Protein AF-0000000086676073 (afdb_homodimer)

Solvent-accessible surface area (backbone atoms only — not comparable to full-atom values): 37564 Å² total; per-residue (Å²): 120,68,72,58,79,72,68,78,54,56,66,59,48,16,51,52,24,41,50,52,19,52,47,51,47,49,50,51,50,52,50,38,64,71,63,34,74,70,43,61,58,46,18,48,43,21,36,28,10,38,44,13,23,72,34,27,51,31,67,56,8,46,51,48,22,50,52,38,37,52,53,31,49,63,71,47,51,72,87,48,79,65,62,68,66,40,38,51,49,29,36,51,49,26,51,52,36,20,54,52,18,22,51,49,4,45,53,48,50,51,49,52,51,50,39,53,27,33,44,47,36,19,46,39,29,38,41,37,63,52,49,81,47,69,48,72,42,80,50,28,40,37,25,52,47,68,46,75,30,67,62,54,62,57,40,50,9,62,44,53,50,72,46,73,34,99,82,28,29,35,36,41,39,32,39,29,56,62,57,28,57,68,11,32,32,51,32,32,49,51,50,19,32,44,70,41,37,63,70,69,44,89,46,69,69,57,36,51,51,52,48,21,51,53,42,42,72,71,39,62,97,84,47,41,30,24,26,34,38,38,39,35,49,96,56,31,37,38,38,37,41,20,57,38,67,60,34,34,37,36,49,96,89,38,70,42,73,55,65,65,93,52,88,14,46,26,35,40,62,70,51,71,48,59,71,43,77,44,80,62,49,69,70,28,29,39,42,39,54,37,64,31,53,67,62,33,45,39,96,86,41,56,52,59,54,77,79,42,39,49,82,37,53,63,50,86,51,56,59,57,10,52,51,44,42,50,52,54,50,38,60,60,33,68,69,56,43,92,44,44,28,42,38,37,32,35,33,32,67,40,86,74,85,73,68,72,73,70,77,61,74,69,74,73,68,64,72,79,127,126,57,81,65,80,72,69,76,54,56,66,58,48,16,50,50,23,42,50,52,18,50,49,50,48,49,51,51,50,51,50,38,64,72,64,35,74,68,43,60,57,46,16,47,41,21,36,27,10,39,43,13,22,72,34,28,51,31,68,56,9,47,50,47,22,48,52,38,36,51,54,29,48,64,71,45,51,69,88,46,77,66,63,66,66,38,39,52,51,29,36,49,48,24,51,51,35,18,53,51,18,23,52,49,4,45,53,49,51,51,48,52,50,49,37,53,26,33,44,45,34,19,44,39,28,38,41,38,61,51,49,86,48,68,48,73,41,79,49,28,39,37,22,51,46,60,47,75,28,73,65,54,64,59,41,50,9,62,45,54,48,73,45,75,36,99,82,28,28,34,35,40,41,32,39,29,56,63,56,28,56,68,11,32,33,50,33,34,50,51,52,19,30,45,71,42,38,62,70,69,45,88,47,70,68,57,39,50,51,52,49,19,52,52,42,41,72,70,40,62,98,84,46,43,30,26,26,36,38,37,39,35,49,95,56,31,36,37,35,38,40,20,58,38,66,60,34,35,36,36,49,96,86,38,69,43,72,55,65,65,91,51,89,13,46,26,36,40,60,69,52,71,49,58,72,43,78,44,80,61,49,69,69,29,30,40,43,39,52,38,65,31,55,66,62,34,46,38,97,88,41,58,52,61,53,76,80,42,39,49,82,37,53,62,52,85,52,56,60,57,10,51,50,44,43,50,52,54,48,38,62,60,32,68,72,57,48,93,45,46,28,40,38,36,33,35,33,32,68,42,86,72,82,73,70,71,74,72,78,62,74,69,75,72,68,63,72,80,125

Structure (mmCIF, N/CA/C/O backbone):
data_AF-0000000086676073-model_v1
#
loop_
_entity.id
_entity.type
_entity.pdbx_description
1 polymer 'Membrane protein'
#
loop_
_atom_site.group_PDB
_atom_site.id
_atom_site.type_symbol
_atom_site.label_atom_id
_atom_site.label_alt_id
_atom_site.label_comp_id
_atom_site.label_asym_id
_atom_site.label_entity_id
_atom_site.label_seq_id
_atom_site.pdbx_PDB_ins_code
_atom_site.Cartn_x
_atom_site.Cartn_y
_atom_site.Cartn_z
_atom_site.occupancy
_atom_site.B_iso_or_equiv
_atom_site.auth_seq_id
_atom_site.auth_comp_id
_atom_site.auth_asym_id
_atom_site.auth_atom_id
_atom_site.pdbx_PDB_model_num
ATOM 1 N N . MET A 1 1 ? -10.508 -2.766 5.074 1 26.91 1 MET A N 1
ATOM 2 C CA . MET A 1 1 ? -11.148 -4.078 5.062 1 26.91 1 MET A CA 1
ATOM 3 C C . MET A 1 1 ? -11.18 -4.656 3.652 1 26.91 1 MET A C 1
ATOM 5 O O . MET A 1 1 ? -11.914 -5.605 3.381 1 26.91 1 MET A O 1
ATOM 9 N N . LEU A 1 2 ? -10.609 -3.857 2.777 1 32.16 2 LEU A N 1
ATOM 10 C CA . LEU A 1 2 ? -10.734 -4.27 1.384 1 32.16 2 LEU A CA 1
ATOM 11 C C . LEU A 1 2 ? -10.062 -5.621 1.155 1 32.16 2 LEU A C 1
ATOM 13 O O . LEU A 1 2 ? -10.375 -6.32 0.19 1 32.16 2 LEU A O 1
ATOM 17 N N . ILE A 1 3 ? -8.859 -5.625 1.611 1 36.5 3 ILE A N 1
ATOM 18 C CA . ILE A 1 3 ? -8.242 -6.895 1.246 1 36.5 3 ILE A CA 1
ATOM 19 C C . ILE A 1 3 ? -8.883 -8.023 2.049 1 36.5 3 ILE A C 1
ATOM 21 O O . ILE A 1 3 ? -8.727 -8.094 3.271 1 36.5 3 ILE A O 1
ATOM 25 N N . ARG A 1 4 ? -10.031 -8.422 1.633 1 35.41 4 ARG A N 1
ATOM 26 C CA . ARG A 1 4 ? -10.57 -9.672 2.156 1 35.41 4 ARG A CA 1
ATOM 27 C C . ARG A 1 4 ? -9.445 -10.609 2.586 1 35.41 4 ARG A C 1
ATOM 29 O O . ARG A 1 4 ? -8.391 -10.656 1.955 1 35.41 4 ARG A O 1
ATOM 36 N N . ASP A 1 5 ? -9.609 -11.031 3.84 1 37.16 5 ASP A N 1
ATOM 37 C CA . ASP A 1 5 ? -8.852 -12.156 4.371 1 37.16 5 ASP A CA 1
ATOM 38 C C . ASP A 1 5 ? -8.656 -13.234 3.307 1 37.16 5 ASP A C 1
ATOM 40 O O . ASP A 1 5 ? -9.594 -13.961 2.969 1 37.16 5 ASP A O 1
ATOM 44 N N . MET A 1 6 ? -8.125 -12.945 2.361 1 33.53 6 MET A N 1
ATOM 45 C CA . MET A 1 6 ? -7.77 -14.125 1.575 1 33.53 6 MET A CA 1
ATOM 46 C C . MET A 1 6 ? -7.195 -15.219 2.467 1 33.53 6 MET A C 1
ATOM 48 O O . MET A 1 6 ? -6.008 -15.195 2.805 1 33.53 6 MET A O 1
ATOM 52 N N . LYS A 1 7 ? -7.922 -15.594 3.531 1 34.75 7 LYS A N 1
ATOM 53 C CA . LYS A 1 7 ? -7.535 -16.812 4.238 1 34.75 7 LYS A CA 1
ATOM 54 C C . LYS A 1 7 ? -6.992 -17.859 3.271 1 34.75 7 LYS A C 1
ATOM 56 O O . LYS A 1 7 ? -7.582 -18.109 2.219 1 34.75 7 LYS A O 1
ATOM 61 N N . ARG A 1 8 ? -5.859 -18.359 3.559 1 43.31 8 ARG A N 1
ATOM 62 C CA . ARG A 1 8 ? -4.949 -19.344 2.969 1 43.31 8 ARG A CA 1
ATOM 63 C C . ARG A 1 8 ? -5.68 -20.641 2.641 1 43.31 8 ARG A C 1
ATOM 65 O O . ARG A 1 8 ? -6.035 -21.406 3.541 1 43.31 8 ARG A O 1
ATOM 72 N N . PRO A 1 9 ? -6.488 -20.766 1.702 1 45.53 9 PRO A N 1
ATOM 73 C CA . PRO A 1 9 ? -6.844 -22.125 1.317 1 45.53 9 PRO A CA 1
ATOM 74 C C . PRO A 1 9 ? -5.625 -22.984 0.974 1 45.53 9 PRO A C 1
ATOM 76 O O . PRO A 1 9 ? -5.742 -23.969 0.229 1 45.53 9 PRO A O 1
ATOM 79 N N . PRO A 1 10 ? -4.461 -22.672 1.219 1 51.28 10 PRO A N 1
ATOM 80 C CA . PRO A 1 10 ? -3.354 -23.422 0.638 1 51.28 10 PRO A CA 1
ATOM 81 C C . PRO A 1 10 ? -3.461 -24.922 0.904 1 51.28 10 PRO A C 1
ATOM 83 O O . PRO A 1 10 ? -3.238 -25.734 -0 1 51.28 10 PRO A O 1
ATOM 86 N N . ASP A 1 11 ? -3.928 -25.141 2.219 1 60 11 ASP A N 1
ATOM 87 C CA . ASP A 1 11 ? -3.84 -26.547 2.631 1 60 11 ASP A CA 1
ATOM 88 C C . ASP A 1 11 ? -4.887 -27.391 1.917 1 60 11 ASP A C 1
ATOM 90 O O . ASP A 1 11 ? -4.609 -28.516 1.512 1 60 11 ASP A O 1
ATOM 94 N N . SER A 1 12 ? -6.047 -26.703 1.646 1 63.47 12 SER A N 1
ATOM 95 C CA . SER A 1 12 ? -7.094 -27.531 1.035 1 63.47 12 SER A CA 1
ATOM 96 C C . SER A 1 12 ? -6.82 -27.75 -0.448 1 63.47 12 SER A C 1
ATOM 98 O O . SER A 1 12 ? -7.023 -28.859 -0.959 1 63.47 12 SER A O 1
ATOM 100 N N . THR A 1 13 ? -6.27 -26.734 -0.994 1 65.69 13 THR A N 1
ATOM 101 C CA . THR A 1 13 ? -5.961 -26.859 -2.414 1 65.69 13 THR A CA 1
ATOM 102 C C . THR A 1 13 ? -4.789 -27.812 -2.635 1 65.69 13 THR A C 1
ATOM 104 O O . THR A 1 13 ? -4.785 -28.578 -3.594 1 65.69 13 THR A O 1
ATOM 107 N N . ALA A 1 14 ? -3.934 -27.75 -1.71 1 75.25 14 ALA A N 1
ATOM 108 C CA . ALA A 1 14 ? -2.795 -28.656 -1.799 1 75.25 14 ALA A CA 1
ATOM 109 C C . ALA A 1 14 ? -3.234 -30.109 -1.599 1 75.25 14 ALA A C 1
ATOM 111 O O . ALA A 1 14 ? -2.779 -31 -2.311 1 75.25 14 ALA A O 1
ATOM 112 N N . ARG A 1 15 ? -4.172 -30.328 -0.635 1 73.5 15 ARG A N 1
ATOM 113 C CA . ARG A 1 15 ? -4.668 -31.672 -0.366 1 73.5 15 ARG A CA 1
ATOM 114 C C . ARG A 1 15 ? -5.477 -32.188 -1.545 1 73.5 15 ARG A C 1
ATOM 116 O O . ARG A 1 15 ? -5.352 -33.375 -1.914 1 73.5 15 ARG A O 1
ATOM 123 N N . ALA A 1 16 ? -6.207 -31.281 -2.117 1 71.19 16 ALA A N 1
ATOM 124 C CA . ALA A 1 16 ? -6.992 -31.672 -3.285 1 71.19 16 ALA A CA 1
ATOM 125 C C . ALA A 1 16 ? -6.09 -32.031 -4.461 1 71.19 16 ALA A C 1
ATOM 127 O O . ALA A 1 16 ? -6.336 -33 -5.168 1 71.19 16 ALA A O 1
ATOM 128 N N . GLY A 1 17 ? -5.043 -31.281 -4.613 1 73.25 17 GLY A N 1
ATOM 129 C CA . GLY A 1 17 ? -4.098 -31.562 -5.684 1 73.25 17 GLY A CA 1
ATOM 130 C C . GLY A 1 17 ? -3.359 -32.875 -5.504 1 73.25 17 GLY A C 1
ATOM 131 O O . GLY A 1 17 ? -3.199 -33.656 -6.457 1 73.25 17 GLY A O 1
ATOM 132 N N . LEU A 1 18 ? -3.045 -33.188 -4.262 1 81.25 18 LEU A N 1
ATOM 133 C CA . LEU A 1 18 ? -2.389 -34.469 -3.963 1 81.25 18 LEU A CA 1
ATOM 134 C C . LEU A 1 18 ? -3.342 -35.625 -4.18 1 81.25 18 LEU A C 1
ATOM 136 O O . LEU A 1 18 ? -2.938 -36.688 -4.695 1 81.25 18 LEU A O 1
ATOM 140 N N . GLY A 1 19 ? -4.625 -35.375 -3.76 1 77.69 19 GLY A N 1
ATOM 141 C CA . GLY A 1 19 ? -5.633 -36.406 -4.004 1 77.69 19 GLY A CA 1
ATOM 142 C C . GLY A 1 19 ? -5.785 -36.75 -5.473 1 77.69 19 GLY A C 1
ATOM 143 O O . GLY A 1 19 ? -5.84 -37.938 -5.828 1 77.69 19 GLY A O 1
ATOM 144 N N . VAL A 1 20 ? -5.734 -35.812 -6.297 1 77.19 20 VAL A N 1
ATOM 145 C CA . VAL A 1 20 ? -5.887 -36.031 -7.734 1 77.19 20 VAL A CA 1
ATOM 146 C C . VAL A 1 20 ? -4.648 -36.719 -8.281 1 77.19 20 VAL A C 1
ATOM 148 O O . VAL A 1 20 ? -4.762 -37.594 -9.141 1 77.19 20 VAL A O 1
ATOM 151 N N . ALA A 1 21 ? -3.484 -36.406 -7.789 1 83.56 21 ALA A N 1
ATOM 152 C CA . ALA A 1 21 ? -2.25 -37.062 -8.227 1 83.56 21 ALA A CA 1
ATOM 153 C C . ALA A 1 21 ? -2.246 -38.562 -7.871 1 83.56 21 ALA A C 1
ATOM 155 O O . ALA A 1 21 ? -1.922 -39.406 -8.711 1 83.56 21 ALA A O 1
ATOM 156 N N . PHE A 1 22 ? -2.754 -38.906 -6.734 1 83.88 22 PHE A N 1
ATOM 157 C CA . PHE A 1 22 ? -2.787 -40.281 -6.309 1 83.88 22 PHE A CA 1
ATOM 158 C C . PHE A 1 22 ? -3.877 -41.062 -7.047 1 83.88 22 PHE A C 1
ATOM 160 O O . PHE A 1 22 ? -3.715 -42.25 -7.344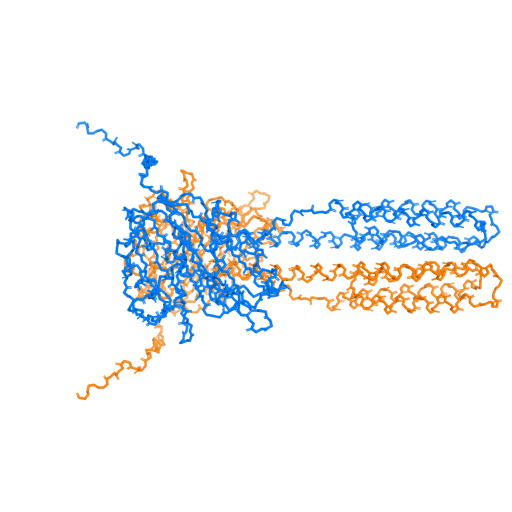 1 83.88 22 PHE A O 1
ATOM 167 N N . ALA A 1 23 ? -4.934 -40.312 -7.297 1 80.31 23 ALA A N 1
ATOM 168 C CA . ALA A 1 23 ? -5.98 -40.969 -8.102 1 80.31 23 ALA A CA 1
ATOM 169 C C . ALA A 1 23 ? -5.461 -41.312 -9.484 1 80.31 23 ALA A C 1
ATOM 171 O O . ALA A 1 23 ? -5.758 -42.406 -10 1 80.31 23 ALA A O 1
ATOM 172 N N . LEU A 1 24 ? -4.738 -40.469 -10.055 1 79.06 24 LEU A N 1
ATOM 173 C CA . LEU A 1 24 ? -4.141 -40.719 -11.352 1 79.06 24 LEU A CA 1
ATOM 174 C C . LEU A 1 24 ? -3.201 -41.938 -11.273 1 79.06 24 LEU A C 1
ATOM 176 O O . LEU A 1 24 ? -3.227 -42.812 -12.141 1 79.06 24 LEU A O 1
ATOM 180 N N . LEU A 1 25 ? -2.416 -42.031 -10.234 1 83.81 25 LEU A N 1
ATOM 181 C CA . LEU A 1 25 ? -1.522 -43.156 -10.047 1 83.81 25 LEU A CA 1
ATOM 182 C C . LEU A 1 25 ? -2.314 -44.469 -9.93 1 83.81 25 LEU A C 1
ATOM 184 O O . LEU A 1 25 ? -1.967 -45.469 -10.555 1 83.81 25 LEU A O 1
ATOM 188 N N . ALA A 1 26 ? -3.41 -44.375 -9.18 1 83 26 ALA A N 1
ATOM 189 C CA . ALA A 1 26 ? -4.25 -45.562 -8.977 1 83 26 ALA A CA 1
ATOM 190 C C . ALA A 1 26 ? -4.867 -46.031 -10.289 1 83 26 ALA A C 1
ATOM 192 O O . ALA A 1 26 ? -4.934 -47.219 -10.555 1 83 26 ALA A O 1
ATOM 193 N N . ILE A 1 27 ? -5.281 -45.094 -11.055 1 80.19 27 ILE A N 1
ATOM 194 C CA . ILE A 1 27 ? -5.91 -45.438 -12.328 1 80.19 27 ILE A CA 1
ATOM 195 C C . ILE A 1 27 ? -4.883 -46.094 -13.25 1 80.19 27 ILE A C 1
ATOM 197 O O . ILE A 1 27 ? -5.172 -47.094 -13.891 1 80.19 27 ILE A O 1
ATOM 201 N N . VAL A 1 28 ? -3.662 -45.594 -13.352 1 77.88 28 VAL A N 1
ATOM 202 C CA . VAL A 1 28 ? -2.617 -46.156 -14.203 1 77.88 28 VAL A CA 1
ATOM 203 C C . VAL A 1 28 ? -2.25 -47.562 -13.727 1 77.88 28 VAL A C 1
ATOM 205 O O . VAL A 1 28 ? -2.086 -48.469 -14.539 1 77.88 28 VAL A O 1
ATOM 208 N N . ILE A 1 29 ? -2.217 -47.75 -12.398 1 78.62 29 ILE A N 1
ATOM 209 C CA . ILE A 1 29 ? -1.91 -49.031 -11.82 1 78.62 29 ILE A CA 1
ATOM 210 C C . ILE A 1 29 ? -3.014 -50.031 -12.18 1 78.62 29 ILE A C 1
ATOM 212 O O . ILE A 1 29 ? -2.734 -51.156 -12.609 1 78.62 29 ILE A O 1
ATOM 216 N N . ALA A 1 30 ? -4.242 -49.562 -12.047 1 78.62 30 ALA A N 1
ATOM 217 C CA . ALA A 1 30 ? -5.387 -50.438 -12.328 1 78.62 30 ALA A CA 1
ATOM 218 C C . ALA A 1 30 ? -5.395 -50.875 -13.781 1 78.62 30 ALA A C 1
ATOM 220 O O . ALA A 1 30 ? -5.637 -52.062 -14.078 1 78.62 30 ALA A O 1
ATOM 221 N N . VAL A 1 31 ? -5.098 -50 -14.641 1 76.88 31 VAL A N 1
ATOM 222 C CA . VAL A 1 31 ? -5.113 -50.312 -16.062 1 76.88 31 VAL A CA 1
ATOM 223 C C . VAL A 1 31 ? -3.949 -51.25 -16.406 1 76.88 31 VAL A C 1
ATOM 225 O O . VAL A 1 31 ? -4.09 -52.156 -17.219 1 76.88 31 VAL A O 1
ATOM 228 N N . GLU A 1 32 ? -2.807 -51.031 -15.805 1 74.75 32 GLU A N 1
ATOM 229 C CA . GLU A 1 32 ? -1.646 -51.875 -16.047 1 74.75 32 GLU A CA 1
ATOM 230 C C . GLU A 1 32 ? -1.91 -53.312 -15.578 1 74.75 32 GLU A C 1
ATOM 232 O O . GLU A 1 32 ? -1.537 -54.25 -16.266 1 74.75 32 GLU A O 1
ATOM 237 N N . VAL A 1 33 ? -2.531 -53.438 -14.453 1 75.5 33 VAL A N 1
ATOM 238 C CA . VAL A 1 33 ? -2.826 -54.75 -13.906 1 75.5 33 VAL A CA 1
ATOM 239 C C . VAL A 1 33 ? -3.877 -55.469 -14.766 1 75.5 33 VAL A C 1
ATOM 241 O O . VAL A 1 33 ? -3.793 -56.656 -15.008 1 75.5 33 VAL A O 1
ATOM 244 N N . ALA A 1 34 ? -4.883 -54.688 -15.219 1 74.25 34 ALA A N 1
ATOM 245 C CA . ALA A 1 34 ? -5.965 -55.25 -16.031 1 74.25 34 ALA A CA 1
ATOM 246 C C . ALA A 1 34 ? -5.453 -55.688 -17.391 1 74.25 34 ALA A C 1
ATOM 248 O O . ALA A 1 34 ? -5.883 -56.75 -17.906 1 74.25 34 ALA A O 1
ATOM 249 N N . ASP A 1 35 ? -4.66 -54.875 -18.031 1 68.38 35 ASP A N 1
ATOM 250 C CA . ASP A 1 35 ? -4.215 -55.188 -19.391 1 68.38 35 ASP A CA 1
ATOM 251 C C . ASP A 1 35 ? -3.051 -56.188 -19.375 1 68.38 35 ASP A C 1
ATOM 253 O O . ASP A 1 35 ? -2.768 -56.812 -20.375 1 68.38 35 ASP A O 1
ATOM 257 N N . GLY A 1 36 ? -2.566 -56.469 -18.25 1 59.97 36 GLY A N 1
ATOM 258 C CA . GLY A 1 36 ? -1.507 -57.469 -18.141 1 59.97 36 GLY A CA 1
ATOM 259 C C . GLY A 1 36 ? -0.143 -56.938 -18.531 1 59.97 36 GLY A C 1
ATOM 260 O O . GLY A 1 36 ? 0.007 -55.75 -18.797 1 59.97 36 GLY A O 1
ATOM 261 N N . ALA A 1 37 ? 0.918 -57.75 -18.562 1 54 37 ALA A N 1
ATOM 262 C CA . ALA A 1 37 ? 2.365 -57.562 -18.609 1 54 37 ALA A CA 1
ATOM 263 C C . ALA A 1 37 ? 2.781 -56.812 -19.875 1 54 37 ALA A C 1
ATOM 265 O O . ALA A 1 37 ? 3.867 -56.219 -19.938 1 54 37 ALA A O 1
ATOM 266 N N . GLN A 1 38 ? 1.845 -56.688 -20.906 1 56.19 38 GLN A N 1
ATOM 267 C CA . GLN A 1 38 ? 2.355 -56.188 -22.188 1 56.19 38 GLN A CA 1
ATOM 268 C C . GLN A 1 38 ? 2.07 -54.688 -22.328 1 56.19 38 GLN A C 1
ATOM 270 O O . GLN A 1 38 ? 2.65 -54.031 -23.188 1 56.19 38 GLN A O 1
ATOM 275 N N . ALA A 1 39 ? 1.243 -54.125 -21.578 1 56.56 39 ALA A N 1
ATOM 276 C CA . ALA A 1 39 ? 0.637 -52.844 -21.906 1 56.56 39 ALA A CA 1
ATOM 277 C C . ALA A 1 39 ? 1.563 -51.688 -21.547 1 56.56 39 ALA A C 1
ATOM 279 O O . ALA A 1 39 ? 1.539 -50.625 -22.188 1 56.56 39 ALA A O 1
ATOM 280 N N . ASN A 1 40 ? 2.844 -51.844 -21.016 1 69.62 40 ASN A N 1
ATOM 281 C CA . ASN A 1 40 ? 3.9 -50.906 -20.656 1 69.62 40 ASN A CA 1
ATOM 282 C C . ASN A 1 40 ? 3.357 -49.469 -20.469 1 69.62 40 ASN A C 1
ATOM 284 O O . ASN A 1 40 ? 3.672 -48.594 -21.25 1 69.62 40 ASN A O 1
ATOM 288 N N . PHE A 1 41 ? 2.359 -49.125 -19.484 1 76.44 41 PHE A N 1
ATOM 289 C CA . PHE A 1 41 ? 1.783 -47.812 -19.172 1 76.44 41 PHE A CA 1
ATOM 290 C C . PHE A 1 41 ? 2.637 -47.094 -18.156 1 76.44 41 PHE A C 1
ATOM 292 O O . PHE A 1 41 ? 2.166 -46.156 -17.516 1 76.44 41 PHE A O 1
ATOM 299 N N . ILE A 1 42 ? 3.879 -47.438 -18.016 1 78.06 42 ILE A N 1
ATOM 300 C CA . ILE A 1 42 ? 4.77 -46.875 -17 1 78.06 42 ILE A CA 1
ATOM 301 C C . ILE A 1 42 ? 5.035 -45.375 -17.312 1 78.06 42 ILE A C 1
ATOM 303 O O . ILE A 1 42 ? 5.109 -44.562 -16.406 1 78.06 42 ILE A O 1
ATOM 307 N N . GLY A 1 43 ? 5.035 -45.031 -18.609 1 80.44 43 GLY A N 1
ATOM 308 C CA . GLY A 1 43 ? 5.293 -43.656 -19 1 80.44 43 GLY A CA 1
ATOM 309 C C . GLY A 1 43 ? 4.242 -42.688 -18.5 1 80.44 43 GLY A C 1
ATOM 310 O O . GLY A 1 43 ? 4.551 -41.531 -18.203 1 80.44 43 GLY A O 1
ATOM 311 N N . LEU A 1 44 ? 3.025 -43.094 -18.312 1 81.94 44 LEU A N 1
ATOM 312 C CA . LEU A 1 44 ? 1.919 -42.25 -17.891 1 81.94 44 LEU A CA 1
ATOM 313 C C . LEU A 1 44 ? 2.08 -41.844 -16.422 1 81.94 44 LEU A C 1
ATOM 315 O O . LEU A 1 44 ? 1.479 -40.875 -15.977 1 81.94 44 LEU A O 1
ATOM 319 N N . LEU A 1 45 ? 2.889 -42.594 -15.68 1 85.88 45 LEU A N 1
ATOM 320 C CA . LEU A 1 45 ? 3.129 -42.281 -14.273 1 85.88 45 LEU A CA 1
ATOM 321 C C . LEU A 1 45 ? 3.867 -40.969 -14.117 1 85.88 45 LEU A C 1
ATOM 323 O O . LEU A 1 45 ? 3.848 -40.375 -13.039 1 85.88 45 LEU A O 1
ATOM 327 N N . ALA A 1 46 ? 4.477 -40.5 -15.18 1 85.25 46 ALA A N 1
ATOM 328 C CA . ALA A 1 46 ? 5.25 -39.281 -15.156 1 85.25 46 ALA A CA 1
ATOM 329 C C . ALA A 1 46 ? 4.34 -38.062 -14.969 1 85.25 46 ALA A C 1
ATOM 331 O O . ALA A 1 46 ? 4.801 -36.969 -14.586 1 85.25 46 ALA A O 1
ATOM 332 N N . ALA A 1 47 ? 3.062 -38.188 -15.172 1 84.31 47 ALA A N 1
ATOM 333 C CA . ALA A 1 47 ? 2.107 -37.094 -15.055 1 84.31 47 ALA A CA 1
ATOM 334 C C . ALA A 1 47 ? 1.783 -36.812 -13.594 1 84.31 47 ALA A C 1
ATOM 336 O O . ALA A 1 47 ? 1.459 -35.656 -13.234 1 84.31 47 ALA A O 1
ATOM 337 N N . ALA A 1 48 ? 1.915 -37.812 -12.734 1 87 48 ALA A N 1
ATOM 338 C CA . ALA A 1 48 ? 1.456 -37.719 -11.352 1 87 48 ALA A CA 1
ATOM 339 C C . ALA A 1 48 ? 2.264 -36.656 -10.586 1 87 48 ALA A C 1
ATOM 341 O O . ALA A 1 48 ? 1.694 -35.781 -9.93 1 87 48 ALA A O 1
ATOM 342 N N . PRO A 1 49 ? 3.576 -36.688 -10.688 1 88.19 49 PRO A N 1
ATOM 343 C CA . PRO A 1 49 ? 4.32 -35.656 -9.961 1 88.19 49 PRO A CA 1
ATOM 344 C C . PRO A 1 49 ? 4.023 -34.25 -10.469 1 88.19 49 PRO A C 1
ATOM 346 O O . PRO A 1 49 ? 4.02 -33.281 -9.688 1 88.19 49 PRO A O 1
ATOM 349 N N . PHE A 1 50 ? 3.77 -34.094 -11.672 1 86 50 PHE A N 1
ATOM 350 C CA . PHE A 1 50 ? 3.443 -32.781 -12.203 1 86 50 PHE A CA 1
ATOM 351 C C . PHE A 1 50 ? 2.1 -32.281 -11.672 1 86 50 PHE A C 1
ATOM 353 O O . PHE A 1 50 ? 1.931 -31.109 -11.375 1 86 50 PHE A O 1
ATOM 360 N N . LEU A 1 51 ? 1.198 -33.188 -11.602 1 82.56 51 LEU A N 1
ATOM 361 C CA . LEU A 1 51 ? -0.093 -32.844 -11.023 1 82.56 51 LEU A CA 1
ATOM 362 C C . LEU A 1 51 ? 0.066 -32.406 -9.57 1 82.56 51 LEU A C 1
ATOM 364 O O . LEU A 1 51 ? -0.568 -31.438 -9.133 1 82.56 51 LEU A O 1
ATOM 368 N N . ALA A 1 52 ? 0.865 -33.094 -8.891 1 86.25 52 ALA A N 1
ATOM 369 C CA . ALA A 1 52 ? 1.14 -32.719 -7.504 1 86.25 52 ALA A CA 1
ATOM 370 C C . ALA A 1 52 ? 1.809 -31.344 -7.43 1 86.25 52 ALA A C 1
ATOM 372 O O . ALA A 1 52 ? 1.516 -30.547 -6.535 1 86.25 52 ALA A O 1
ATOM 373 N N . ALA A 1 53 ? 2.672 -31.062 -8.336 1 86.19 53 ALA A N 1
ATOM 374 C CA . ALA A 1 53 ? 3.432 -29.812 -8.344 1 86.19 53 ALA A CA 1
ATOM 375 C C . ALA A 1 53 ? 2.508 -28.609 -8.523 1 86.19 53 ALA A C 1
ATOM 377 O O . ALA A 1 53 ? 2.844 -27.5 -8.117 1 86.19 53 ALA A O 1
ATOM 378 N N . ALA A 1 54 ? 1.38 -28.812 -9.102 1 80 54 ALA A N 1
ATOM 379 C CA . ALA A 1 54 ? 0.436 -27.719 -9.367 1 80 54 ALA A CA 1
ATOM 380 C C . ALA A 1 54 ? -0.247 -27.266 -8.078 1 80 54 ALA A C 1
ATOM 382 O O . ALA A 1 54 ? -0.749 -26.141 -8 1 80 54 ALA A O 1
ATOM 383 N N . PHE A 1 55 ? -0.15 -28.141 -7.043 1 79.31 55 PHE A N 1
ATOM 384 C CA . PHE A 1 55 ? -1.005 -27.797 -5.914 1 79.31 55 PHE A CA 1
ATOM 385 C C . PHE A 1 55 ? -0.266 -28 -4.594 1 79.31 55 PHE A C 1
ATOM 387 O O . PHE A 1 55 ? -0.686 -27.469 -3.559 1 79.31 55 PHE A O 1
ATOM 394 N N . ALA A 1 56 ? 0.734 -28.766 -4.621 1 83.31 56 ALA A N 1
ATOM 395 C CA . ALA A 1 56 ? 1.352 -29.172 -3.361 1 83.31 56 ALA A CA 1
ATOM 396 C C . ALA A 1 56 ? 2.787 -28.672 -3.264 1 83.31 56 ALA A C 1
ATOM 398 O O . ALA A 1 56 ? 3.307 -28.062 -4.211 1 83.31 56 ALA A O 1
ATOM 399 N N . SER A 1 57 ? 3.34 -28.844 -2.086 1 87.31 57 SER A N 1
ATOM 400 C CA . SER A 1 57 ? 4.719 -28.422 -1.841 1 87.31 57 SER A CA 1
ATOM 401 C C . SER A 1 57 ? 5.703 -29.297 -2.609 1 87.31 57 SER A C 1
ATOM 403 O O . SER A 1 57 ? 5.352 -30.406 -3.049 1 87.31 57 SER A O 1
ATOM 405 N N . TRP A 1 58 ? 6.898 -28.828 -2.799 1 89 58 TRP A N 1
ATOM 406 C CA . TRP A 1 58 ? 7.91 -29.562 -3.539 1 89 58 TRP A CA 1
ATOM 407 C C . TRP A 1 58 ? 8.242 -30.875 -2.836 1 89 58 TRP A C 1
ATOM 409 O O . TRP A 1 58 ? 8.594 -31.875 -3.484 1 89 58 TRP A O 1
ATOM 419 N N . ARG A 1 59 ? 8.102 -30.891 -1.56 1 90.5 59 ARG A N 1
ATOM 420 C CA . ARG A 1 59 ? 8.344 -32.125 -0.818 1 90.5 59 ARG A CA 1
ATOM 421 C C . ARG A 1 59 ? 7.285 -33.156 -1.134 1 90.5 59 ARG A C 1
ATOM 423 O O . ARG A 1 59 ? 7.598 -34.344 -1.288 1 90.5 59 ARG A O 1
ATOM 430 N N . ASP A 1 60 ? 6.004 -32.719 -1.148 1 90.25 60 ASP A N 1
ATOM 431 C CA . ASP A 1 60 ? 4.906 -33.594 -1.511 1 90.25 60 ASP A CA 1
ATOM 432 C C . ASP A 1 60 ? 5.078 -34.125 -2.934 1 90.25 60 ASP A C 1
ATOM 434 O O . ASP A 1 60 ? 4.734 -35.281 -3.219 1 90.25 60 ASP A O 1
ATOM 438 N N . VAL A 1 61 ? 5.59 -33.281 -3.801 1 90.44 61 VAL A N 1
ATOM 439 C CA . VAL A 1 61 ? 5.836 -33.688 -5.18 1 90.44 61 VAL A CA 1
ATOM 440 C C . VAL A 1 61 ? 6.852 -34.844 -5.211 1 90.44 61 VAL A C 1
ATOM 442 O O . VAL A 1 61 ? 6.656 -35.812 -5.922 1 90.44 61 VAL A O 1
ATOM 445 N N . LEU A 1 62 ? 7.875 -34.75 -4.387 1 91.62 62 LEU A N 1
ATOM 446 C CA . LEU A 1 62 ? 8.891 -35.812 -4.324 1 91.62 62 LEU A CA 1
ATOM 447 C C . LEU A 1 62 ? 8.297 -37.094 -3.787 1 91.62 62 LEU A C 1
ATOM 449 O O . LEU A 1 62 ? 8.664 -38.188 -4.242 1 91.62 62 LEU A O 1
ATOM 453 N N . ALA A 1 63 ? 7.41 -36.938 -2.857 1 91.69 63 ALA A N 1
ATOM 454 C CA . ALA A 1 63 ? 6.746 -38.125 -2.309 1 91.69 63 ALA A CA 1
ATOM 455 C C . ALA A 1 63 ? 5.898 -38.812 -3.367 1 91.69 63 ALA A C 1
ATOM 457 O O . ALA A 1 63 ? 5.977 -40.031 -3.531 1 91.69 63 ALA A O 1
ATOM 458 N N . VAL A 1 64 ? 5.098 -38.062 -4.074 1 91.06 64 VAL A N 1
ATOM 459 C CA . VAL A 1 64 ? 4.266 -38.625 -5.133 1 91.06 64 VAL A CA 1
ATOM 460 C C . VAL A 1 64 ? 5.145 -39.219 -6.227 1 91.06 64 VAL A C 1
ATOM 462 O O . VAL A 1 64 ? 4.867 -40.312 -6.723 1 91.06 64 VAL A O 1
ATOM 465 N N . GLY A 1 65 ? 6.227 -38.5 -6.598 1 91.12 65 GLY A N 1
ATOM 466 C CA . GLY A 1 65 ? 7.168 -39 -7.578 1 91.12 65 GLY A CA 1
ATOM 467 C C . GLY A 1 65 ? 7.863 -40.281 -7.121 1 91.12 65 GLY A C 1
ATOM 468 O O . GLY A 1 65 ? 8.094 -41.188 -7.922 1 91.12 65 GLY A O 1
ATOM 469 N N . GLY A 1 66 ? 8.18 -40.344 -5.863 1 92.06 66 GLY A N 1
ATOM 470 C CA . GLY A 1 66 ? 8.75 -41.562 -5.305 1 92.06 66 GLY A CA 1
ATOM 471 C C . GLY A 1 66 ? 7.828 -42.75 -5.422 1 92.06 66 GLY A C 1
ATOM 472 O O . GLY A 1 66 ? 8.266 -43.844 -5.805 1 92.06 66 GLY A O 1
ATOM 473 N N . VAL A 1 67 ? 6.551 -42.562 -5.059 1 91 67 VAL A N 1
ATOM 474 C CA . VAL A 1 67 ? 5.566 -43.656 -5.184 1 91 67 VAL A CA 1
ATOM 475 C C . VAL A 1 67 ? 5.418 -44.031 -6.648 1 91 67 VAL A C 1
ATOM 477 O O . VAL A 1 67 ? 5.383 -45.219 -6.973 1 91 67 VAL A O 1
ATOM 480 N N . ALA A 1 68 ? 5.383 -43.062 -7.523 1 90.44 68 ALA A N 1
ATOM 481 C CA . ALA A 1 68 ? 5.27 -43.344 -8.953 1 90.44 68 ALA A CA 1
ATOM 482 C C . ALA A 1 68 ? 6.469 -44.125 -9.445 1 90.44 68 ALA A C 1
ATOM 484 O O . ALA A 1 68 ? 6.312 -45.062 -10.227 1 90.44 68 ALA A O 1
ATOM 485 N N . THR A 1 69 ? 7.648 -43.781 -8.992 1 89 69 THR A N 1
ATOM 486 C CA . THR A 1 69 ? 8.859 -44.5 -9.375 1 89 69 THR A CA 1
ATOM 487 C C . THR A 1 69 ? 8.844 -45.938 -8.852 1 89 69 THR A C 1
ATOM 489 O O . THR A 1 69 ? 9.188 -46.875 -9.57 1 89 69 THR A O 1
ATOM 492 N N . ALA A 1 70 ? 8.422 -46.094 -7.617 1 89.5 70 ALA A N 1
ATOM 493 C CA . ALA A 1 70 ? 8.344 -47.438 -7.023 1 89.5 70 ALA A CA 1
ATOM 494 C C . ALA A 1 70 ? 7.379 -48.312 -7.801 1 89.5 70 ALA A C 1
ATOM 496 O O . ALA A 1 70 ? 7.68 -49.5 -8.07 1 89.5 70 ALA A O 1
ATOM 497 N N . VAL A 1 71 ? 6.219 -47.781 -8.109 1 86 71 VAL A N 1
ATOM 498 C CA . VAL A 1 71 ? 5.23 -48.5 -8.891 1 86 71 VAL A CA 1
ATOM 499 C C . VAL A 1 71 ? 5.816 -48.844 -10.258 1 86 71 VAL A C 1
ATOM 501 O O . VAL A 1 71 ? 5.664 -50 -10.727 1 86 71 VAL A O 1
ATOM 504 N N . GLY A 1 72 ? 6.516 -47.906 -10.914 1 83.25 72 GLY A N 1
ATOM 505 C CA . GLY A 1 72 ? 7.16 -48.156 -12.188 1 83.25 72 GLY A CA 1
ATOM 506 C C . GLY A 1 72 ? 8.195 -49.281 -12.125 1 83.25 72 GLY A C 1
ATOM 507 O O . GLY A 1 72 ? 8.25 -50.125 -13.008 1 83.25 72 GLY A O 1
ATOM 508 N N . VAL A 1 73 ? 8.953 -49.312 -11.039 1 84.25 73 VAL A N 1
ATOM 509 C CA . VAL A 1 73 ? 9.984 -50.344 -10.859 1 84.25 73 VAL A CA 1
ATOM 510 C C . VAL A 1 73 ? 9.336 -51.719 -10.656 1 84.25 73 VAL A C 1
ATOM 512 O O . VAL A 1 73 ? 9.812 -52.719 -11.18 1 84.25 73 VAL A O 1
ATOM 515 N N . THR A 1 74 ? 8.273 -51.781 -9.914 1 82.56 74 THR A N 1
ATOM 516 C CA . THR A 1 74 ? 7.57 -53.031 -9.648 1 82.56 74 THR A CA 1
ATOM 517 C C . THR A 1 74 ? 7.043 -53.625 -10.945 1 82.56 74 THR A C 1
ATOM 519 O O . THR A 1 74 ? 7.129 -54.844 -11.148 1 82.56 74 THR A O 1
ATOM 522 N N . PHE A 1 75 ? 6.574 -52.75 -11.828 1 77.94 75 PHE A N 1
ATOM 523 C CA . PHE A 1 75 ? 6.012 -53.25 -13.078 1 77.94 75 PHE A CA 1
ATOM 524 C C . PHE A 1 75 ? 7.113 -53.562 -14.086 1 77.94 75 PHE A C 1
ATOM 526 O O . PHE A 1 75 ? 6.902 -54.312 -15.047 1 77.94 75 PHE A O 1
ATOM 533 N N . ALA A 1 76 ? 8.312 -52.906 -13.883 1 72.56 76 ALA A N 1
ATOM 534 C CA . ALA A 1 76 ? 9.438 -53.125 -14.797 1 72.56 76 ALA A CA 1
ATOM 535 C C . ALA A 1 76 ? 10.172 -54.406 -14.438 1 72.56 76 ALA A C 1
ATOM 537 O O . ALA A 1 76 ? 11 -54.906 -15.211 1 72.56 76 ALA A O 1
ATOM 538 N N . TRP A 1 77 ? 9.969 -55.031 -13.297 1 68.88 77 TRP A N 1
ATOM 539 C CA . TRP A 1 77 ? 10.672 -56.219 -12.867 1 68.88 77 TRP A CA 1
ATOM 540 C C . TRP A 1 77 ? 10.406 -57.375 -13.828 1 68.88 77 TRP A C 1
ATOM 542 O O . TRP A 1 77 ? 9.32 -57.5 -14.398 1 68.88 77 TRP A O 1
ATOM 552 N N . PRO A 1 78 ? 11.492 -58.125 -14.406 1 60.09 78 PRO A N 1
ATOM 553 C CA . PRO A 1 78 ? 11.781 -59.062 -15.508 1 60.09 78 PRO A CA 1
ATOM 554 C C . PRO A 1 78 ? 10.664 -60.062 -15.734 1 60.09 78 PRO A C 1
ATOM 556 O O . PRO A 1 78 ? 10.711 -60.844 -16.688 1 60.09 78 PRO A O 1
ATOM 559 N N . ASP A 1 79 ? 9.938 -60.531 -14.914 1 53.09 79 ASP A N 1
ATOM 560 C CA . ASP A 1 79 ? 9.328 -61.75 -15.445 1 53.09 79 ASP A CA 1
ATOM 561 C C . ASP A 1 79 ? 8.656 -61.5 -16.797 1 53.09 79 ASP A C 1
ATOM 563 O O . ASP A 1 79 ? 8.195 -62.406 -17.453 1 53.09 79 ASP A O 1
ATOM 567 N N . ALA A 1 80 ? 8.289 -60.25 -17.094 1 50.78 80 ALA A N 1
ATOM 568 C CA . ALA A 1 80 ? 7.266 -60.125 -18.141 1 50.78 80 ALA A CA 1
ATOM 569 C C . ALA A 1 80 ? 7.902 -59.906 -19.5 1 50.78 80 ALA A C 1
ATOM 571 O O . ALA A 1 80 ? 9.055 -59.469 -19.609 1 50.78 80 ALA A O 1
ATOM 572 N N . ALA A 1 81 ? 7.465 -60.5 -20.609 1 49.88 81 ALA A N 1
ATOM 573 C CA . ALA A 1 81 ? 7.586 -60.469 -22.062 1 49.88 81 ALA A CA 1
ATOM 574 C C . ALA A 1 81 ? 7.598 -59.031 -22.562 1 49.88 81 ALA A C 1
ATOM 576 O O . ALA A 1 81 ? 6.664 -58.25 -22.297 1 49.88 81 ALA A O 1
ATOM 577 N N . GLY A 1 82 ? 8.938 -58.312 -22.516 1 57.44 82 GLY A N 1
ATOM 578 C CA . GLY A 1 82 ? 9.172 -57.031 -23.156 1 57.44 82 GLY A CA 1
ATOM 579 C C . GLY A 1 82 ? 10.57 -56.5 -22.922 1 57.44 82 GLY A C 1
ATOM 580 O O . GLY A 1 82 ? 11.367 -57.125 -22.203 1 57.44 82 GLY A O 1
ATOM 581 N N . SER A 1 83 ? 11.055 -55.656 -23.75 1 66.12 83 SER A N 1
ATOM 582 C CA . SER A 1 83 ? 12.414 -55.125 -23.781 1 66.12 83 SER A CA 1
ATOM 583 C C . SER A 1 83 ? 12.766 -54.438 -22.469 1 66.12 83 SER A C 1
ATOM 585 O O . SER A 1 83 ? 12.055 -53.531 -22.031 1 66.12 83 SER A O 1
ATOM 587 N N . MET A 1 84 ? 13.625 -55.25 -21.625 1 72.62 84 MET A N 1
ATOM 588 C CA . MET A 1 84 ? 14.172 -54.688 -20.391 1 72.62 84 MET A CA 1
ATOM 589 C C . MET A 1 84 ? 14.617 -53.25 -20.594 1 72.62 84 MET A C 1
ATOM 591 O O . MET A 1 84 ? 14.445 -52.406 -19.719 1 72.62 84 MET A O 1
ATOM 595 N N . THR A 1 85 ? 15.07 -52.969 -21.781 1 73.94 85 THR A N 1
ATOM 596 C CA . THR A 1 85 ? 15.562 -51.625 -22.078 1 73.94 85 THR A CA 1
ATOM 597 C C . THR A 1 85 ? 14.43 -50.594 -22.047 1 73.94 85 THR A C 1
ATOM 599 O O . THR A 1 85 ? 14.578 -49.5 -21.484 1 73.94 85 THR A O 1
ATOM 602 N N . ALA A 1 86 ? 13.258 -50.969 -22.609 1 74.12 86 ALA A N 1
ATOM 603 C CA . ALA A 1 86 ? 12.117 -50.062 -22.656 1 74.12 86 ALA A CA 1
ATOM 604 C C . ALA A 1 86 ? 11.602 -49.75 -21.25 1 74.12 86 ALA A C 1
ATOM 606 O O . ALA A 1 86 ? 11.25 -48.625 -20.953 1 74.12 86 ALA A O 1
ATOM 607 N N . ARG A 1 87 ? 11.719 -50.719 -20.375 1 77.62 87 ARG A N 1
ATOM 608 C CA . ARG A 1 87 ? 11.211 -50.562 -19.016 1 77.62 87 ARG A CA 1
ATOM 609 C C . ARG A 1 87 ? 12.125 -49.656 -18.203 1 77.62 87 ARG A C 1
ATOM 611 O O . ARG A 1 87 ? 11.648 -48.781 -17.453 1 77.62 87 ARG A O 1
ATOM 618 N N . VAL A 1 88 ? 13.406 -49.781 -18.406 1 78 88 VAL A N 1
ATOM 619 C CA . VAL A 1 88 ? 14.375 -48.969 -17.688 1 78 88 VAL A CA 1
ATOM 620 C C . VAL A 1 88 ? 14.266 -47.531 -18.141 1 78 88 VAL A C 1
ATOM 622 O O . VAL A 1 88 ? 14.344 -46.594 -17.312 1 78 88 VAL A O 1
ATOM 625 N N . ILE A 1 89 ? 14 -47.312 -19.359 1 78.5 89 ILE A N 1
ATOM 626 C CA . ILE A 1 89 ? 13.891 -45.969 -19.906 1 78.5 89 ILE A CA 1
ATOM 627 C C . ILE A 1 89 ? 12.625 -45.312 -19.375 1 78.5 89 ILE A C 1
ATOM 629 O O . ILE A 1 89 ? 12.641 -44.125 -19.031 1 78.5 89 ILE A O 1
ATOM 633 N N . ASN A 1 90 ? 11.531 -46.031 -19.328 1 81.75 90 ASN A N 1
ATOM 634 C CA . ASN A 1 90 ? 10.289 -45.469 -18.812 1 81.75 90 ASN A CA 1
ATOM 635 C C . ASN A 1 90 ? 10.414 -45.125 -17.328 1 81.75 90 ASN A C 1
ATOM 637 O O . ASN A 1 90 ? 9.945 -44.062 -16.922 1 81.75 90 ASN A O 1
ATOM 641 N N . VAL A 1 91 ? 11.047 -46 -16.578 1 83.69 91 VAL A N 1
ATOM 642 C CA . VAL A 1 91 ? 11.234 -45.719 -15.156 1 83.69 91 VAL A CA 1
ATOM 643 C C . VAL A 1 91 ? 12.164 -44.531 -15 1 83.69 91 VAL A C 1
ATOM 645 O O . VAL A 1 91 ? 11.914 -43.656 -14.164 1 83.69 91 VAL A O 1
ATOM 648 N N . GLY A 1 92 ? 13.25 -44.469 -15.797 1 84.94 92 GLY A N 1
ATOM 649 C CA . GLY A 1 92 ? 14.117 -43.281 -15.812 1 84.94 92 GLY A CA 1
ATOM 650 C C . GLY A 1 92 ? 13.383 -42 -16.156 1 84.94 92 GLY A C 1
ATOM 651 O O . GLY A 1 92 ? 13.648 -40.938 -15.586 1 84.94 92 GLY A O 1
ATOM 652 N N . GLY A 1 93 ? 12.43 -42.094 -17.141 1 83.06 93 GLY A N 1
ATOM 653 C CA . GLY A 1 93 ? 11.609 -40.938 -17.5 1 83.06 93 GLY A CA 1
ATOM 654 C C . GLY A 1 93 ? 10.766 -40.438 -16.359 1 83.06 93 GLY A C 1
ATOM 655 O O . GLY A 1 93 ? 10.609 -39.219 -16.188 1 83.06 93 GLY A O 1
ATOM 656 N N . VAL A 1 94 ? 10.258 -41.344 -15.57 1 86.44 94 VAL A N 1
ATOM 657 C CA . VAL A 1 94 ? 9.445 -40.969 -14.414 1 86.44 94 VAL A CA 1
ATOM 658 C C . VAL A 1 94 ? 10.305 -40.25 -13.383 1 86.44 94 VAL A C 1
ATOM 660 O O . VAL A 1 94 ? 9.891 -39.25 -12.797 1 86.44 94 VAL A O 1
ATOM 663 N N . VAL A 1 95 ? 11.508 -40.719 -13.18 1 89.44 95 VAL A N 1
ATOM 664 C CA . VAL A 1 95 ? 12.43 -40.125 -12.227 1 89.44 95 VAL A CA 1
ATOM 665 C C . VAL A 1 95 ? 12.773 -38.688 -12.664 1 89.44 95 VAL A C 1
ATOM 667 O O . VAL A 1 95 ? 12.734 -37.75 -11.867 1 89.44 95 VAL A O 1
ATOM 670 N N . ILE A 1 96 ? 13.047 -38.531 -13.953 1 85.06 96 ILE A N 1
ATOM 671 C CA . ILE A 1 96 ? 13.391 -37.219 -14.492 1 85.06 96 ILE A CA 1
ATOM 672 C C . ILE A 1 96 ? 12.188 -36.281 -14.391 1 85.06 96 ILE A C 1
ATOM 674 O O . ILE A 1 96 ? 12.32 -35.125 -14 1 85.06 96 ILE A O 1
ATOM 678 N N . ALA A 1 97 ? 11.023 -36.781 -14.773 1 85 97 ALA A N 1
ATOM 679 C CA . ALA A 1 97 ? 9.789 -36 -14.656 1 85 97 ALA A CA 1
ATOM 680 C C . ALA A 1 97 ? 9.562 -35.562 -13.211 1 85 97 ALA A C 1
ATOM 682 O O . ALA A 1 97 ? 9.141 -34.438 -12.969 1 85 97 ALA A O 1
ATOM 683 N N . THR A 1 98 ? 9.859 -36.406 -12.266 1 89.81 98 THR A N 1
ATOM 684 C CA . THR A 1 98 ? 9.703 -36.094 -10.852 1 89.81 98 THR A CA 1
ATOM 685 C C . THR A 1 98 ? 10.641 -34.969 -10.445 1 89.81 98 THR A C 1
ATOM 687 O O . THR A 1 98 ? 10.227 -34.031 -9.742 1 89.81 98 THR A O 1
ATOM 690 N N . ALA A 1 99 ? 11.844 -35.031 -10.883 1 89.19 99 ALA A N 1
ATOM 691 C CA . ALA A 1 99 ? 12.812 -34 -10.57 1 89.19 99 ALA A CA 1
ATOM 692 C C . ALA A 1 99 ? 12.367 -32.656 -11.133 1 89.19 99 ALA A C 1
ATOM 694 O O . ALA A 1 99 ? 12.422 -31.625 -10.445 1 89.19 99 ALA A O 1
ATOM 695 N N . ILE A 1 100 ? 11.914 -32.656 -12.32 1 84.5 100 ILE A N 1
ATOM 696 C CA . ILE A 1 100 ? 11.453 -31.422 -12.961 1 84.5 100 ILE A CA 1
ATOM 697 C C . ILE A 1 100 ? 10.203 -30.906 -12.25 1 84.5 100 ILE A C 1
ATOM 699 O O . ILE A 1 100 ? 10.078 -29.703 -11.992 1 84.5 100 ILE A O 1
ATOM 703 N N . ALA A 1 101 ? 9.352 -31.797 -11.984 1 88.31 101 ALA A N 1
ATOM 704 C CA . ALA A 1 101 ? 8.133 -31.422 -11.273 1 88.31 101 ALA A CA 1
ATOM 705 C C . ALA A 1 101 ? 8.445 -30.812 -9.914 1 88.31 101 ALA A C 1
ATOM 707 O O . ALA A 1 101 ? 7.797 -29.844 -9.492 1 88.31 101 ALA A O 1
ATOM 708 N N . ALA A 1 102 ? 9.398 -31.359 -9.234 1 89.81 102 ALA A N 1
ATOM 709 C CA . ALA A 1 102 ? 9.797 -30.812 -7.938 1 89.81 102 ALA A CA 1
ATOM 710 C C . ALA A 1 102 ? 10.359 -29.406 -8.078 1 89.81 102 ALA A C 1
ATOM 712 O O . ALA A 1 102 ? 10.094 -28.531 -7.246 1 89.81 102 ALA A O 1
ATOM 713 N N . LEU A 1 103 ? 11.117 -29.188 -9.102 1 85.75 103 LEU A N 1
ATOM 714 C CA . LEU A 1 103 ? 11.648 -27.859 -9.367 1 85.75 103 LEU A CA 1
ATOM 715 C C . LEU A 1 103 ? 10.523 -26.875 -9.664 1 85.75 103 LEU A C 1
ATOM 717 O O . LEU A 1 103 ? 10.523 -25.75 -9.156 1 85.75 103 LEU A O 1
ATOM 721 N N . VAL A 1 104 ? 9.617 -27.281 -10.469 1 82.31 104 VAL A N 1
ATOM 722 C CA . VAL A 1 104 ? 8.453 -26.453 -10.789 1 82.31 104 VAL A CA 1
ATOM 723 C C . VAL A 1 104 ? 7.664 -26.156 -9.516 1 82.31 104 VAL A C 1
ATOM 725 O O . VAL A 1 104 ? 7.219 -25.031 -9.305 1 82.31 104 VAL A O 1
ATOM 728 N N . GLY A 1 105 ? 7.523 -27.156 -8.734 1 84.44 105 GLY A N 1
ATOM 729 C CA . GLY A 1 105 ? 6.844 -26.984 -7.461 1 84.44 105 GLY A CA 1
ATOM 730 C C . GLY A 1 105 ? 7.539 -25.984 -6.547 1 84.44 105 GLY A C 1
ATOM 731 O O . GLY A 1 105 ? 6.887 -25.188 -5.875 1 84.44 105 GLY A O 1
ATOM 732 N N . SER A 1 106 ? 8.797 -26.031 -6.52 1 88 106 SER A N 1
ATOM 733 C CA . SER A 1 106 ? 9.562 -25.109 -5.688 1 88 106 SER A CA 1
ATOM 734 C C . SER A 1 106 ? 9.406 -23.672 -6.176 1 88 106 SER A C 1
ATOM 736 O O . SER A 1 106 ? 9.273 -22.75 -5.367 1 88 106 SER A O 1
ATOM 738 N N . VAL A 1 107 ? 9.422 -23.484 -7.398 1 82.06 107 VAL A N 1
ATOM 739 C CA . VAL A 1 107 ? 9.25 -22.156 -7.988 1 82.06 107 VAL A CA 1
ATOM 740 C C . VAL A 1 107 ? 7.848 -21.641 -7.68 1 82.06 107 VAL A C 1
ATOM 742 O O . VAL A 1 107 ? 7.68 -20.469 -7.305 1 82.06 107 VAL A O 1
ATOM 745 N N . ARG A 1 108 ? 6.965 -22.469 -7.828 1 82.06 108 ARG A N 1
ATOM 746 C CA . ARG A 1 108 ? 5.586 -22.109 -7.52 1 82.06 108 ARG A CA 1
ATOM 747 C C . ARG A 1 108 ? 5.434 -21.719 -6.055 1 82.06 108 ARG A C 1
ATOM 749 O O . ARG A 1 108 ? 4.758 -20.75 -5.73 1 82.06 108 ARG A O 1
ATOM 756 N N . GLN A 1 109 ? 5.992 -22.5 -5.246 1 82.94 109 GLN A N 1
ATOM 757 C CA . GLN A 1 109 ? 5.91 -22.219 -3.816 1 82.94 109 GLN A CA 1
ATOM 758 C C . GLN A 1 109 ? 6.512 -20.844 -3.492 1 82.94 109 GLN A C 1
ATOM 760 O O . GLN A 1 109 ? 5.941 -20.094 -2.711 1 82.94 109 GLN A O 1
ATOM 765 N N . ARG A 1 110 ? 7.527 -20.547 -4.047 1 82 110 ARG A N 1
ATOM 766 C CA . ARG A 1 110 ? 8.164 -19.25 -3.826 1 82 110 ARG A CA 1
ATOM 767 C C . ARG A 1 110 ? 7.281 -18.109 -4.328 1 82 110 ARG A C 1
ATOM 769 O O . ARG A 1 110 ? 7.199 -17.047 -3.695 1 82 110 ARG A O 1
ATOM 776 N N . GLN A 1 111 ? 6.711 -18.344 -5.359 1 78 111 GLN A N 1
ATOM 777 C CA . GLN A 1 111 ? 5.828 -17.328 -5.914 1 78 111 GLN A CA 1
ATOM 778 C C . GLN A 1 111 ? 4.621 -17.094 -5.012 1 78 111 GLN A C 1
ATOM 780 O O . GLN A 1 111 ? 4.191 -15.953 -4.828 1 78 111 GLN A O 1
ATOM 785 N N . THR A 1 112 ? 4.105 -18.172 -4.535 1 80.44 112 THR A N 1
ATOM 786 C CA . THR A 1 112 ? 2.959 -18.062 -3.645 1 80.44 112 THR A CA 1
ATOM 787 C C . THR A 1 112 ? 3.326 -17.281 -2.383 1 80.44 112 THR A C 1
ATOM 789 O O . THR A 1 112 ? 2.541 -16.469 -1.902 1 80.44 112 THR A O 1
ATOM 792 N N . GLU A 1 113 ? 4.453 -17.594 -1.949 1 80.81 113 GLU A N 1
ATOM 793 C CA . GLU A 1 113 ? 4.918 -16.875 -0.767 1 80.81 113 GLU A CA 1
ATOM 794 C C . GLU A 1 113 ? 5.109 -15.391 -1.062 1 80.81 113 GLU A C 1
ATOM 796 O O . GLU A 1 113 ? 4.762 -14.539 -0.241 1 80.81 113 GLU A O 1
ATOM 801 N N . ARG A 1 114 ? 5.641 -15.133 -2.148 1 77.31 114 ARG A N 1
ATOM 802 C CA . ARG A 1 114 ? 5.84 -13.742 -2.555 1 77.31 114 ARG A CA 1
ATOM 803 C C . ARG A 1 114 ? 4.508 -13.016 -2.697 1 77.31 114 ARG A C 1
ATOM 805 O O . ARG A 1 114 ? 4.387 -11.844 -2.326 1 77.31 114 ARG A O 1
ATOM 812 N N . LEU A 1 115 ? 3.549 -13.68 -3.223 1 77.38 115 LEU A N 1
ATOM 813 C CA . LEU A 1 115 ? 2.219 -13.094 -3.363 1 77.38 115 LEU A CA 1
ATOM 814 C C . LEU A 1 115 ? 1.624 -12.758 -2 1 77.38 115 LEU A C 1
ATOM 816 O O . LEU A 1 115 ? 1.023 -11.695 -1.825 1 77.38 115 LEU A O 1
ATOM 820 N N . ALA A 1 116 ? 1.771 -13.656 -1.132 1 76.62 116 ALA A N 1
ATOM 821 C CA . ALA A 1 116 ? 1.249 -13.438 0.214 1 76.62 116 ALA A CA 1
ATOM 822 C C . ALA A 1 116 ? 1.924 -12.242 0.875 1 76.62 116 ALA A C 1
ATOM 824 O O . ALA A 1 116 ? 1.264 -11.438 1.537 1 76.62 116 ALA A O 1
ATOM 825 N N . GLU A 1 117 ? 3.154 -12.188 0.663 1 75.44 117 GLU A N 1
ATOM 826 C CA . GLU A 1 117 ? 3.918 -11.078 1.231 1 75.44 117 GLU A CA 1
ATOM 827 C C . GLU A 1 117 ? 3.482 -9.742 0.634 1 75.44 117 GLU A C 1
ATOM 829 O O . GLU A 1 117 ? 3.273 -8.773 1.361 1 75.44 117 GLU A O 1
ATOM 834 N N . MET A 1 118 ? 3.367 -9.758 -0.599 1 73.56 118 MET A N 1
ATOM 835 C CA . MET A 1 118 ? 2.961 -8.531 -1.283 1 73.56 118 MET A CA 1
ATOM 836 C C . MET A 1 118 ? 1.542 -8.133 -0.891 1 73.56 118 MET A C 1
ATOM 838 O O . MET A 1 118 ? 1.239 -6.949 -0.763 1 73.56 118 MET A O 1
ATOM 842 N N . SER A 1 119 ? 0.781 -9.086 -0.76 1 75.69 119 SER A N 1
ATOM 843 C CA . SER A 1 119 ? -0.595 -8.828 -0.349 1 75.69 119 SER A CA 1
ATOM 844 C C . SER A 1 119 ? -0.648 -8.195 1.037 1 75.69 119 SER A C 1
ATOM 846 O O . SER A 1 119 ? -1.413 -7.254 1.267 1 75.69 119 SER A O 1
ATOM 848 N N . LYS A 1 120 ? 0.099 -8.688 1.853 1 75.31 120 LYS A N 1
ATOM 849 C CA . LYS A 1 120 ? 0.166 -8.141 3.203 1 75.31 120 LYS A CA 1
ATOM 850 C C . LYS A 1 120 ? 0.688 -6.707 3.188 1 75.31 120 LYS A C 1
ATOM 852 O O . LYS A 1 120 ? 0.133 -5.828 3.855 1 75.31 120 LYS A O 1
ATOM 857 N N . LEU A 1 121 ? 1.712 -6.516 2.432 1 72.25 121 LEU A N 1
ATOM 858 C CA . LEU A 1 121 ? 2.285 -5.18 2.305 1 72.25 121 LEU A CA 1
ATOM 859 C C . LEU A 1 121 ? 1.262 -4.199 1.74 1 72.25 121 LEU A C 1
ATOM 861 O O . LEU A 1 121 ? 1.124 -3.08 2.242 1 72.25 121 LEU A O 1
ATOM 865 N N . ALA A 1 122 ? 0.646 -4.621 0.77 1 72.94 122 ALA A N 1
ATOM 866 C CA . ALA A 1 122 ? -0.36 -3.77 0.142 1 72.94 122 ALA A CA 1
ATOM 867 C C . ALA A 1 122 ? -1.479 -3.428 1.123 1 72.94 122 ALA A C 1
ATOM 869 O O . ALA A 1 122 ? -1.929 -2.281 1.186 1 72.94 122 ALA A O 1
ATOM 870 N N . SER A 1 123 ? -1.863 -4.406 1.826 1 75.06 123 SER A N 1
ATOM 871 C CA . SER A 1 123 ? -2.938 -4.215 2.795 1 75.06 123 SER A CA 1
ATOM 872 C C . SER A 1 123 ? -2.533 -3.225 3.881 1 75.06 123 SER A C 1
ATOM 874 O O . SER A 1 123 ? -3.312 -2.34 4.246 1 75.06 123 SER A O 1
ATOM 876 N N . VAL A 1 124 ? -1.376 -3.354 4.34 1 73.31 124 VAL A N 1
ATOM 877 C CA . VAL A 1 124 ? -0.876 -2.482 5.398 1 73.31 124 VAL A CA 1
ATOM 878 C C . VAL A 1 124 ? -0.751 -1.054 4.875 1 73.31 124 VAL A C 1
ATOM 880 O O . VAL A 1 124 ? -1.185 -0.105 5.535 1 73.31 124 VAL A O 1
ATOM 883 N N . ALA A 1 125 ? -0.197 -0.925 3.752 1 72.88 125 ALA A N 1
ATOM 884 C CA . ALA A 1 125 ? -0.014 0.399 3.164 1 72.88 125 ALA A CA 1
ATOM 885 C C . ALA A 1 125 ? -1.358 1.069 2.893 1 72.88 125 ALA A C 1
ATOM 887 O O . ALA A 1 125 ? -1.521 2.268 3.135 1 72.88 125 ALA A O 1
ATOM 888 N N . GLN A 1 126 ? -2.209 0.323 2.395 1 75.69 126 GLN A N 1
ATOM 889 C CA . GLN A 1 126 ? -3.537 0.857 2.111 1 75.69 126 GLN A CA 1
ATOM 890 C C . GLN A 1 126 ? -4.238 1.292 3.395 1 75.69 126 GLN A C 1
ATOM 892 O O . GLN A 1 126 ? -4.848 2.363 3.443 1 75.69 126 GLN A O 1
ATOM 897 N N . GLN A 1 127 ? -4.156 0.521 4.387 1 79.12 127 GLN A N 1
ATOM 898 C CA . GLN A 1 127 ? -4.812 0.822 5.652 1 79.12 127 GLN A CA 1
ATOM 899 C C . GLN A 1 127 ? -4.164 2.023 6.336 1 79.12 127 GLN A C 1
ATOM 901 O O . GLN A 1 127 ? -4.809 2.721 7.121 1 79.12 127 GLN A O 1
ATOM 906 N N . ALA A 1 128 ? -2.939 2.166 6.004 1 77.62 128 ALA A N 1
ATOM 907 C CA . ALA A 1 128 ? -2.262 3.33 6.57 1 77.62 128 ALA A CA 1
ATOM 908 C C . ALA A 1 128 ? -2.805 4.625 5.969 1 77.62 128 ALA A C 1
ATOM 910 O O . ALA A 1 128 ? -2.859 5.652 6.648 1 77.62 128 ALA A O 1
ATOM 911 N N . VAL A 1 129 ? -3.191 4.516 4.758 1 79.06 129 VAL A N 1
ATOM 912 C CA . VAL A 1 129 ? -3.736 5.688 4.082 1 79.06 129 VAL A CA 1
ATOM 913 C C . VAL A 1 129 ? -5.223 5.832 4.414 1 79.06 129 VAL A C 1
ATOM 915 O O . VAL A 1 129 ? -5.66 6.883 4.883 1 79.06 129 VAL A O 1
ATOM 918 N N . LEU A 1 130 ? -5.949 4.789 4.121 1 85 130 LEU A N 1
ATOM 919 C CA . LEU A 1 130 ? -7.383 4.758 4.402 1 85 130 LEU A CA 1
ATOM 920 C C . LEU A 1 130 ? -7.672 3.908 5.637 1 85 130 LEU A C 1
ATOM 922 O O . LEU A 1 130 ? -7.805 2.686 5.539 1 85 130 LEU A O 1
ATOM 926 N N . ARG A 1 131 ? -7.863 4.547 6.691 1 84.94 131 ARG A N 1
ATOM 927 C CA . ARG A 1 131 ? -8.102 3.848 7.953 1 84.94 131 ARG A CA 1
ATOM 928 C C . ARG A 1 131 ? -9.547 3.371 8.055 1 84.94 131 ARG A C 1
ATOM 930 O O . ARG A 1 131 ? -10.469 4.078 7.641 1 84.94 131 ARG A O 1
ATOM 937 N N . PRO A 1 132 ? -9.641 2.182 8.586 1 82.81 132 PRO A N 1
ATOM 938 C CA . PRO A 1 132 ? -11.016 1.728 8.812 1 82.81 132 PRO A CA 1
ATOM 939 C C . PRO A 1 132 ? -11.758 2.574 9.844 1 82.81 132 PRO A C 1
ATOM 941 O O . PRO A 1 132 ? -11.156 3.029 10.82 1 82.81 132 PRO A O 1
ATOM 944 N N . ILE A 1 133 ? -12.914 2.822 9.492 1 86.5 133 ILE A N 1
ATOM 945 C CA . ILE A 1 133 ? -13.75 3.533 10.453 1 86.5 133 ILE A CA 1
ATOM 946 C C . ILE A 1 133 ? -14.805 2.584 11.023 1 86.5 133 ILE A C 1
ATOM 948 O O . ILE A 1 133 ? -15.336 1.736 10.305 1 86.5 133 ILE A O 1
ATOM 952 N N . GLY A 1 134 ? -14.977 2.584 12.359 1 84.25 134 GLY A N 1
ATOM 953 C CA . GLY A 1 134 ? -15.969 1.736 12.992 1 84.25 134 GLY A CA 1
ATOM 954 C C . GLY A 1 134 ? -16.125 2.002 14.477 1 84.25 134 GLY A C 1
ATOM 955 O O . GLY A 1 134 ? -15.195 2.498 15.125 1 84.25 134 GLY A O 1
ATOM 956 N N . GLY A 1 135 ? -17.359 1.791 14.805 1 86.19 135 GLY A N 1
ATOM 957 C CA . GLY A 1 135 ? -17.625 1.879 16.234 1 86.19 135 GLY A CA 1
ATOM 958 C C . GLY A 1 135 ? -18.281 3.189 16.641 1 86.19 135 GLY A C 1
ATOM 959 O O . GLY A 1 135 ? -18.938 3.842 15.828 1 86.19 135 GLY A O 1
ATOM 960 N N . GLN A 1 136 ? -18.188 3.422 17.891 1 86 136 GLN A N 1
ATOM 961 C CA . GLN A 1 136 ? -18.828 4.617 18.438 1 86 136 GLN A CA 1
ATOM 962 C C . GLN A 1 136 ? -17.859 5.797 18.453 1 86 136 GLN A C 1
ATOM 964 O O . GLN A 1 136 ? -16.719 5.664 18.891 1 86 136 GLN A O 1
ATOM 969 N N . VAL A 1 137 ? -18.234 6.832 17.906 1 86.19 137 VAL A N 1
ATOM 970 C CA . VAL A 1 137 ? -17.516 8.102 17.922 1 86.19 137 VAL A CA 1
ATOM 971 C C . VAL A 1 137 ? -18.406 9.18 18.547 1 86.19 137 VAL A C 1
ATOM 973 O O . VAL A 1 137 ? -19.25 9.758 17.859 1 86.19 137 VAL A O 1
ATOM 976 N N . GLY A 1 138 ? -18.188 9.438 19.766 1 82 138 GLY A N 1
ATOM 977 C CA . GLY A 1 138 ? -19.094 10.336 20.469 1 82 138 GLY A CA 1
ATOM 978 C C . GLY A 1 138 ? -20.5 9.789 20.578 1 82 138 GLY A C 1
ATOM 979 O O . GLY A 1 138 ? -20.703 8.664 21.031 1 82 138 GLY A O 1
ATOM 980 N N . SER A 1 139 ? -21.422 10.586 20.078 1 89.94 139 SER A N 1
ATOM 981 C CA . SER A 1 139 ? -22.844 10.234 20.141 1 89.94 139 SER A CA 1
ATOM 982 C C . SER A 1 139 ? -23.281 9.516 18.875 1 89.94 139 SER A C 1
ATOM 984 O O . SER A 1 139 ? -24.469 9.312 18.656 1 89.94 139 SER A O 1
ATOM 986 N N . LEU A 1 140 ? -22.297 9.148 18.078 1 94 140 LEU A N 1
ATOM 987 C CA . LEU A 1 140 ? -22.625 8.523 16.797 1 94 140 LEU A CA 1
ATOM 988 C C . LEU A 1 140 ? -21.984 7.145 16.688 1 94 140 LEU A C 1
ATOM 990 O O . LEU A 1 140 ? -20.859 6.93 17.188 1 94 140 LEU A O 1
ATOM 994 N N . VAL A 1 141 ? -22.719 6.242 16.172 1 95 141 VAL A N 1
ATOM 995 C CA . VAL A 1 141 ? -22.141 4.988 15.703 1 95 141 VAL A CA 1
ATOM 996 C C . VAL A 1 141 ? -21.844 5.082 14.211 1 95 141 VAL A C 1
ATOM 998 O O . VAL A 1 141 ? -22.719 5.414 13.414 1 95 141 VAL A O 1
ATOM 1001 N N . VAL A 1 142 ? -20.641 4.836 13.891 1 95.56 142 VAL A N 1
ATOM 1002 C CA . VAL A 1 142 ? -20.203 5.078 12.523 1 95.56 142 VAL A CA 1
ATOM 1003 C C . VAL A 1 142 ? -19.688 3.781 11.906 1 95.56 142 VAL A C 1
ATOM 1005 O O . VAL A 1 142 ? -19.078 2.967 12.594 1 95.56 142 VAL A O 1
ATOM 1008 N N . ALA A 1 143 ? -19.969 3.541 10.664 1 95.56 143 ALA A N 1
ATOM 1009 C CA . ALA A 1 143 ? -19.406 2.461 9.859 1 95.56 143 ALA A CA 1
ATOM 1010 C C . ALA A 1 143 ? -18.969 2.965 8.484 1 95.56 143 ALA A C 1
ATOM 1012 O O . ALA A 1 143 ? -19.625 3.836 7.906 1 95.56 143 ALA A O 1
ATOM 1013 N N . GLY A 1 144 ? -17.906 2.508 8.023 1 94.56 144 GLY A N 1
ATOM 1014 C CA . GLY A 1 144 ? -17.406 2.83 6.695 1 94.56 144 GLY A CA 1
ATOM 1015 C C . GLY A 1 144 ? -17.156 1.605 5.836 1 94.56 144 GLY A C 1
ATOM 1016 O O . GLY A 1 144 ? -16.828 0.535 6.352 1 94.56 144 GLY A O 1
ATOM 1017 N N . ARG A 1 145 ? -17.328 1.746 4.547 1 90.94 145 ARG A N 1
ATOM 1018 C CA . ARG A 1 145 ? -17.078 0.673 3.59 1 90.94 145 ARG A CA 1
ATOM 1019 C C . ARG A 1 145 ? -16.516 1.226 2.281 1 90.94 145 ARG A C 1
ATOM 1021 O O . ARG A 1 145 ? -17.016 2.236 1.772 1 90.94 145 ARG A O 1
ATOM 1028 N N . TYR A 1 146 ? -15.484 0.59 1.837 1 88.06 146 TYR A N 1
ATOM 1029 C CA . TYR A 1 146 ? -14.883 0.922 0.55 1 88.06 146 TYR A CA 1
ATOM 1030 C C . TYR A 1 146 ? -15.078 -0.21 -0.452 1 88.06 146 TYR A C 1
ATOM 1032 O O . TYR A 1 146 ? -14.688 -1.351 -0.193 1 88.06 146 TYR A O 1
ATOM 1040 N N . ILE A 1 147 ? -15.75 0.074 -1.551 1 85.12 147 ILE A N 1
ATOM 1041 C CA . ILE A 1 147 ? -16.016 -0.9 -2.605 1 85.12 147 ILE A CA 1
ATOM 1042 C C . ILE A 1 147 ? -15.164 -0.573 -3.83 1 85.12 147 ILE A C 1
ATOM 1044 O O . ILE A 1 147 ? -15.383 0.447 -4.488 1 85.12 147 ILE A O 1
ATOM 1048 N N . SER A 1 148 ? -14.234 -1.41 -4.109 1 78.31 148 SER A N 1
ATOM 1049 C CA . SER A 1 148 ? -13.336 -1.166 -5.234 1 78.31 148 SER A CA 1
ATOM 1050 C C . SER A 1 148 ? -13.898 -1.741 -6.527 1 78.31 148 SER A C 1
ATOM 1052 O O . SER A 1 148 ? -14.461 -2.838 -6.531 1 78.31 148 SER A O 1
ATOM 1054 N N . ALA A 1 149 ? -14.148 -0.912 -7.559 1 68.69 149 ALA A N 1
ATOM 1055 C CA . ALA A 1 149 ? -14.578 -1.429 -8.852 1 68.69 149 ALA A CA 1
ATOM 1056 C C . ALA A 1 149 ? -13.617 -2.492 -9.367 1 68.69 149 ALA A C 1
ATOM 1058 O O . ALA A 1 149 ? -14.031 -3.594 -9.734 1 68.69 149 ALA A O 1
ATOM 1059 N N . THR A 1 150 ? -12.742 -2.025 -10.344 1 58.41 150 THR A N 1
ATOM 1060 C CA . THR A 1 150 ? -12 -2.979 -11.156 1 58.41 150 THR A CA 1
ATOM 1061 C C . THR A 1 150 ? -10.758 -3.461 -10.422 1 58.41 150 THR A C 1
ATOM 1063 O O . THR A 1 150 ? -10.469 -3.006 -9.312 1 58.41 150 THR A O 1
ATOM 1066 N N . ALA A 1 151 ? -9.883 -3.846 -11.375 1 52.59 151 ALA A N 1
ATOM 1067 C CA . ALA A 1 151 ? -8.57 -4.473 -11.211 1 52.59 151 ALA A CA 1
ATOM 1068 C C . ALA A 1 151 ? -7.668 -3.627 -10.32 1 52.59 151 ALA A C 1
ATOM 1070 O O . ALA A 1 151 ? -7.785 -2.4 -10.289 1 52.59 151 ALA A O 1
ATOM 1071 N N . VAL A 1 152 ? -7.207 -4.238 -9.383 1 51 152 VAL A N 1
ATOM 1072 C CA . VAL A 1 152 ? -6.301 -3.861 -8.305 1 51 152 VAL A CA 1
ATOM 1073 C C . VAL A 1 152 ? -5.496 -2.631 -8.711 1 51 152 VAL A C 1
ATOM 1075 O O . VAL A 1 152 ? -5.254 -1.74 -7.887 1 51 152 VAL A O 1
ATOM 1078 N N . ALA A 1 153 ? -5.215 -2.496 -10.102 1 50.41 153 ALA A N 1
ATOM 1079 C CA . ALA A 1 153 ? -4.176 -1.524 -10.438 1 50.41 153 ALA A CA 1
ATOM 1080 C C . ALA A 1 153 ? -4.723 -0.101 -10.398 1 50.41 153 ALA A C 1
ATOM 1082 O O . ALA A 1 153 ? -3.955 0.864 -10.359 1 50.41 153 ALA A O 1
ATOM 1083 N N . ASP A 1 154 ? -6.059 0.064 -10.414 1 59.03 154 ASP A N 1
ATOM 1084 C CA . ASP A 1 154 ? -6.539 1.441 -10.453 1 59.03 154 ASP A CA 1
ATOM 1085 C C . ASP A 1 154 ? -7.129 1.857 -9.109 1 59.03 154 ASP A C 1
ATOM 1087 O O . ASP A 1 154 ? -8.352 1.865 -8.938 1 59.03 154 ASP A O 1
ATOM 1091 N N . ILE A 1 155 ? -6.188 2.031 -8.289 1 66.06 155 ILE A N 1
ATOM 1092 C CA . ILE A 1 155 ? -6.625 2.449 -6.965 1 66.06 155 ILE A CA 1
ATOM 1093 C C . ILE A 1 155 ? -7.262 3.836 -7.043 1 66.06 155 ILE A C 1
ATOM 1095 O O . ILE A 1 155 ? -6.688 4.754 -7.633 1 66.06 155 ILE A O 1
ATOM 1099 N N . GLY A 1 156 ? -8.516 3.961 -6.734 1 75.75 156 GLY A N 1
ATOM 1100 C CA . GLY A 1 156 ? -9.234 5.223 -6.773 1 75.75 156 GLY A CA 1
ATOM 1101 C C . GLY A 1 156 ? -8.773 6.203 -5.707 1 75.75 156 GLY A C 1
ATOM 1102 O O . GLY A 1 156 ? -7.895 5.887 -4.902 1 75.75 156 GLY A O 1
ATOM 1103 N N . GLY A 1 157 ? -9.258 7.449 -5.855 1 86.06 157 GLY A N 1
ATOM 1104 C CA . GLY A 1 157 ? -8.914 8.555 -4.98 1 86.06 157 GLY A CA 1
ATOM 1105 C C . GLY A 1 157 ? -9.969 8.836 -3.926 1 86.06 157 GLY A C 1
ATOM 1106 O O . GLY A 1 157 ? -9.969 9.898 -3.299 1 86.06 157 GLY A O 1
ATOM 1107 N N . ASP A 1 158 ? -10.891 7.832 -3.658 1 91.5 158 ASP A N 1
ATOM 1108 C CA . ASP A 1 158 ? -11.906 8.055 -2.633 1 91.5 158 ASP A CA 1
ATOM 1109 C C . ASP A 1 158 ? -11.297 8.016 -1.235 1 91.5 158 ASP A C 1
ATOM 1111 O O . ASP A 1 158 ? -10.344 7.27 -0.988 1 91.5 158 ASP A O 1
ATOM 1115 N N . LEU A 1 159 ? -11.852 8.812 -0.397 1 93.62 159 LEU A N 1
ATOM 1116 C CA . LEU A 1 159 ? -11.273 8.883 0.941 1 93.62 159 LEU A CA 1
ATOM 1117 C C . LEU A 1 159 ? -12.359 9.133 1.985 1 93.62 159 LEU A C 1
ATOM 1119 O O . LEU A 1 159 ? -13.414 9.68 1.671 1 93.62 159 LEU A O 1
ATOM 1123 N N . TYR A 1 160 ? -12.195 8.719 3.162 1 95.56 160 TYR A N 1
ATOM 1124 C CA . TYR A 1 160 ? -13.039 9.039 4.309 1 95.56 160 TYR A CA 1
ATOM 1125 C C . TYR A 1 160 ? -12.266 8.898 5.613 1 95.56 160 TYR A C 1
ATOM 1127 O O . TYR A 1 160 ? -11.273 8.164 5.676 1 95.56 160 TYR A O 1
ATOM 1135 N N . GLU A 1 161 ? -12.672 9.594 6.551 1 94.88 161 GLU A N 1
ATOM 1136 C CA . GLU A 1 161 ? -12.109 9.547 7.898 1 94.88 161 GLU A CA 1
ATOM 1137 C C . GLU A 1 161 ? -13.094 10.094 8.93 1 94.88 161 GLU A C 1
ATOM 1139 O O . GLU A 1 161 ? -13.859 11.016 8.633 1 94.88 161 GLU A O 1
ATOM 1144 N N . ALA A 1 162 ? -13.18 9.492 10.039 1 94.56 162 ALA A N 1
ATOM 1145 C CA . ALA A 1 162 ? -13.984 9.953 11.172 1 94.56 162 ALA A CA 1
ATOM 1146 C C . ALA A 1 162 ? -13.141 10.047 12.438 1 94.56 162 ALA A C 1
ATOM 1148 O O . ALA A 1 162 ? -12.422 9.109 12.781 1 94.56 162 ALA A O 1
ATOM 1149 N N . LEU A 1 163 ? -13.266 11.18 13.094 1 92.94 163 LEU A N 1
ATOM 1150 C CA . LEU A 1 163 ? -12.438 11.43 14.266 1 92.94 163 LEU A CA 1
ATOM 1151 C C . LEU A 1 163 ? -13.281 11.938 15.43 1 92.94 163 LEU A C 1
ATOM 1153 O O . LEU A 1 163 ? -14.219 12.711 15.219 1 92.94 163 LEU A O 1
ATOM 1157 N N . ASP A 1 164 ? -12.953 11.516 16.594 1 92.06 164 ASP A N 1
ATOM 1158 C CA . ASP A 1 164 ? -13.469 12.117 17.828 1 92.06 164 ASP A CA 1
ATOM 1159 C C . ASP A 1 164 ? -12.555 13.25 18.297 1 92.06 164 ASP A C 1
ATOM 1161 O O . ASP A 1 164 ? -11.445 13 18.766 1 92.06 164 ASP A O 1
ATOM 1165 N N . THR A 1 165 ? -12.961 14.508 18.172 1 92.88 165 THR A N 1
ATOM 1166 C CA . THR A 1 165 ? -12.133 15.672 18.484 1 92.88 165 THR A CA 1
ATOM 1167 C C . THR A 1 165 ? -12.719 16.469 19.656 1 92.88 165 THR A C 1
ATOM 1169 O O . THR A 1 165 ? -13.867 16.234 20.047 1 92.88 165 THR A O 1
ATOM 1172 N N . PRO A 1 166 ? -11.922 17.375 20.266 1 91 166 PRO A N 1
ATOM 1173 C CA . PRO A 1 166 ? -12.461 18.234 21.328 1 91 166 PRO A CA 1
ATOM 1174 C C . PRO A 1 166 ? -13.625 19.094 20.844 1 91 166 PRO A C 1
ATOM 1176 O O . PRO A 1 166 ? -14.383 19.625 21.672 1 91 166 PRO A O 1
ATOM 1179 N N . PHE A 1 167 ? -13.867 19.188 19.578 1 93.38 167 PHE A N 1
ATOM 1180 C CA . PHE A 1 167 ? -14.922 20.016 19.031 1 93.38 167 PHE A CA 1
ATOM 1181 C C . PHE A 1 167 ? -16.125 19.172 18.625 1 93.38 167 PHE A C 1
ATOM 1183 O O . PHE A 1 167 ? -17.078 19.688 18.016 1 93.38 167 PHE A O 1
ATOM 1190 N N . GLY A 1 168 ? -16.016 17.859 18.969 1 92.19 168 GLY A N 1
ATOM 1191 C CA . GLY A 1 168 ? -17.047 16.922 18.594 1 92.19 168 GLY A CA 1
ATOM 1192 C C . GLY A 1 168 ? -16.562 15.898 17.562 1 92.19 168 GLY A C 1
ATOM 1193 O O . GLY A 1 168 ? -15.375 15.812 17.281 1 92.19 168 GLY A O 1
ATOM 1194 N N . MET A 1 169 ? -17.594 15.156 17.094 1 93.94 169 MET A N 1
ATOM 1195 C CA . MET A 1 169 ? -17.25 14.188 16.062 1 93.94 169 MET A CA 1
ATOM 1196 C C . MET A 1 169 ? -17.094 14.867 14.711 1 93.94 169 MET A C 1
ATOM 1198 O O . MET A 1 169 ? -17.969 15.641 14.289 1 93.94 169 MET A O 1
ATOM 1202 N N . ARG A 1 170 ? -16.016 14.625 14.07 1 96.56 170 ARG A N 1
ATOM 1203 C CA . ARG A 1 170 ? -15.766 15.195 12.75 1 96.56 170 ARG A CA 1
ATOM 1204 C C . AR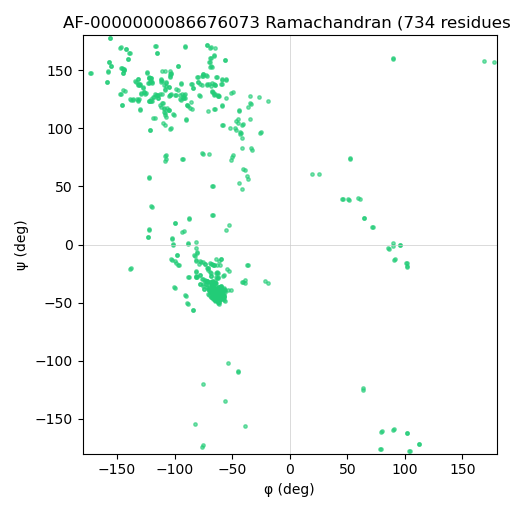G A 1 170 ? -15.523 14.102 11.719 1 96.56 170 ARG A C 1
ATOM 1206 O O . ARG A 1 170 ? -14.891 13.086 12.016 1 96.56 170 ARG A O 1
ATOM 1213 N N . MET A 1 171 ? -15.992 14.328 10.578 1 96.81 171 MET A N 1
ATOM 1214 C CA . MET A 1 171 ? -15.836 13.344 9.508 1 96.81 171 MET A CA 1
ATOM 1215 C C . MET A 1 171 ? -15.648 14.031 8.164 1 96.81 171 MET A C 1
ATOM 1217 O O . MET A 1 171 ? -16.172 15.125 7.938 1 96.81 171 MET A O 1
ATOM 1221 N N . VAL A 1 172 ? -14.891 13.398 7.344 1 97.56 172 VAL A N 1
ATOM 1222 C CA . VAL A 1 172 ? -14.742 13.844 5.961 1 97.56 172 VAL A CA 1
ATOM 1223 C C . VAL A 1 172 ? -14.93 12.664 5.016 1 97.56 172 VAL A C 1
ATOM 1225 O O . VAL A 1 172 ? -14.547 11.539 5.332 1 97.56 172 VAL A O 1
ATOM 1228 N N . ILE A 1 173 ? -15.594 12.812 3.988 1 97.62 173 ILE A N 1
ATOM 1229 C CA . ILE A 1 173 ? -15.648 11.898 2.85 1 97.62 173 ILE A CA 1
ATOM 1230 C C . ILE A 1 173 ? -15.414 12.68 1.556 1 97.62 173 ILE A C 1
ATOM 1232 O O . ILE A 1 173 ? -15.891 13.805 1.406 1 97.62 173 ILE A O 1
ATOM 1236 N N . GLY A 1 174 ? -14.641 12.117 0.707 1 96.81 174 GLY A N 1
ATOM 1237 C CA . GLY A 1 174 ? -14.32 12.836 -0.515 1 96.81 174 GLY A CA 1
ATOM 1238 C C . GLY A 1 174 ? -13.906 11.922 -1.655 1 96.81 174 GLY A C 1
ATOM 1239 O O . GLY A 1 174 ? -13.852 10.703 -1.493 1 96.81 174 GLY A O 1
ATOM 1240 N N . ASP A 1 175 ? -13.664 12.609 -2.803 1 94.44 175 ASP A N 1
ATOM 1241 C CA . ASP A 1 175 ? -13.281 11.938 -4.039 1 94.44 175 ASP A CA 1
ATOM 1242 C C . ASP A 1 175 ? -12.312 12.797 -4.852 1 94.44 175 ASP A C 1
ATOM 1244 O O . ASP A 1 175 ? -12.656 13.898 -5.277 1 94.44 175 ASP A O 1
ATOM 1248 N N . VAL A 1 176 ? -11.164 12.164 -5.027 1 92.69 176 VAL A N 1
ATOM 1249 C CA . VAL A 1 176 ? -10.172 12.844 -5.848 1 92.69 176 VAL A CA 1
ATOM 1250 C C . VAL A 1 176 ? -10.438 12.57 -7.324 1 92.69 176 VAL A C 1
ATOM 1252 O O . VAL A 1 176 ? -10.68 11.422 -7.719 1 92.69 176 VAL A O 1
ATOM 1255 N N . ARG A 1 177 ? -10.383 13.594 -8.109 1 86.94 177 ARG A N 1
ATOM 1256 C CA . ARG A 1 177 ? -10.523 13.391 -9.547 1 86.94 177 ARG A CA 1
ATOM 1257 C C . ARG A 1 177 ? -9.328 12.625 -10.117 1 86.94 177 ARG A C 1
ATOM 1259 O O . ARG A 1 177 ? -8.18 12.945 -9.797 1 86.94 177 ARG A O 1
ATOM 1266 N N . GLY A 1 178 ? -9.609 11.688 -10.836 1 78.38 178 GLY A N 1
ATOM 1267 C CA . GLY A 1 178 ? -8.547 10.914 -11.469 1 78.38 178 GLY A CA 1
ATOM 1268 C C . GLY A 1 178 ? -8.32 9.57 -10.797 1 78.38 178 GLY A C 1
ATOM 1269 O O . GLY A 1 178 ? -9.07 9.18 -9.906 1 78.38 178 GLY A O 1
ATOM 1270 N N . LYS A 1 179 ? -7.34 8.82 -11.266 1 77.06 179 LYS A N 1
ATOM 1271 C CA . LYS A 1 179 ? -7.031 7.496 -10.727 1 77.06 179 LYS A CA 1
ATOM 1272 C C . LYS A 1 179 ? -5.527 7.258 -10.688 1 77.06 179 LYS A C 1
ATOM 1274 O O . LYS A 1 179 ? -4.75 8.07 -11.188 1 77.06 179 LYS A O 1
ATOM 1279 N N . GLY A 1 180 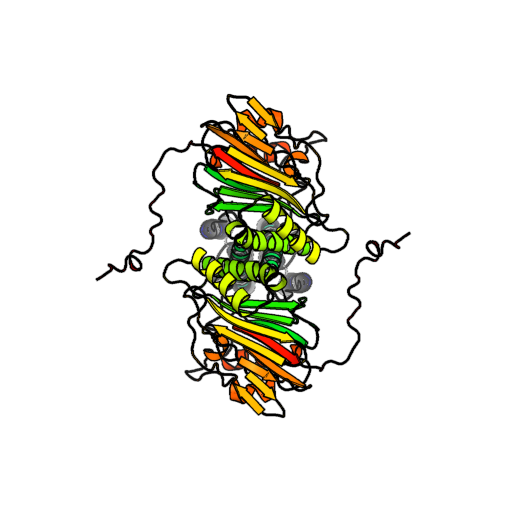? -5.176 6.199 -10 1 77.88 180 GLY A N 1
ATOM 1280 C CA . GLY A 1 180 ? -3.771 5.82 -9.961 1 77.88 180 GLY A CA 1
ATOM 1281 C C . GLY A 1 180 ? -3.018 6.461 -8.812 1 77.88 180 GLY A C 1
ATOM 1282 O O . GLY A 1 180 ? -3.615 6.828 -7.797 1 77.88 180 GLY A O 1
ATOM 1283 N N . LEU A 1 181 ? -1.748 6.5 -8.961 1 78.94 181 LEU A N 1
ATOM 1284 C CA . LEU A 1 181 ? -0.866 6.93 -7.887 1 78.94 181 LEU A CA 1
ATOM 1285 C C . LEU A 1 181 ? -1.113 8.391 -7.527 1 78.94 181 LEU A C 1
ATOM 1287 O O . LEU A 1 181 ? -1.144 8.75 -6.348 1 78.94 181 LEU A O 1
ATOM 1291 N N . ASP A 1 182 ? -1.302 9.242 -8.523 1 84.56 182 ASP A N 1
ATOM 1292 C CA . ASP A 1 182 ? -1.507 10.664 -8.258 1 84.56 182 ASP A CA 1
ATOM 1293 C C . ASP A 1 182 ? -2.775 10.891 -7.445 1 84.56 182 ASP A C 1
ATOM 1295 O O . ASP A 1 182 ? -2.799 11.742 -6.551 1 84.56 182 ASP A O 1
ATOM 1299 N N . ALA A 1 183 ? -3.77 10.164 -7.762 1 87 183 ALA A N 1
ATOM 1300 C CA . ALA A 1 183 ? -5.027 10.273 -7.027 1 87 183 ALA A CA 1
ATOM 1301 C C . ALA A 1 183 ? -4.859 9.82 -5.582 1 87 183 ALA A C 1
ATOM 1303 O O . ALA A 1 183 ? -5.363 10.461 -4.656 1 87 183 ALA A O 1
ATOM 1304 N N . VAL A 1 184 ? -4.168 8.75 -5.461 1 85.12 184 VAL A N 1
ATOM 1305 C CA . VAL A 1 184 ? -3.957 8.203 -4.129 1 85.12 184 VAL A CA 1
ATOM 1306 C C . VAL A 1 184 ? -3.078 9.148 -3.312 1 85.12 184 VAL A C 1
ATOM 1308 O O . VAL A 1 184 ? -3.307 9.344 -2.117 1 85.12 184 VAL A O 1
ATOM 1311 N N . ARG A 1 185 ? -2.096 9.727 -3.943 1 84.81 185 ARG A N 1
ATOM 1312 C CA . ARG A 1 185 ? -1.232 10.695 -3.273 1 84.81 185 ARG A CA 1
ATOM 1313 C C . ARG A 1 185 ? -2.029 11.906 -2.805 1 84.81 185 ARG A C 1
ATOM 1315 O O . ARG A 1 185 ? -1.822 12.398 -1.693 1 84.81 185 ARG A O 1
ATOM 1322 N N . LEU A 1 186 ? -2.857 12.344 -3.676 1 90 186 LEU A N 1
ATOM 1323 C CA . LEU A 1 186 ? -3.674 13.5 -3.309 1 90 186 LEU A CA 1
ATOM 1324 C C . LEU A 1 186 ? -4.637 13.148 -2.178 1 90 186 LEU A C 1
ATOM 1326 O O . LEU A 1 186 ? -4.82 13.93 -1.245 1 90 186 LEU A O 1
ATOM 1330 N N . ALA A 1 187 ? -5.215 11.977 -2.275 1 91.06 187 ALA A N 1
ATOM 1331 C CA . ALA A 1 187 ? -6.066 11.508 -1.184 1 91.06 187 ALA A CA 1
ATOM 1332 C C . ALA A 1 187 ? -5.293 11.445 0.13 1 91.06 187 ALA A C 1
ATOM 1334 O O . ALA A 1 187 ? -5.801 11.859 1.176 1 91.06 187 ALA A O 1
ATOM 1335 N N . SER A 1 188 ? -4.164 10.938 0.05 1 88.44 188 SER A N 1
ATOM 1336 C CA . SER A 1 188 ? -3.305 10.844 1.225 1 88.44 188 SER A CA 1
ATOM 1337 C C . SER A 1 188 ? -2.99 12.219 1.797 1 88.44 188 SER A C 1
ATOM 1339 O O . SER A 1 188 ? -2.947 12.398 3.016 1 88.44 188 SER A O 1
ATOM 1341 N N . THR A 1 189 ? -2.738 13.133 0.936 1 89.12 189 THR A N 1
ATOM 1342 C CA . THR A 1 189 ? -2.467 14.508 1.351 1 89.12 189 THR A CA 1
ATOM 1343 C C . THR A 1 189 ? -3.67 15.102 2.078 1 89.12 189 THR A C 1
ATOM 1345 O O . THR A 1 189 ? -3.52 15.719 3.135 1 89.12 189 THR A O 1
ATOM 1348 N N . VAL A 1 190 ? -4.793 14.93 1.54 1 93.38 190 VAL A N 1
ATOM 1349 C CA . VAL A 1 190 ? -6.016 15.453 2.137 1 93.38 190 VAL A CA 1
ATOM 1350 C C . VAL A 1 190 ? -6.238 14.82 3.508 1 93.38 190 VAL A C 1
ATOM 1352 O O . VAL A 1 190 ? -6.461 15.523 4.496 1 93.38 190 VAL A O 1
ATOM 1355 N N . LEU A 1 191 ? -6.129 13.523 3.574 1 93.69 191 LEU A N 1
ATOM 1356 C CA . LEU A 1 191 ? -6.379 12.812 4.82 1 93.69 191 LEU A CA 1
ATOM 1357 C C . LEU A 1 191 ? -5.32 13.148 5.867 1 93.69 191 LEU A C 1
ATOM 1359 O O . LEU A 1 191 ? -5.637 13.297 7.051 1 93.69 191 LEU A O 1
ATOM 1363 N N . GLY A 1 192 ? -4.133 13.266 5.418 1 90.69 192 GLY A N 1
ATOM 1364 C CA . GLY A 1 192 ? -3.082 13.672 6.336 1 90.69 192 GLY A CA 1
ATOM 1365 C C . GLY A 1 192 ? -3.305 15.047 6.926 1 90.69 192 GLY A C 1
ATOM 1366 O O . GLY A 1 192 ? -3.158 15.242 8.133 1 90.69 192 GLY A O 1
ATOM 1367 N N . SER A 1 193 ? -3.588 15.992 6.086 1 92.94 193 SER A N 1
ATOM 1368 C CA . SER A 1 193 ? -3.893 17.344 6.551 1 92.94 193 SER A CA 1
ATOM 1369 C C . SER A 1 193 ? -5.109 17.344 7.469 1 92.94 193 SER A C 1
ATOM 1371 O O . SER A 1 193 ? -5.117 18.031 8.5 1 92.94 193 SER A O 1
ATOM 1373 N N . TYR A 1 194 ? -6.129 16.625 7.129 1 95.75 194 TYR A N 1
ATOM 1374 C CA . TYR A 1 194 ? -7.352 16.547 7.914 1 95.75 194 TYR A CA 1
ATOM 1375 C C . TYR A 1 194 ? -7.062 16.031 9.32 1 95.75 194 TYR A C 1
ATOM 1377 O O . TYR A 1 194 ? -7.57 16.562 10.305 1 95.75 194 TYR A O 1
ATOM 1385 N N . ARG A 1 195 ? -6.281 15.008 9.414 1 92.12 195 ARG A N 1
ATOM 1386 C CA . ARG A 1 195 ? -5.98 14.375 10.695 1 92.12 195 ARG A CA 1
ATOM 1387 C C . ARG A 1 195 ? -5.262 15.336 11.633 1 92.12 195 ARG A C 1
ATOM 1389 O O . ARG A 1 195 ? -5.324 15.195 12.852 1 92.12 195 ARG A O 1
ATOM 1396 N N . HIS A 1 196 ? -4.625 16.281 11.016 1 90.62 196 HIS A N 1
ATOM 1397 C CA . HIS A 1 196 ? -3.953 17.281 11.828 1 90.62 196 HIS A CA 1
ATOM 1398 C C . HIS A 1 196 ? -4.891 18.453 12.156 1 90.62 196 HIS A C 1
ATOM 1400 O O . HIS A 1 196 ? -5.094 18.781 13.32 1 90.62 196 HIS A O 1
ATOM 1406 N N . VAL A 1 197 ? -5.5 18.969 11.172 1 94.12 197 VAL A N 1
ATOM 1407 C CA . VAL A 1 197 ? -6.242 20.219 11.281 1 94.12 197 VAL A CA 1
ATOM 1408 C C . VAL A 1 197 ? -7.527 19.984 12.078 1 94.12 197 VAL A C 1
ATOM 1410 O O . VAL A 1 197 ? -8 20.875 12.781 1 94.12 197 VAL A O 1
ATOM 1413 N N . ALA A 1 198 ? -8.086 18.828 11.992 1 95.19 198 ALA A N 1
ATOM 1414 C CA . ALA A 1 198 ? -9.344 18.5 12.656 1 95.19 198 ALA A CA 1
ATOM 1415 C C . ALA A 1 198 ? -9.25 18.719 14.164 1 95.19 198 ALA A C 1
ATOM 1417 O O . ALA A 1 198 ? -10.25 19.031 14.812 1 95.19 198 ALA A O 1
ATOM 1418 N N . TYR A 1 199 ? -8.062 18.625 14.719 1 91.81 199 TYR A N 1
ATOM 1419 C CA . TYR A 1 199 ? -7.859 18.766 16.156 1 91.81 199 TYR A CA 1
ATOM 1420 C C . TYR A 1 199 ? -7.438 20.172 16.516 1 91.81 199 TYR A C 1
ATOM 1422 O O . TYR A 1 199 ? -7.512 20.578 17.672 1 91.81 199 TYR A O 1
ATOM 1430 N N . GLU A 1 200 ? -6.965 20.922 15.516 1 89.5 200 GLU A N 1
ATOM 1431 C CA . GLU A 1 200 ? -6.336 22.203 15.797 1 89.5 200 GLU A CA 1
ATOM 1432 C C . GLU A 1 200 ? -7.305 23.359 15.547 1 89.5 200 GLU A C 1
ATOM 1434 O O . GLU A 1 200 ? -7.293 24.359 16.266 1 89.5 200 GLU A O 1
ATOM 1439 N N . ARG A 1 201 ? -8.117 23.25 14.547 1 92.94 201 ARG A N 1
ATOM 1440 C CA . ARG A 1 201 ? -9.023 24.328 14.172 1 92.94 201 ARG A CA 1
ATOM 1441 C C . ARG A 1 201 ? -10.383 24.172 14.844 1 92.94 201 ARG A C 1
ATOM 1443 O O . ARG A 1 201 ? -11.031 23.125 14.688 1 92.94 201 ARG A O 1
ATOM 1450 N N . ASP A 1 202 ? -10.828 25.172 15.516 1 93.56 202 ASP A N 1
ATOM 1451 C CA . ASP A 1 202 ? -12.102 25.094 16.219 1 93.56 202 ASP A CA 1
ATOM 1452 C C . ASP A 1 202 ? -13.281 25.312 15.273 1 93.56 202 ASP A C 1
ATOM 1454 O O . ASP A 1 202 ? -14.383 24.828 15.508 1 93.56 202 ASP A O 1
ATOM 1458 N N . ASN A 1 203 ? -13.07 26.047 14.219 1 94.69 203 ASN A N 1
ATOM 1459 C CA . ASN A 1 203 ? -14.109 26.375 13.242 1 94.69 203 ASN A CA 1
ATOM 1460 C C . ASN A 1 203 ? -14.023 25.453 12.023 1 94.69 203 ASN A C 1
ATOM 1462 O O . ASN A 1 203 ? -12.977 25.344 11.391 1 94.69 203 ASN A O 1
ATOM 1466 N N . LEU A 1 204 ? -15.164 24.844 11.664 1 95.31 204 LEU A N 1
ATOM 1467 C CA . LEU A 1 204 ? -15.219 23.891 10.562 1 95.31 204 LEU A CA 1
ATOM 1468 C C . LEU A 1 204 ? -14.836 24.562 9.242 1 95.31 204 LEU A C 1
ATOM 1470 O O . LEU A 1 204 ? -14.172 23.953 8.398 1 95.31 204 LEU A O 1
ATOM 1474 N N . LEU A 1 205 ? -15.234 25.844 9.023 1 95.19 205 LEU A N 1
ATOM 1475 C CA . LEU A 1 205 ? -14.93 26.547 7.785 1 95.19 205 LEU A CA 1
ATOM 1476 C C . LEU A 1 205 ? -13.438 26.828 7.668 1 95.19 205 LEU A C 1
ATOM 1478 O O . LEU A 1 205 ? -12.891 26.828 6.562 1 95.19 205 LEU A O 1
ATOM 1482 N N . ASP A 1 206 ? -12.797 27.078 8.805 1 95 206 ASP A N 1
ATOM 1483 C CA . ASP A 1 206 ? -11.352 27.234 8.805 1 95 206 ASP A CA 1
ATOM 1484 C C . ASP A 1 206 ? -10.648 25.922 8.445 1 95 206 ASP A C 1
ATOM 1486 O O . ASP A 1 206 ? -9.633 25.938 7.754 1 95 206 ASP A O 1
ATOM 1490 N N . LEU A 1 207 ? -11.195 24.875 9 1 95.25 207 LEU A N 1
ATOM 1491 C CA . LEU A 1 207 ? -10.688 23.562 8.664 1 95.25 207 LEU A CA 1
ATOM 1492 C C . LEU A 1 207 ? -10.766 23.312 7.156 1 95.25 207 LEU A C 1
ATOM 1494 O O . LEU A 1 207 ? -9.789 22.875 6.543 1 95.25 207 LEU A O 1
ATOM 1498 N N . VAL A 1 208 ? -11.875 23.641 6.535 1 96.19 208 VAL A N 1
ATOM 1499 C CA . VAL A 1 208 ? -12.086 23.453 5.105 1 96.19 208 VAL A CA 1
ATOM 1500 C C . VAL A 1 208 ? -11.102 24.312 4.32 1 96.19 208 VAL A C 1
ATOM 1502 O O . VAL A 1 208 ? -10.531 23.875 3.32 1 96.19 208 VAL A O 1
ATOM 1505 N N . ALA A 1 209 ? -10.891 25.531 4.785 1 94.5 209 ALA A N 1
ATOM 1506 C CA . ALA A 1 209 ? -9.969 26.438 4.121 1 94.5 209 ALA A CA 1
ATOM 1507 C C . ALA A 1 209 ? -8.539 25.891 4.141 1 94.5 209 ALA A C 1
ATOM 1509 O O . ALA A 1 209 ? -7.805 26.016 3.158 1 94.5 209 ALA A O 1
ATOM 1510 N N . ASP A 1 210 ? -8.148 25.359 5.262 1 94 210 ASP A N 1
ATOM 1511 C CA . ASP A 1 210 ? -6.816 24.766 5.375 1 94 210 ASP A CA 1
ATOM 1512 C C . ASP A 1 210 ? -6.645 23.609 4.387 1 94 210 ASP A C 1
ATOM 1514 O O . ASP A 1 210 ? -5.598 23.5 3.746 1 94 210 ASP A O 1
ATOM 1518 N N . LEU A 1 211 ? -7.641 22.766 4.324 1 95.12 211 LEU A N 1
ATOM 1519 C CA . LEU A 1 211 ? -7.559 21.625 3.412 1 95.12 211 LEU A CA 1
ATOM 1520 C C . LEU A 1 211 ? -7.57 22.094 1.959 1 95.12 211 LEU A C 1
ATOM 1522 O O . LEU A 1 211 ? -6.934 21.484 1.102 1 95.12 211 LEU A O 1
ATOM 1526 N N . ASP A 1 212 ? -8.336 23.141 1.661 1 94.75 212 ASP A N 1
ATOM 1527 C CA . ASP A 1 212 ? -8.336 23.719 0.32 1 94.75 212 ASP A CA 1
ATOM 1528 C C . ASP A 1 212 ? -6.93 24.156 -0.087 1 94.75 212 ASP A C 1
ATOM 1530 O O . ASP A 1 212 ? -6.496 23.906 -1.213 1 94.75 212 ASP A O 1
ATOM 1534 N N . ARG A 1 213 ? -6.262 24.781 0.827 1 91.31 213 ARG A N 1
ATOM 1535 C CA . ARG A 1 213 ? -4.902 25.234 0.555 1 91.31 213 ARG A CA 1
ATOM 1536 C C . ARG A 1 213 ? -3.967 24.047 0.335 1 91.31 213 ARG A C 1
ATOM 1538 O O . ARG A 1 213 ? -3.084 24.094 -0.523 1 91.31 213 ARG A O 1
ATOM 1545 N N . ALA A 1 214 ? -4.152 23.047 1.129 1 90.69 214 ALA A N 1
ATOM 1546 C CA . ALA A 1 214 ? -3.332 21.859 0.979 1 90.69 214 ALA A CA 1
ATOM 1547 C C . ALA A 1 214 ? -3.529 21.219 -0.397 1 90.69 214 ALA A C 1
ATOM 1549 O O . ALA A 1 214 ? -2.561 20.828 -1.05 1 90.69 214 ALA A O 1
ATOM 1550 N N . VAL A 1 215 ? -4.738 21.109 -0.839 1 91.5 215 VAL A N 1
ATOM 1551 C CA . VAL A 1 215 ? -5.055 20.531 -2.143 1 91.5 215 VAL A CA 1
ATOM 1552 C C . VAL A 1 215 ? -4.5 21.422 -3.25 1 91.5 215 VAL A C 1
ATOM 1554 O O . VAL A 1 215 ? -3.893 20.938 -4.203 1 91.5 215 VAL A O 1
ATOM 1557 N N . ALA A 1 216 ? -4.684 22.672 -3.098 1 89.31 216 ALA A N 1
ATOM 1558 C CA . ALA A 1 216 ? -4.223 23.625 -4.105 1 89.31 216 ALA A CA 1
ATOM 1559 C C . ALA A 1 216 ? -2.711 23.531 -4.301 1 89.31 216 ALA A C 1
ATOM 1561 O O . ALA A 1 216 ? -2.211 23.703 -5.414 1 89.31 216 ALA A O 1
ATOM 1562 N N . ARG A 1 217 ? -2.021 23.281 -3.289 1 86.06 217 ARG A N 1
ATOM 1563 C CA . ARG A 1 217 ? -0.568 23.172 -3.346 1 86.06 217 ARG A CA 1
ATOM 1564 C C . ARG A 1 217 ? -0.151 21.875 -4.023 1 86.06 217 ARG A C 1
ATOM 1566 O O . ARG A 1 217 ? 0.897 21.812 -4.668 1 86.06 217 ARG A O 1
ATOM 1573 N N . ALA A 1 218 ? -0.962 20.906 -3.855 1 81.75 218 ALA A N 1
ATOM 1574 C CA . ALA A 1 218 ? -0.594 19.562 -4.305 1 81.75 218 ALA A CA 1
ATOM 1575 C C . ALA A 1 218 ? -0.983 19.344 -5.766 1 81.75 218 ALA A C 1
ATOM 1577 O O . ALA A 1 218 ? -0.464 18.438 -6.43 1 81.75 218 ALA A O 1
ATOM 1578 N N . VAL A 1 219 ? -1.979 20 -6.262 1 75.06 219 VAL A N 1
ATOM 1579 C CA . VAL A 1 219 ? -2.566 19.656 -7.551 1 75.06 219 VAL A CA 1
ATOM 1580 C C . VAL A 1 219 ? -2.096 20.641 -8.617 1 75.06 219 VAL A C 1
ATOM 1582 O O . VAL A 1 219 ? -1.714 21.766 -8.297 1 75.06 219 VAL A O 1
ATOM 1585 N N . GLY A 1 220 ? -2.016 20 -9.789 1 71.06 220 GLY A N 1
ATOM 1586 C CA . GLY A 1 220 ? -1.913 20.844 -10.969 1 71.06 220 GLY A CA 1
ATOM 1587 C C . GLY A 1 220 ? -3.229 21.5 -11.352 1 71.06 220 GLY A C 1
ATOM 1588 O O . GLY A 1 220 ? -4.215 21.391 -10.617 1 71.06 220 GLY A O 1
ATOM 1589 N N . ASP A 1 221 ? -3.354 22.156 -12.438 1 64.31 221 ASP A N 1
ATOM 1590 C CA . ASP A 1 221 ? -4.441 23.031 -12.883 1 64.31 221 ASP A CA 1
ATOM 1591 C C . ASP A 1 221 ? -5.742 22.25 -13.031 1 64.31 221 ASP A C 1
ATOM 1593 O O . ASP A 1 221 ? -6.832 22.797 -12.883 1 64.31 221 ASP A O 1
ATOM 1597 N N . GLU A 1 222 ? -5.656 20.969 -13.109 1 72.44 222 GLU A N 1
ATOM 1598 C CA . GLU A 1 222 ? -6.914 20.312 -13.453 1 72.44 222 GLU A CA 1
ATOM 1599 C C . GLU A 1 222 ? -7.312 19.297 -12.398 1 72.44 222 GLU A C 1
ATOM 1601 O O . GLU A 1 222 ? -8.328 18.609 -12.539 1 72.44 222 GLU A O 1
ATOM 1606 N N . ASP A 1 223 ? -6.707 19.297 -11.297 1 84.19 223 ASP A N 1
ATOM 1607 C CA . ASP A 1 223 ? -7.047 18.312 -10.281 1 84.19 223 ASP A CA 1
ATOM 1608 C C . ASP A 1 223 ? -7.809 18.938 -9.125 1 84.19 223 ASP A C 1
ATOM 1610 O O . ASP A 1 223 ? -7.59 20.094 -8.781 1 84.19 223 ASP A O 1
ATOM 1614 N N . PHE A 1 224 ? -8.844 18.266 -8.672 1 89.25 224 PHE A N 1
ATOM 1615 C CA . PHE A 1 224 ? -9.625 18.734 -7.535 1 89.25 224 PHE A CA 1
ATOM 1616 C C . PHE A 1 224 ? -10.164 17.562 -6.719 1 89.25 224 PHE A C 1
ATOM 1618 O O . PHE A 1 224 ? -10.047 16.406 -7.133 1 89.25 224 PHE A O 1
ATOM 1625 N N . VAL A 1 225 ? -10.688 17.891 -5.578 1 95.38 225 VAL A N 1
ATOM 1626 C CA . VAL A 1 225 ? -11.258 16.906 -4.672 1 95.38 225 VAL A CA 1
ATOM 1627 C C . VAL A 1 225 ? -12.656 17.344 -4.238 1 95.38 225 VAL A C 1
ATOM 1629 O O . VAL A 1 225 ? -12.82 18.422 -3.664 1 95.38 225 VAL A O 1
ATOM 1632 N N . THR A 1 226 ? -13.672 16.609 -4.574 1 96.19 226 THR A N 1
ATOM 1633 C CA . THR A 1 226 ? -14.969 16.844 -3.951 1 96.19 226 THR A CA 1
ATOM 1634 C C . THR A 1 226 ? -14.984 16.281 -2.527 1 96.19 226 THR A C 1
ATOM 1636 O O . THR A 1 226 ? -14.359 15.266 -2.242 1 96.19 226 THR A O 1
ATOM 1639 N N . ALA A 1 227 ? -15.688 16.969 -1.63 1 97.31 227 ALA A N 1
ATOM 1640 C CA . ALA A 1 227 ? -15.656 16.5 -0.248 1 97.31 227 ALA A CA 1
ATOM 1641 C C . ALA A 1 227 ? -16.875 17 0.528 1 97.31 227 ALA A C 1
ATOM 1643 O O . ALA A 1 227 ? -17.422 18.047 0.214 1 97.31 227 ALA A O 1
ATOM 1644 N N . ALA A 1 228 ? -17.297 16.281 1.416 1 97.56 228 ALA A N 1
ATOM 1645 C CA . ALA A 1 228 ? -18.266 16.688 2.439 1 97.56 228 ALA A CA 1
ATOM 1646 C C . ALA A 1 228 ? -17.656 16.578 3.834 1 97.56 228 ALA A C 1
ATOM 1648 O O . ALA A 1 228 ? -17.109 15.539 4.207 1 97.56 228 ALA A O 1
ATOM 1649 N N . PHE A 1 229 ? -17.734 17.672 4.578 1 97.75 229 PHE A N 1
ATOM 1650 C CA . PHE A 1 229 ? -17.25 17.734 5.953 1 97.75 229 PHE A CA 1
ATOM 1651 C C . PHE A 1 229 ? -18.422 17.766 6.934 1 97.75 229 PHE A C 1
ATOM 1653 O O . PHE A 1 229 ? -19.422 18.453 6.703 1 97.75 229 PHE A O 1
ATOM 1660 N N . VAL A 1 230 ? -18.234 17.047 7.984 1 97 230 VAL A N 1
ATOM 1661 C CA . VAL A 1 230 ? -19.312 16.922 8.961 1 97 230 VAL A CA 1
ATOM 1662 C C . VAL A 1 230 ? -18.766 17.172 10.367 1 97 230 VAL A C 1
ATOM 1664 O O . VAL A 1 230 ? -17.641 16.75 10.688 1 97 230 VAL A O 1
ATOM 1667 N N . GLU A 1 231 ? -19.469 17.875 11.133 1 96.75 231 GLU A N 1
ATOM 1668 C CA . GLU A 1 231 ? -19.219 18.047 12.555 1 96.75 231 GLU A CA 1
ATOM 1669 C C . GLU A 1 231 ? -20.484 17.844 13.375 1 96.75 231 GLU A C 1
ATOM 1671 O O . GLU A 1 231 ? -21.531 18.438 13.07 1 96.75 231 GLU A O 1
ATOM 1676 N N . GLU A 1 232 ? -20.438 17 14.258 1 95.56 232 GLU A N 1
ATOM 1677 C CA . GLU A 1 232 ? -21.562 16.781 15.164 1 95.56 232 GLU A CA 1
ATOM 1678 C C . GLU A 1 232 ? -21.188 17.156 16.609 1 95.56 232 GLU A C 1
ATOM 1680 O O . GLU A 1 232 ? -20.188 16.672 17.125 1 95.56 232 GLU A O 1
ATOM 1685 N N . ARG A 1 233 ? -21.969 17.969 17.125 1 92.12 233 ARG A N 1
ATOM 1686 C CA . ARG A 1 233 ? -21.812 18.359 18.516 1 92.12 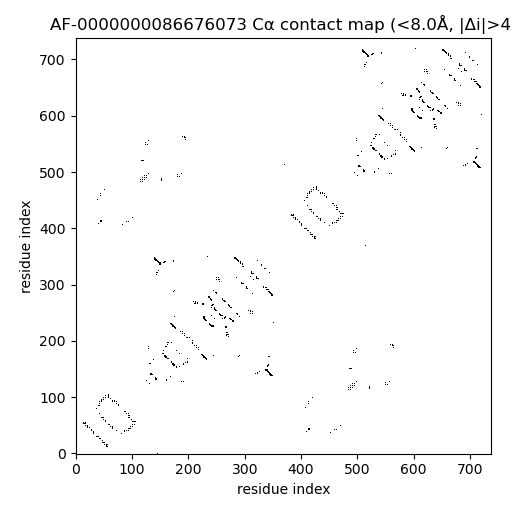233 ARG A CA 1
ATOM 1687 C C . ARG A 1 233 ? -23.172 18.656 19.156 1 92.12 233 ARG A C 1
ATOM 1689 O O . ARG A 1 233 ? -23.953 19.438 18.625 1 92.12 233 ARG A O 1
ATOM 1696 N N . GLY A 1 234 ? -23.406 18.062 20.297 1 89.81 234 GLY A N 1
ATOM 1697 C CA . GLY A 1 234 ? -24.594 18.375 21.078 1 89.81 234 GLY A CA 1
ATOM 1698 C C . GLY A 1 234 ? -25.891 18 20.375 1 89.81 234 GLY A C 1
ATOM 1699 O O . GLY A 1 234 ? -26.906 18.688 20.516 1 89.81 234 GLY A O 1
ATOM 1700 N N . GLY A 1 235 ? -25.859 17.156 19.516 1 92.06 235 GLY A N 1
ATOM 1701 C CA . GLY A 1 235 ? -27.078 16.688 18.859 1 92.06 235 GLY A CA 1
ATOM 1702 C C . GLY A 1 235 ? -27.359 17.391 17.547 1 92.06 235 GLY A C 1
ATOM 1703 O O . GLY A 1 235 ? -28.391 17.141 16.922 1 92.06 235 GLY A O 1
ATOM 1704 N N . SER A 1 236 ? -26.562 18.266 17.188 1 95.44 236 SER A N 1
ATOM 1705 C CA . SER A 1 236 ? -26.672 18.938 15.898 1 95.44 236 SER A CA 1
ATOM 1706 C C . SER A 1 236 ? -25.531 18.562 14.969 1 95.44 236 SER A C 1
ATOM 1708 O O . SER A 1 236 ? -24.391 18.406 15.422 1 95.44 236 SER A O 1
ATOM 1710 N N . ILE A 1 237 ? -25.891 18.422 13.703 1 95.75 237 ILE A N 1
ATOM 1711 C CA . ILE A 1 237 ? -24.859 18.094 12.727 1 95.75 237 ILE A CA 1
ATOM 1712 C C . ILE A 1 237 ? -24.688 19.25 11.742 1 95.75 237 ILE A C 1
ATOM 1714 O O . ILE A 1 237 ? -25.688 19.859 11.312 1 95.75 237 ILE A O 1
ATOM 1718 N N . THR A 1 238 ? -23.516 19.656 11.578 1 96.94 238 THR A N 1
ATOM 1719 C CA . THR A 1 238 ? -23.156 20.656 10.586 1 96.94 238 THR A CA 1
ATOM 1720 C C . THR A 1 238 ? -22.469 20 9.391 1 96.94 238 THR A C 1
ATOM 1722 O O . THR A 1 238 ? -21.516 19.234 9.555 1 96.94 238 THR A O 1
ATOM 1725 N N . ILE A 1 239 ? -22.938 20.281 8.164 1 97.06 239 ILE A N 1
ATOM 1726 C CA . ILE A 1 239 ? -22.375 19.703 6.945 1 97.06 239 ILE A CA 1
ATOM 1727 C C . ILE A 1 239 ? -21.891 20.812 6.016 1 97.06 239 ILE A C 1
ATOM 1729 O O . ILE A 1 239 ? -22.625 21.75 5.711 1 97.06 239 ILE A O 1
ATOM 1733 N N . VAL A 1 240 ? -20.672 20.766 5.664 1 96.81 240 VAL A N 1
ATOM 1734 C CA . VAL A 1 240 ? -20.094 21.625 4.637 1 96.81 240 VAL A CA 1
ATOM 1735 C C . VAL A 1 240 ? -19.797 20.812 3.381 1 96.81 240 VAL A C 1
ATOM 1737 O O . VAL A 1 240 ? -18.922 19.953 3.391 1 96.81 240 VAL A O 1
ATOM 1740 N N . ASN A 1 241 ? -20.5 21.094 2.32 1 97 241 ASN A N 1
ATOM 1741 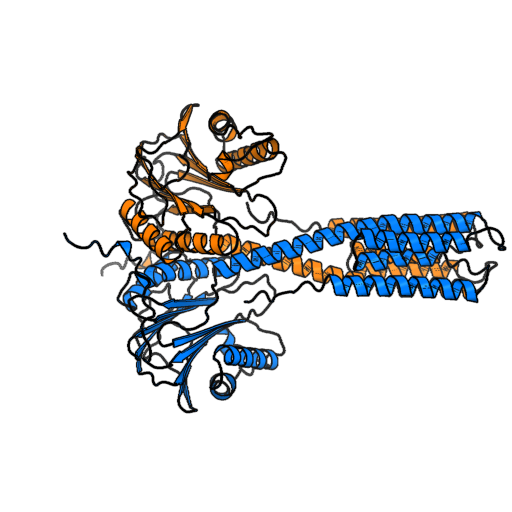C CA . ASN A 1 241 ? -20.422 20.312 1.093 1 97 241 ASN A CA 1
ATOM 1742 C C . ASN A 1 241 ? -19.641 21.047 0.01 1 97 241 ASN A C 1
ATOM 1744 O O . ASN A 1 241 ? -20.031 22.141 -0.419 1 97 241 ASN A O 1
ATOM 1748 N N . CYS A 1 242 ? -18.578 20.516 -0.359 1 96.12 242 CYS A N 1
ATOM 1749 C CA . CYS A 1 242 ? -17.734 21.078 -1.41 1 96.12 242 CYS A CA 1
ATOM 1750 C C . CYS A 1 242 ? -17.828 20.234 -2.684 1 96.12 242 CYS A C 1
ATOM 1752 O O . CYS A 1 242 ? -16.875 19.547 -3.041 1 96.12 242 CYS A O 1
ATOM 1754 N N . GLY A 1 243 ? -18.938 20.375 -3.449 1 94.44 243 GLY A N 1
ATOM 1755 C CA . GLY A 1 243 ? -19.109 19.703 -4.727 1 94.44 243 GLY A CA 1
ATOM 1756 C C . GLY A 1 243 ? -19.328 18.219 -4.594 1 94.44 243 GLY A C 1
ATOM 1757 O O . GLY A 1 243 ? -19.109 17.453 -5.547 1 94.44 243 GLY A O 1
ATOM 1758 N N . HIS A 1 244 ? -19.641 17.719 -3.441 1 95.88 244 HIS A N 1
ATOM 1759 C CA . HIS A 1 244 ? -19.844 16.297 -3.172 1 95.88 244 HIS A CA 1
ATOM 1760 C C . HIS A 1 244 ? -21.312 15.93 -3.203 1 95.88 244 HIS A C 1
ATOM 1762 O O . HIS A 1 244 ? -22.172 16.797 -3.045 1 95.88 244 HIS A O 1
ATOM 1768 N N . PRO A 1 245 ? -21.656 14.641 -3.523 1 94.81 245 PRO A N 1
ATOM 1769 C CA . PRO A 1 245 ? -23.078 14.25 -3.475 1 94.81 245 PRO A CA 1
ATOM 1770 C C . PRO A 1 245 ? -23.719 14.531 -2.117 1 94.81 245 PRO A C 1
ATOM 1772 O O . PRO A 1 245 ? -23.078 14.344 -1.079 1 94.81 245 PRO A O 1
ATOM 1775 N N . ALA A 1 246 ? -24.969 14.961 -2.188 1 95.62 246 ALA A N 1
ATOM 1776 C CA . ALA A 1 246 ? -25.672 15.25 -0.95 1 95.62 246 ALA A CA 1
ATOM 1777 C C . ALA A 1 246 ? -25.906 13.977 -0.135 1 95.62 246 ALA A C 1
ATOM 1779 O O . ALA A 1 246 ? -26.344 12.953 -0.675 1 95.62 246 ALA A O 1
ATOM 1780 N N . PRO A 1 247 ? -25.578 14.008 1.153 1 96.81 247 PRO A N 1
ATOM 1781 C CA . PRO A 1 247 ? -25.891 12.844 1.988 1 96.81 247 PRO A CA 1
ATOM 1782 C C . PRO A 1 247 ? -27.391 12.617 2.158 1 96.81 247 PRO A C 1
ATOM 1784 O O . PRO A 1 247 ? -28.188 13.523 1.887 1 96.81 247 PRO A O 1
ATOM 1787 N N . LEU A 1 248 ? -27.781 11.43 2.578 1 97.31 248 LEU A N 1
ATOM 1788 C CA . LEU A 1 248 ? -29.172 11.062 2.791 1 97.31 248 LEU A CA 1
ATOM 1789 C C . LEU A 1 248 ? -29.469 10.906 4.277 1 97.31 248 LEU A C 1
ATOM 1791 O O . LEU A 1 248 ? -28.781 10.156 4.977 1 97.31 248 LEU A O 1
ATOM 1795 N N . LEU A 1 249 ? -30.406 11.656 4.762 1 97.62 249 LEU A N 1
ATOM 1796 C CA . LEU A 1 249 ? -30.922 11.484 6.117 1 97.62 249 LEU A CA 1
ATOM 1797 C C . LEU A 1 249 ? -32.094 10.492 6.133 1 97.62 249 LEU A C 1
ATOM 1799 O O . LEU A 1 249 ? -33.062 10.641 5.383 1 97.62 249 LEU A O 1
ATOM 1803 N N . LEU A 1 250 ? -31.922 9.469 6.848 1 97.38 250 LEU A N 1
ATOM 1804 C CA . LEU A 1 250 ? -33 8.492 7.043 1 97.38 250 LEU A CA 1
ATOM 1805 C C . LEU A 1 250 ? -33.656 8.688 8.398 1 97.38 250 LEU A C 1
ATOM 1807 O O . LEU A 1 250 ? -33.062 8.484 9.445 1 97.38 250 LEU A O 1
ATOM 1811 N N . ARG A 1 251 ? -34.812 9.094 8.383 1 95 251 ARG A N 1
ATOM 1812 C CA . ARG A 1 251 ? -35.594 9.414 9.586 1 95 251 ARG A CA 1
ATOM 1813 C C . ARG A 1 251 ? -37.031 8.914 9.484 1 95 251 ARG A C 1
ATOM 1815 O O . ARG A 1 251 ? -37.719 9.25 8.531 1 95 251 ARG A O 1
ATOM 1822 N N . ARG A 1 252 ? -37.469 8.109 10.461 1 92.31 252 ARG A N 1
ATOM 1823 C CA . ARG A 1 252 ? -38.844 7.664 10.594 1 92.31 252 ARG A CA 1
ATOM 1824 C C . ARG A 1 252 ? -39.375 7.066 9.289 1 92.31 252 ARG A C 1
ATOM 1826 O O . ARG A 1 252 ? -40.438 7.426 8.82 1 92.31 252 ARG A O 1
ATOM 1833 N N . GLY A 1 253 ? -38.594 6.355 8.594 1 91.31 253 GLY A N 1
ATOM 1834 C CA . GLY A 1 253 ? -39 5.637 7.395 1 91.31 253 GLY A CA 1
ATOM 1835 C C . GLY A 1 253 ? -38.844 6.457 6.129 1 91.31 253 GLY A C 1
ATOM 1836 O O . GLY A 1 253 ? -39.156 5.98 5.031 1 91.31 253 GLY A O 1
ATOM 1837 N N . GLU A 1 254 ? -38.406 7.648 6.254 1 94.44 254 GLU A N 1
ATOM 1838 C CA . GLU A 1 254 ? -38.219 8.531 5.105 1 94.44 254 GLU A CA 1
ATOM 1839 C C . GLU A 1 254 ? -36.75 8.758 4.781 1 94.44 254 GLU A C 1
ATOM 1841 O O . GLU A 1 254 ? -35.906 8.672 5.664 1 94.44 254 GLU A O 1
ATOM 1846 N N . VAL A 1 255 ? -36.531 8.953 3.5 1 96.25 255 VAL A N 1
ATOM 1847 C CA . VAL A 1 255 ? -35.219 9.312 3.018 1 96.25 255 VAL A CA 1
ATOM 1848 C C . VAL A 1 255 ? -35.188 10.766 2.551 1 96.25 255 VAL A C 1
ATOM 1850 O O . VAL A 1 255 ? -35.938 11.125 1.618 1 96.25 255 VAL A O 1
ATOM 1853 N N . ILE A 1 256 ? -34.406 11.617 3.193 1 96 256 ILE A N 1
ATOM 1854 C CA . ILE A 1 256 ? -34.344 13.055 2.924 1 96 256 ILE A CA 1
ATOM 1855 C C . ILE A 1 256 ? -32.969 13.453 2.447 1 96 256 ILE A C 1
ATOM 1857 O O . ILE A 1 256 ? -32 13.453 3.229 1 96 256 ILE A O 1
ATOM 1861 N N . PRO A 1 257 ? -32.812 13.797 1.188 1 95.5 257 PRO A N 1
ATOM 1862 C CA . PRO A 1 257 ? -31.516 14.312 0.743 1 95.5 257 PRO A CA 1
ATOM 1863 C C . PRO A 1 257 ? -31.172 15.664 1.377 1 95.5 257 PRO A C 1
ATOM 1865 O O . PRO A 1 257 ? -32 16.578 1.379 1 95.5 257 PRO A O 1
ATOM 1868 N N . LEU A 1 258 ? -30 15.773 1.938 1 95.56 258 LEU A N 1
ATOM 1869 C CA . LEU A 1 258 ? -29.562 17.016 2.545 1 95.56 258 LEU A CA 1
ATOM 1870 C C . LEU A 1 258 ? -28.766 17.859 1.544 1 95.56 258 LEU A C 1
ATOM 1872 O O . LEU A 1 258 ? -27.578 18.094 1.722 1 95.56 258 LEU A O 1
ATOM 1876 N N . GLU A 1 259 ? -29.5 18.422 0.616 1 94.06 259 GLU A N 1
ATOM 1877 C CA . GLU A 1 259 ? -28.906 19.25 -0.424 1 94.06 259 GLU A CA 1
ATOM 1878 C C . GLU A 1 259 ? -28.359 20.547 0.154 1 94.06 259 GLU A C 1
ATOM 1880 O O . GLU A 1 259 ? -28.984 21.156 1.022 1 94.06 259 GLU A O 1
ATOM 1885 N N . PRO A 1 260 ? -27.172 20.875 -0.326 1 90.62 260 PRO A N 1
ATOM 1886 C CA . PRO A 1 260 ? -26.672 22.172 0.12 1 90.62 260 PRO A CA 1
ATOM 1887 C C . PRO A 1 260 ? -27.484 23.344 -0.436 1 90.62 260 PRO A C 1
ATOM 1889 O O . PRO A 1 260 ? -28.172 23.188 -1.455 1 90.62 260 PRO A O 1
ATOM 1892 N N . ALA A 1 261 ? -27.5 24.438 0.268 1 85.44 261 ALA A N 1
ATOM 1893 C CA . ALA A 1 261 ? -28.219 25.625 -0.167 1 85.44 261 ALA A CA 1
ATOM 1894 C C . ALA A 1 261 ? -27.688 26.141 -1.494 1 85.44 261 ALA A C 1
ATOM 1896 O O . ALA A 1 261 ? -28.438 26.641 -2.328 1 85.44 261 ALA A O 1
ATOM 1897 N N . SER A 1 262 ? -26.391 26.016 -1.644 1 85.12 262 SER A N 1
ATOM 1898 C CA . SER A 1 262 ? -25.734 26.406 -2.887 1 85.12 262 SER A CA 1
ATOM 1899 C C . SER A 1 262 ? -24.578 25.453 -3.225 1 85.12 262 SER A C 1
ATOM 1901 O O . SER A 1 262 ? -23.938 24.906 -2.326 1 85.12 262 SER A O 1
ATOM 1903 N N . ASN A 1 263 ? -24.438 25.391 -4.512 1 83.94 263 ASN A N 1
ATOM 1904 C CA . ASN A 1 263 ? -23.312 24.578 -4.953 1 83.94 263 ASN A CA 1
ATOM 1905 C C . ASN A 1 263 ? -21.984 25.25 -4.672 1 83.94 263 ASN A C 1
ATOM 1907 O O . ASN A 1 263 ? -21.875 26.469 -4.773 1 83.94 263 ASN A O 1
ATOM 1911 N N . SER A 1 264 ? -21.125 24.5 -4.23 1 88.94 264 SER A N 1
ATOM 1912 C CA . SER A 1 264 ? -19.781 24.984 -3.986 1 88.94 264 SER A CA 1
ATOM 1913 C C . SER A 1 264 ? -18.75 24.219 -4.824 1 88.94 264 SER A C 1
ATOM 1915 O O . SER A 1 264 ? -18.922 23.031 -5.086 1 88.94 264 SER A O 1
ATOM 1917 N N . PRO A 1 265 ? -17.766 25 -5.352 1 89.94 265 PRO A N 1
ATOM 1918 C CA . PRO A 1 265 ? -16.672 24.297 -6.027 1 89.94 265 PRO A CA 1
ATOM 1919 C C . PRO A 1 265 ? -15.984 23.266 -5.129 1 89.94 265 PRO A C 1
ATOM 1921 O O . PRO A 1 265 ? -16.094 23.344 -3.904 1 89.94 265 PRO A O 1
ATOM 1924 N N . PRO A 1 266 ? -15.328 22.344 -5.711 1 93.31 266 PRO A N 1
ATOM 1925 C CA . PRO A 1 266 ? -14.562 21.375 -4.934 1 93.31 266 PRO A CA 1
ATOM 1926 C C . PRO A 1 266 ? -13.312 21.969 -4.297 1 93.31 266 PRO A C 1
ATOM 1928 O O . PRO A 1 266 ? -13.016 23.156 -4.504 1 93.31 266 PRO A O 1
ATOM 1931 N N . LEU A 1 267 ? -12.68 21.188 -3.445 1 93.75 267 LEU A N 1
ATOM 1932 C CA . LEU A 1 267 ? -11.406 21.609 -2.869 1 93.75 267 LEU A CA 1
ATOM 1933 C C . LEU A 1 267 ? -10.375 21.875 -3.961 1 93.75 267 LEU A C 1
ATOM 1935 O O . LEU A 1 267 ? -10.297 21.125 -4.941 1 93.75 267 LEU A O 1
ATOM 1939 N N . GLY A 1 268 ? -9.586 22.828 -3.814 1 90.5 268 GLY A N 1
ATOM 1940 C CA . GLY A 1 268 ? -8.602 23.234 -4.812 1 90.5 268 GLY A CA 1
ATOM 1941 C C . GLY A 1 268 ? -9.031 24.453 -5.609 1 90.5 268 GLY A C 1
ATOM 1942 O O . GLY A 1 268 ? -8.211 25.094 -6.27 1 90.5 268 GLY A O 1
ATOM 1943 N N . PHE A 1 269 ? -10.375 24.703 -5.539 1 88.12 269 PHE A N 1
ATOM 1944 C CA . PHE A 1 269 ? -10.906 25.828 -6.301 1 88.12 269 PHE A CA 1
ATOM 1945 C C . PHE A 1 269 ? -11.578 26.828 -5.371 1 88.12 269 PHE A C 1
ATOM 1947 O O . PHE A 1 269 ? -12.594 27.438 -5.727 1 88.12 269 PHE A O 1
ATOM 1954 N N . LYS A 1 270 ? -10.992 26.922 -4.133 1 86.44 270 LYS A N 1
ATOM 1955 C CA . LYS A 1 270 ? -11.461 27.875 -3.135 1 86.44 270 LYS A CA 1
ATOM 1956 C C . LYS A 1 270 ? -12.969 27.75 -2.916 1 86.44 270 LYS A C 1
ATOM 1958 O O . LYS A 1 270 ? -13.727 28.656 -3.242 1 86.44 270 LYS A O 1
ATOM 1963 N N . PRO A 1 271 ? -13.352 26.781 -2.297 1 84.38 271 PRO A N 1
ATOM 1964 C CA . PRO A 1 271 ? -14.781 26.578 -2.053 1 84.38 271 PRO A CA 1
ATOM 1965 C C . PRO A 1 271 ? -15.391 27.688 -1.203 1 84.38 271 PRO A C 1
ATOM 1967 O O . PRO A 1 271 ? -14.719 28.25 -0.338 1 84.38 271 PRO A O 1
ATOM 1970 N N . ASP A 1 272 ? -16.594 27.984 -1.542 1 85.06 272 ASP A N 1
ATOM 1971 C CA . ASP A 1 272 ? -17.406 28.953 -0.789 1 85.06 272 ASP A CA 1
ATOM 1972 C C . ASP A 1 272 ? -18.703 28.328 -0.288 1 85.06 272 ASP A C 1
ATOM 1974 O O . ASP A 1 272 ? -19.781 28.828 -0.554 1 85.06 272 ASP A O 1
ATOM 1978 N N . ALA A 1 273 ? -18.516 27.266 0.46 1 84.62 273 ALA A N 1
ATOM 1979 C CA . ALA A 1 273 ? -19.688 26.469 0.85 1 84.62 273 ALA A CA 1
ATOM 1980 C C . ALA A 1 273 ? -20.344 27.031 2.105 1 84.62 273 ALA A C 1
ATOM 1982 O O . ALA A 1 273 ? -19.641 27.484 3.027 1 84.62 273 ALA A O 1
ATOM 1983 N N . CYS A 1 274 ? -21.625 27.062 2.096 1 90.25 274 CYS A N 1
ATOM 1984 C CA . CYS A 1 274 ? -22.406 27.438 3.275 1 90.25 274 CYS A CA 1
ATOM 1985 C C . CYS A 1 274 ? -22.766 26.203 4.102 1 90.25 274 CYS A C 1
ATOM 1987 O O . CYS A 1 274 ? -23.266 25.219 3.566 1 90.25 274 CYS A O 1
ATOM 1989 N N . PRO A 1 275 ? -22.469 26.312 5.367 1 94.88 275 PRO A N 1
ATOM 1990 C CA . PRO A 1 275 ? -22.781 25.172 6.219 1 94.88 275 PRO A CA 1
ATOM 1991 C C . PRO A 1 275 ? -24.281 24.922 6.344 1 94.88 275 PRO A C 1
ATOM 1993 O O . PRO A 1 275 ? -25.078 25.859 6.406 1 94.88 275 PRO A O 1
ATOM 1996 N N . ARG A 1 276 ? -24.656 23.719 6.289 1 95.31 276 ARG A N 1
ATOM 1997 C CA . ARG A 1 276 ? -26.016 23.281 6.594 1 95.31 276 ARG A CA 1
ATOM 1998 C C . ARG A 1 276 ? -26.078 22.641 7.98 1 95.31 276 ARG A C 1
ATOM 2000 O O . ARG A 1 276 ? -25.281 21.781 8.312 1 95.31 276 ARG A O 1
ATOM 2007 N N . ILE A 1 277 ? -27.047 23.141 8.758 1 95.62 277 ILE A N 1
ATOM 2008 C CA . ILE A 1 277 ? -27.188 22.625 10.109 1 95.62 277 ILE A CA 1
ATOM 2009 C C . ILE A 1 277 ? -28.5 21.859 10.234 1 95.62 277 ILE A C 1
ATOM 2011 O O . ILE A 1 277 ? -29.547 22.328 9.781 1 95.62 277 ILE A O 1
ATOM 2015 N N . GLU A 1 278 ? -28.391 20.688 10.75 1 95.69 278 GLU A N 1
ATOM 2016 C CA . GLU A 1 278 ? -29.547 19.828 10.953 1 95.69 278 GLU A CA 1
ATOM 2017 C C . GLU A 1 278 ? -29.594 19.297 12.375 1 95.69 278 GLU A C 1
ATOM 2019 O O . GLU A 1 278 ? -28.578 18.844 12.906 1 95.69 278 GLU A O 1
ATOM 2024 N N . ARG A 1 279 ? -30.719 19.406 13.039 1 96.06 279 ARG A N 1
ATOM 2025 C CA . ARG A 1 279 ? -30.906 18.766 14.344 1 96.06 279 ARG A CA 1
ATOM 2026 C C . ARG A 1 279 ? -31.172 17.281 14.188 1 96.06 279 ARG A C 1
ATOM 2028 O O . ARG A 1 279 ? -31.938 16.875 13.312 1 96.06 279 ARG A O 1
ATOM 2035 N N . LEU A 1 280 ? -30.547 16.547 15.039 1 95.81 280 LEU A N 1
ATOM 2036 C CA . LEU A 1 280 ? -30.672 15.094 14.938 1 95.81 280 LEU A CA 1
ATOM 2037 C C . LEU A 1 280 ? -31.609 14.555 16.016 1 95.81 280 LEU A C 1
ATOM 2039 O O . LEU A 1 280 ? -31.703 15.125 17.094 1 95.81 280 LEU A O 1
ATOM 2043 N N . GLU A 1 281 ? -32.281 13.562 15.688 1 94.62 281 GLU A N 1
ATOM 2044 C CA . GLU A 1 281 ? -33.094 12.758 16.609 1 94.62 281 GLU A CA 1
ATOM 2045 C C . GLU A 1 281 ? -32.5 11.367 16.781 1 94.62 281 GLU A C 1
ATOM 2047 O O . GLU A 1 281 ? -31.938 10.797 15.844 1 94.62 281 GLU A O 1
ATOM 2052 N N . PRO A 1 282 ? -32.562 10.906 18.078 1 93.62 282 PRO A N 1
ATOM 2053 C CA . PRO A 1 282 ? -32.062 9.539 18.25 1 93.62 282 PRO A CA 1
ATOM 2054 C C . PRO A 1 282 ? -32.656 8.562 17.25 1 93.62 282 PRO A C 1
ATOM 2056 O O . PRO A 1 282 ? -33.875 8.555 17.031 1 93.62 282 PRO A O 1
ATOM 2059 N N . GLY A 1 283 ? -31.797 7.785 16.625 1 93.38 283 GLY A N 1
ATOM 2060 C CA . GLY A 1 283 ? -32.25 6.832 15.609 1 93.38 283 GLY A CA 1
ATOM 2061 C C . GLY A 1 283 ? -32.031 7.32 14.195 1 93.38 283 GLY A C 1
ATOM 2062 O O . GLY A 1 283 ? -32.094 6.535 13.242 1 93.38 283 GLY A O 1
ATOM 2063 N N . ASP A 1 284 ? -31.781 8.625 14.039 1 96.06 284 ASP A N 1
ATOM 2064 C CA . ASP A 1 284 ? -31.469 9.18 12.727 1 96.06 284 ASP A CA 1
ATOM 2065 C C . ASP A 1 284 ? -30.219 8.523 12.141 1 96.06 284 ASP A C 1
ATOM 2067 O O . ASP A 1 284 ? -29.25 8.281 12.859 1 96.06 284 ASP A O 1
ATOM 2071 N N . ARG A 1 285 ? -30.281 8.227 10.867 1 97 285 ARG A N 1
ATOM 2072 C CA . ARG A 1 285 ? -29.109 7.723 10.164 1 97 285 ARG A CA 1
ATOM 2073 C C . ARG A 1 285 ? -28.719 8.641 9.008 1 97 285 ARG A C 1
ATOM 2075 O O . ARG A 1 285 ? -29.594 9.242 8.375 1 97 285 ARG A O 1
ATOM 2082 N N . LEU A 1 286 ? -27.562 8.781 8.805 1 97.44 286 LEU A N 1
ATOM 2083 C CA . LEU A 1 286 ? -27.031 9.562 7.695 1 97.44 286 LEU A CA 1
ATOM 2084 C C . LEU A 1 286 ? -26.125 8.703 6.812 1 97.44 286 LEU A C 1
ATOM 2086 O O . LEU A 1 286 ? -25.188 8.078 7.305 1 97.44 286 LEU A O 1
ATOM 2090 N N . LEU A 1 287 ? -26.406 8.609 5.531 1 97.75 287 LEU A N 1
ATOM 2091 C CA . LEU A 1 287 ? -25.609 7.875 4.555 1 97.75 287 LEU A CA 1
ATOM 2092 C C . LEU A 1 287 ? -24.812 8.836 3.684 1 97.75 287 LEU A C 1
ATOM 2094 O O . LEU A 1 287 ? -25.375 9.703 3.016 1 97.75 287 LEU A O 1
ATOM 2098 N N . PHE A 1 288 ? -23.516 8.758 3.779 1 97.81 288 PHE A N 1
ATOM 2099 C CA . PHE A 1 288 ? -22.609 9.484 2.9 1 97.81 288 PHE A CA 1
ATOM 2100 C C . PHE A 1 288 ? -22 8.539 1.863 1 97.81 288 PHE A C 1
ATOM 2102 O O . PHE A 1 288 ? -21.688 7.395 2.172 1 97.81 288 PHE A O 1
ATOM 2109 N N . TYR A 1 289 ? -21.781 9.008 0.664 1 96.88 289 TYR A N 1
ATOM 2110 C CA . TYR A 1 289 ? -21.281 8.148 -0.413 1 96.88 289 TYR A CA 1
ATOM 2111 C C . TYR A 1 289 ? -20.594 8.977 -1.487 1 96.88 289 TYR A C 1
ATOM 2113 O O . TYR A 1 289 ? -20.797 10.188 -1.582 1 96.88 289 TYR A O 1
ATOM 2121 N N . THR A 1 290 ? -19.734 8.359 -2.23 1 95.44 290 THR A N 1
ATOM 2122 C CA . THR A 1 290 ? -19.078 9.016 -3.363 1 95.44 290 THR A CA 1
ATOM 2123 C C . THR A 1 290 ? -19.891 8.805 -4.645 1 95.44 290 THR A C 1
ATOM 2125 O O . THR A 1 290 ? -20.859 8.039 -4.652 1 95.44 290 THR A O 1
ATOM 2128 N N . ASP A 1 291 ? -19.516 9.492 -5.672 1 91.81 291 ASP A N 1
ATOM 2129 C CA . ASP A 1 291 ? -20.328 9.555 -6.887 1 91.81 291 ASP A CA 1
ATOM 2130 C C . ASP A 1 291 ? -20.359 8.195 -7.586 1 91.81 291 ASP A C 1
ATOM 2132 O O . ASP A 1 291 ? -21.25 7.934 -8.398 1 91.81 291 ASP A O 1
ATOM 2136 N N . GLY A 1 292 ? -19.5 7.324 -7.273 1 89.94 292 GLY A N 1
ATOM 2137 C CA . GLY A 1 292 ? -19.547 5.98 -7.832 1 89.94 292 GLY A CA 1
ATOM 2138 C C . GLY A 1 292 ? -20.859 5.273 -7.562 1 89.94 292 GLY A C 1
ATOM 2139 O O . GLY A 1 292 ? -21.328 4.473 -8.375 1 89.94 292 GLY A O 1
ATOM 2140 N N . LEU A 1 293 ? -21.391 5.492 -6.387 1 90.88 293 LEU A N 1
ATOM 2141 C CA . LEU A 1 293 ? -22.688 4.898 -6.066 1 90.88 293 LEU A CA 1
ATOM 2142 C C . LEU A 1 293 ? -23.781 5.473 -6.957 1 90.88 293 LEU A C 1
ATOM 2144 O O . LEU A 1 293 ? -24.609 4.727 -7.496 1 90.88 293 LEU A O 1
ATOM 2148 N N . ALA A 1 294 ? -23.734 6.789 -7.082 1 86 294 ALA A N 1
ATOM 2149 C CA . ALA A 1 294 ? -24.75 7.48 -7.875 1 86 294 ALA A CA 1
ATOM 2150 C C . ALA A 1 294 ? -24.594 7.156 -9.359 1 86 294 ALA A C 1
ATOM 2152 O O . ALA A 1 294 ? -25.562 7.211 -10.117 1 86 294 ALA A O 1
ATOM 2153 N N . GLU A 1 295 ? -23.453 6.781 -9.766 1 87.44 295 GLU A N 1
ATOM 2154 C CA . GLU A 1 295 ? -23.172 6.555 -11.18 1 87.44 295 GLU A CA 1
ATOM 2155 C C . GLU A 1 295 ? -23.266 5.07 -11.531 1 87.44 295 GLU A C 1
ATOM 2157 O O . GLU A 1 295 ? -23.219 4.703 -12.703 1 87.44 295 GLU A O 1
ATOM 2162 N N . ALA A 1 296 ? -23.391 4.281 -10.555 1 88.06 296 ALA A N 1
ATOM 2163 C CA . ALA A 1 296 ? -23.5 2.85 -10.82 1 88.06 296 ALA A CA 1
ATOM 2164 C C . ALA A 1 296 ? -24.75 2.551 -11.648 1 88.06 296 ALA A C 1
ATOM 2166 O O . ALA A 1 296 ? -25.844 3.02 -11.32 1 88.06 296 ALA A O 1
ATOM 2167 N N . ARG A 1 297 ? -24.5 1.835 -12.711 1 87 297 ARG A N 1
ATOM 2168 C CA . ARG A 1 297 ? -25.656 1.627 -13.594 1 87 297 ARG A CA 1
ATOM 2169 C C . ARG A 1 297 ? -25.609 0.242 -14.227 1 87 297 ARG A C 1
ATOM 2171 O O . ARG A 1 297 ? -24.547 -0.375 -14.32 1 87 297 ARG A O 1
ATOM 2178 N N . ARG A 1 298 ? -26.844 -0.173 -14.484 1 86.31 298 ARG A N 1
ATOM 2179 C CA . ARG A 1 298 ? -27.109 -1.394 -15.242 1 86.31 298 ARG A CA 1
ATOM 2180 C C . ARG A 1 298 ? -27.922 -1.095 -16.484 1 86.31 298 ARG A C 1
ATOM 2182 O O . ARG A 1 298 ? -29.062 -0.631 -16.406 1 86.31 298 ARG A O 1
ATOM 2189 N N . ASP A 1 299 ? -27.406 -1.498 -17.562 1 87.25 299 ASP A N 1
ATOM 2190 C CA . ASP A 1 299 ? -28.141 -1.303 -18.812 1 87.25 299 ASP A CA 1
ATOM 2191 C C . ASP A 1 299 ? -28.719 0.111 -18.891 1 87.25 299 ASP A C 1
ATOM 2193 O O . ASP A 1 299 ? -29.891 0.293 -19.234 1 87.25 299 ASP A O 1
ATOM 2197 N N . GLY A 1 300 ? -27.969 1.147 -18.438 1 85.31 300 GLY A N 1
ATOM 2198 C CA . GLY A 1 300 ? -28.344 2.547 -18.562 1 85.31 300 GLY A CA 1
ATOM 2199 C C . GLY A 1 300 ? -29.141 3.062 -17.391 1 85.31 300 GLY A C 1
ATOM 2200 O O . GLY A 1 300 ? -29.375 4.266 -17.266 1 85.31 300 GLY A O 1
ATOM 2201 N N . GLN A 1 301 ? -29.609 2.113 -16.578 1 89.81 301 GLN A N 1
ATOM 2202 C CA . GLN A 1 301 ? -30.391 2.535 -15.414 1 89.81 301 GLN A CA 1
ATOM 2203 C C . GLN A 1 301 ? -29.5 2.676 -14.172 1 89.81 301 GLN A C 1
ATOM 2205 O O . GLN A 1 301 ? -28.781 1.747 -13.812 1 89.81 301 GLN A O 1
ATOM 2210 N N . PHE A 1 302 ? -29.656 3.816 -13.578 1 91 302 PHE A N 1
ATOM 2211 C CA . PHE A 1 302 ? -28.859 4.086 -12.391 1 91 302 PHE A CA 1
ATOM 2212 C C . PHE A 1 302 ? -29.391 3.318 -11.188 1 91 302 PHE A C 1
ATOM 2214 O O . PHE A 1 302 ? -30.594 3.059 -11.094 1 91 302 PHE A O 1
ATOM 2221 N N . PHE A 1 303 ? -28.516 2.918 -10.328 1 91.25 303 PHE A N 1
ATOM 2222 C CA . PHE A 1 303 ? -28.938 2.318 -9.07 1 91.25 303 PHE A CA 1
ATOM 2223 C C . PHE A 1 303 ? -29.812 3.281 -8.273 1 91.25 303 PHE A C 1
ATOM 2225 O O . PHE A 1 303 ? -29.406 4.414 -8 1 91.25 303 PHE A O 1
ATOM 2232 N N . PRO A 1 304 ? -31.016 2.967 -7.949 1 91.31 304 PRO A N 1
ATOM 2233 C CA . PRO A 1 304 ? -31.906 3.871 -7.23 1 91.31 304 PRO A CA 1
ATOM 2234 C C . PRO A 1 304 ? -31.578 3.973 -5.742 1 91.31 304 PRO A C 1
ATOM 2236 O O . PRO A 1 304 ? -32.281 3.4 -4.91 1 91.31 304 PRO A O 1
ATOM 2239 N N . THR A 1 305 ? -30.625 4.695 -5.438 1 91.44 305 THR A N 1
ATOM 2240 C CA . THR A 1 305 ? -30.109 4.805 -4.078 1 91.44 305 THR A CA 1
ATOM 2241 C C . THR A 1 305 ? -31.172 5.375 -3.143 1 91.44 305 THR A C 1
ATOM 2243 O O . THR A 1 305 ? -31.453 4.801 -2.09 1 91.44 305 THR A O 1
ATOM 2246 N N . ALA A 1 306 ? -31.828 6.52 -3.496 1 90.25 306 ALA A N 1
ATOM 2247 C CA . ALA A 1 306 ? -32.812 7.191 -2.641 1 90.25 306 ALA A CA 1
ATOM 2248 C C . ALA A 1 306 ? -34 6.289 -2.355 1 90.25 306 ALA A C 1
ATOM 2250 O O . ALA A 1 306 ? -34.5 6.27 -1.236 1 90.25 306 ALA A O 1
ATOM 2251 N N . GLU A 1 307 ? -34.375 5.551 -3.34 1 90.81 307 GLU A N 1
ATOM 2252 C CA . GLU A 1 307 ? -35.562 4.691 -3.207 1 90.81 307 GLU A CA 1
ATOM 2253 C C . GLU A 1 307 ? -35.25 3.457 -2.363 1 90.81 307 GLU A C 1
ATOM 2255 O O . GLU A 1 307 ? -36.094 2.957 -1.64 1 90.81 307 GLU A O 1
ATOM 2260 N N . ARG A 1 308 ? -34.031 3.047 -2.416 1 93 308 ARG A N 1
ATOM 2261 C CA . ARG A 1 308 ? -33.719 1.768 -1.794 1 93 308 ARG A CA 1
ATOM 2262 C C . ARG A 1 308 ? -33.031 1.972 -0.449 1 93 308 ARG A C 1
ATOM 2264 O O . ARG A 1 308 ? -32.906 1.033 0.34 1 93 308 ARG A O 1
ATOM 2271 N N . ALA A 1 309 ? -32.625 3.1 -0.198 1 94.06 309 ALA A N 1
ATOM 2272 C CA . ALA A 1 309 ? -31.781 3.383 0.956 1 94.06 309 ALA A CA 1
ATOM 2273 C C . ALA A 1 309 ? -32.469 2.955 2.254 1 94.06 309 ALA A C 1
ATOM 2275 O O . ALA A 1 309 ? -31.828 2.311 3.102 1 94.06 309 ALA A O 1
ATOM 2276 N N . TRP A 1 310 ? -33.719 3.312 2.418 1 93.5 310 TRP A N 1
ATOM 2277 C CA . TRP A 1 310 ? -34.406 2.992 3.664 1 93.5 310 TRP A CA 1
ATOM 2278 C C . TRP A 1 310 ? -34.438 1.485 3.904 1 93.5 310 TRP A C 1
ATOM 2280 O O . TRP A 1 310 ? -34.156 1.024 5.016 1 93.5 310 TRP A O 1
ATOM 2290 N N . GLY A 1 311 ? -34.75 0.703 2.918 1 93.5 311 GLY A N 1
ATOM 2291 C CA . GLY A 1 311 ? -34.844 -0.744 3.047 1 93.5 311 GLY A CA 1
ATOM 2292 C C . GLY A 1 311 ? -33.5 -1.389 3.318 1 93.5 311 GLY A C 1
ATOM 2293 O O . GLY A 1 311 ? -33.406 -2.414 4 1 93.5 311 GLY A O 1
ATOM 2294 N N . LEU A 1 312 ? -32.5 -0.806 2.814 1 93.38 312 LEU A N 1
ATOM 2295 C CA . LEU A 1 312 ? -31.172 -1.431 2.859 1 93.38 312 LEU A CA 1
ATOM 2296 C C . LEU A 1 312 ? -30.422 -1.017 4.117 1 93.38 312 LEU A C 1
ATOM 2298 O O . LEU A 1 312 ? -29.766 -1.845 4.754 1 93.38 312 LEU A O 1
ATOM 2302 N N . VAL A 1 313 ? -30.453 0.311 4.484 1 94.19 313 VAL A N 1
ATOM 2303 C CA . VAL A 1 313 ? -29.562 0.783 5.547 1 94.19 313 VAL A CA 1
ATOM 2304 C C . VAL A 1 313 ? -30.391 1.437 6.652 1 94.19 313 VAL A C 1
ATOM 2306 O O . VAL A 1 313 ? -29.844 1.979 7.613 1 94.19 313 VAL A O 1
ATOM 2309 N N . GLY A 1 314 ? -31.734 1.397 6.605 1 91.38 314 GLY A N 1
ATOM 2310 C CA . GLY A 1 314 ? -32.594 2.098 7.539 1 91.38 314 GLY A CA 1
ATOM 2311 C C . GLY A 1 314 ? -32.812 1.348 8.844 1 91.38 314 GLY A C 1
ATOM 2312 O O . GLY A 1 314 ? -33.375 1.892 9.797 1 91.38 314 GLY A O 1
ATOM 2313 N N . HIS A 1 315 ? -32.344 0.098 8.836 1 87.5 315 HIS A N 1
ATOM 2314 C CA . HIS A 1 315 ? -32.531 -0.707 10.031 1 87.5 315 HIS A CA 1
ATOM 2315 C C . HIS A 1 315 ? -31.312 -1.535 10.367 1 87.5 315 HIS A C 1
ATOM 2317 O O . HIS A 1 315 ? -30.359 -1.583 9.586 1 87.5 315 HIS A O 1
ATOM 2323 N N . GLY A 1 316 ? -31.328 -2.053 11.656 1 89.31 316 GLY A N 1
ATOM 2324 C CA . GLY A 1 316 ? -30.25 -2.939 12.062 1 89.31 316 GLY A CA 1
ATOM 2325 C C . GLY A 1 316 ? -28.984 -2.201 12.438 1 89.31 316 GLY A C 1
ATOM 2326 O O . GLY A 1 316 ? -29.031 -1.018 12.781 1 89.31 316 GLY A O 1
ATOM 2327 N N . ASN A 1 317 ? -27.891 -2.941 12.43 1 92.81 317 ASN A N 1
ATOM 2328 C CA . ASN A 1 317 ? -26.594 -2.35 12.711 1 92.81 317 ASN A CA 1
ATOM 2329 C C . ASN A 1 317 ? -26.031 -1.635 11.484 1 92.81 317 ASN A C 1
ATOM 2331 O O . ASN A 1 317 ? -26.281 -2.047 10.352 1 92.81 317 ASN A O 1
ATOM 2335 N N . VAL A 1 318 ? -25.359 -0.564 11.742 1 94 318 VAL A N 1
ATOM 2336 C CA . VAL A 1 318 ? -24.875 0.277 10.656 1 94 318 VAL A CA 1
ATOM 2337 C C . VAL A 1 318 ? -23.938 -0.531 9.758 1 94 318 VAL A C 1
ATOM 2339 O O . VAL A 1 318 ? -23.953 -0.367 8.531 1 94 318 VAL A O 1
ATOM 2342 N N . SER A 1 319 ? -23.109 -1.4 10.328 1 93.31 319 SER A N 1
ATOM 2343 C CA . SER A 1 319 ? -22.188 -2.209 9.547 1 93.31 319 SER A CA 1
ATOM 2344 C C . SER A 1 319 ? -22.938 -3.178 8.633 1 93.31 319 SER A C 1
ATOM 2346 O O . SER A 1 319 ? -22.578 -3.332 7.461 1 93.31 319 SER A O 1
ATOM 2348 N N . ASP A 1 320 ? -23.953 -3.82 9.148 1 92.25 320 ASP A N 1
ATOM 2349 C CA . ASP A 1 320 ? -24.766 -4.754 8.375 1 92.25 320 ASP A CA 1
ATOM 2350 C C . ASP A 1 320 ? -25.516 -4.035 7.254 1 92.25 320 ASP A C 1
ATOM 2352 O O . ASP A 1 320 ? -25.703 -4.594 6.172 1 92.25 320 ASP A O 1
ATOM 2356 N N . GLY A 1 321 ? -25.938 -2.869 7.613 1 94.19 321 GLY A N 1
ATOM 2357 C CA . GLY A 1 321 ? -26.594 -2.076 6.586 1 94.19 321 GLY A CA 1
ATOM 2358 C C . GLY A 1 321 ? -25.719 -1.816 5.379 1 94.19 321 GLY A C 1
ATOM 2359 O O . GLY A 1 321 ? -26.156 -1.97 4.238 1 94.19 321 GLY A O 1
ATOM 2360 N N . LEU A 1 322 ? -24.516 -1.488 5.637 1 95.25 322 LEU A N 1
ATOM 2361 C CA . LEU A 1 322 ? -23.594 -1.209 4.539 1 95.25 322 LEU A CA 1
ATOM 2362 C C . LEU A 1 322 ? -23.297 -2.475 3.744 1 95.25 322 LEU A C 1
ATOM 2364 O O . LEU A 1 322 ? -23.125 -2.422 2.523 1 95.25 322 LEU A O 1
ATOM 2368 N N . VAL A 1 323 ? -23.25 -3.598 4.449 1 92.38 323 VAL A N 1
ATOM 2369 C CA . VAL A 1 323 ? -23.047 -4.875 3.771 1 92.38 323 VAL A CA 1
ATOM 2370 C C . VAL A 1 323 ? -24.234 -5.164 2.854 1 92.38 323 VAL A C 1
ATOM 2372 O O . VAL A 1 323 ? -24.062 -5.617 1.721 1 92.38 323 VAL A O 1
ATOM 2375 N N . SER A 1 324 ? -25.391 -4.922 3.354 1 94.12 324 SER A N 1
ATOM 2376 C CA . SER A 1 324 ? -26.609 -5.109 2.562 1 94.12 324 SER A CA 1
ATOM 2377 C C . SER A 1 324 ? -26.609 -4.207 1.335 1 94.12 324 SER A C 1
ATOM 2379 O O . SER A 1 324 ? -26.969 -4.641 0.24 1 94.12 324 SER A O 1
ATOM 2381 N N . LEU A 1 325 ? -26.234 -3 1.523 1 94.69 325 LEU A N 1
ATOM 2382 C CA . LEU A 1 325 ? -26.172 -2.051 0.417 1 94.69 325 LEU A CA 1
ATOM 2383 C C . LEU A 1 325 ? -25.172 -2.498 -0.633 1 94.69 325 LEU A C 1
ATOM 2385 O O . LEU A 1 325 ? -25.438 -2.438 -1.833 1 94.69 325 LEU A O 1
ATOM 2389 N N . GLU A 1 326 ? -24 -2.887 -0.186 1 92.38 326 GLU A N 1
ATOM 2390 C CA . GLU A 1 326 ? -22.984 -3.387 -1.104 1 92.38 326 GLU A CA 1
ATOM 2391 C C . GLU A 1 326 ? -23.5 -4.57 -1.916 1 92.38 326 GLU A C 1
ATOM 2393 O O . GLU A 1 326 ? -23.312 -4.621 -3.133 1 92.38 326 GLU A O 1
ATOM 2398 N N . SER A 1 327 ? -24.109 -5.535 -1.244 1 91.69 327 SER A N 1
ATOM 2399 C CA . SER A 1 327 ? -24.625 -6.719 -1.911 1 91.69 327 SER A CA 1
ATOM 2400 C C . SER A 1 327 ? -25.672 -6.348 -2.961 1 91.69 327 SER A C 1
ATOM 2402 O O . SER A 1 327 ? -25.672 -6.887 -4.07 1 91.69 327 SER A O 1
ATOM 2404 N N . ALA A 1 328 ? -26.578 -5.465 -2.574 1 93.31 328 ALA A N 1
ATOM 2405 C CA . ALA A 1 328 ? -27.609 -5.008 -3.5 1 93.31 328 ALA A CA 1
ATOM 2406 C C . ALA A 1 328 ? -26.984 -4.324 -4.719 1 93.31 328 ALA A C 1
ATOM 2408 O O . ALA A 1 328 ? -27.453 -4.516 -5.844 1 93.31 328 ALA A O 1
ATOM 2409 N N . LEU A 1 329 ? -25.984 -3.502 -4.5 1 91.88 329 LEU A N 1
ATOM 2410 C CA . LEU A 1 329 ? -25.312 -2.783 -5.57 1 91.88 329 LEU A CA 1
ATOM 2411 C C . LEU A 1 329 ? -24.625 -3.754 -6.523 1 91.88 329 LEU A C 1
ATOM 2413 O O . LEU A 1 329 ? -24.734 -3.625 -7.746 1 91.88 329 LEU A O 1
ATOM 2417 N N . VAL A 1 330 ? -23.891 -4.688 -6 1 87.94 330 VAL A N 1
ATOM 2418 C CA . VAL A 1 330 ? -23.141 -5.66 -6.793 1 87.94 330 VAL A CA 1
ATOM 2419 C C . VAL A 1 330 ? -24.109 -6.48 -7.645 1 87.94 330 VAL A C 1
ATOM 2421 O O . VAL A 1 330 ? -23.828 -6.77 -8.812 1 87.94 330 VAL A O 1
ATOM 2424 N N . GLU A 1 331 ? -25.172 -6.871 -7.031 1 89.56 331 GLU A N 1
ATOM 2425 C CA . GLU A 1 331 ? -26.203 -7.598 -7.77 1 89.56 331 GLU A CA 1
ATOM 2426 C C . GLU A 1 331 ? -26.781 -6.754 -8.906 1 89.56 331 GLU A C 1
ATOM 2428 O O . GLU A 1 331 ? -27 -7.258 -10.008 1 89.56 331 GLU A O 1
ATOM 2433 N N . TRP A 1 332 ? -26.984 -5.547 -8.602 1 90.56 332 TRP A N 1
ATOM 2434 C CA . TRP A 1 332 ? -27.547 -4.629 -9.586 1 90.56 332 TRP A CA 1
ATOM 2435 C C . TRP A 1 332 ? -26.641 -4.492 -10.797 1 90.56 332 TRP A C 1
ATOM 2437 O O . TRP A 1 332 ? -27.094 -4.617 -11.938 1 90.56 332 TRP A O 1
ATOM 2447 N N . VAL A 1 333 ? -25.359 -4.254 -10.609 1 88.12 333 VAL A N 1
ATOM 2448 C CA . VAL A 1 333 ? -24.453 -3.975 -11.711 1 88.12 333 VAL A CA 1
ATOM 2449 C C . VAL A 1 333 ? -23.875 -5.281 -12.25 1 88.12 333 VAL A C 1
ATOM 2451 O O . VAL A 1 333 ? -23 -5.273 -13.117 1 88.12 333 VAL A O 1
ATOM 2454 N N . ARG A 1 334 ? -24.25 -6.371 -11.727 1 85.19 334 ARG A N 1
ATOM 2455 C CA . ARG A 1 334 ? -23.797 -7.695 -12.133 1 85.19 334 ARG A CA 1
ATOM 2456 C C . ARG A 1 334 ? -22.281 -7.832 -11.984 1 85.19 334 ARG A C 1
ATOM 2458 O O . ARG A 1 334 ? -21.594 -8.305 -12.891 1 85.19 334 ARG A O 1
ATOM 2465 N N . GLY A 1 335 ? -21.75 -7.289 -10.922 1 75.94 335 GLY A N 1
ATOM 2466 C CA . GLY A 1 335 ? -20.359 -7.469 -10.531 1 75.94 335 GLY A CA 1
ATOM 2467 C C . GLY A 1 335 ? -19.406 -6.488 -11.203 1 75.94 335 GLY A C 1
ATOM 2468 O O . GLY A 1 335 ? -18.203 -6.52 -10.961 1 75.94 335 GLY A O 1
ATOM 2469 N N . ARG A 1 336 ? -19.891 -5.648 -12.086 1 77.44 336 ARG A N 1
ATOM 2470 C CA . ARG A 1 336 ? -19 -4.727 -12.797 1 77.44 336 ARG A CA 1
ATOM 2471 C C . ARG A 1 336 ? -19.234 -3.291 -12.336 1 77.44 336 ARG A C 1
ATOM 2473 O O . ARG A 1 336 ? -20.281 -2.705 -12.594 1 77.44 336 ARG A O 1
ATOM 2480 N N . LEU A 1 337 ? -18.312 -2.824 -11.539 1 81.31 337 LEU A N 1
ATOM 2481 C CA . LEU A 1 337 ? -18.344 -1.43 -11.109 1 81.31 337 LEU A CA 1
ATOM 2482 C C . LEU A 1 337 ? -17.391 -0.58 -11.953 1 81.31 337 LEU A C 1
ATOM 2484 O O . LEU A 1 337 ? -16.281 -1.003 -12.258 1 81.31 337 LEU A O 1
ATOM 2488 N N . ASP A 1 338 ? -17.797 0.482 -12.391 1 78 338 ASP A N 1
ATOM 2489 C CA . ASP A 1 338 ? -17.016 1.375 -13.227 1 78 338 ASP A CA 1
ATOM 2490 C C . ASP A 1 338 ? -16.078 2.246 -12.383 1 78 338 ASP A C 1
ATOM 2492 O O . ASP A 1 338 ? -15.07 2.746 -12.875 1 78 338 ASP A O 1
ATOM 2496 N N . ASP A 1 339 ? -16.516 2.494 -11.125 1 82.75 339 ASP A N 1
ATOM 2497 C CA . ASP A 1 339 ? -15.742 3.367 -10.25 1 82.75 339 ASP A CA 1
ATOM 2498 C C . ASP A 1 339 ? -15.734 2.838 -8.82 1 82.75 339 ASP A C 1
ATOM 2500 O O . ASP A 1 339 ? -16.625 2.082 -8.422 1 82.75 339 ASP A O 1
ATOM 2504 N N . ASP A 1 340 ? -14.766 3.312 -8.156 1 85.69 340 ASP A N 1
ATOM 2505 C CA . ASP A 1 340 ? -14.734 2.971 -6.734 1 85.69 340 ASP A CA 1
ATOM 2506 C C . ASP A 1 340 ? -15.859 3.67 -5.973 1 85.69 340 ASP A C 1
ATOM 2508 O O . ASP A 1 340 ? -16.391 4.688 -6.43 1 85.69 340 ASP A O 1
ATOM 2512 N N . ILE A 1 341 ? -16.203 3.111 -4.867 1 90.88 341 ILE A N 1
ATOM 2513 C CA . ILE A 1 341 ? -17.297 3.666 -4.059 1 90.88 341 ILE A CA 1
ATOM 2514 C C . ILE A 1 341 ? -16.891 3.666 -2.584 1 90.88 341 ILE A C 1
ATOM 2516 O O . ILE A 1 341 ? -16.453 2.639 -2.051 1 90.88 341 ILE A O 1
ATOM 2520 N N . ALA A 1 342 ? -16.938 4.758 -1.969 1 93.75 342 ALA A N 1
ATOM 2521 C CA . ALA A 1 342 ? -16.828 4.867 -0.517 1 93.75 342 ALA A CA 1
ATOM 2522 C C . ALA A 1 342 ? -18.172 5.145 0.123 1 93.75 342 ALA A C 1
ATOM 2524 O O . ALA A 1 342 ? -18.938 5.98 -0.363 1 93.75 342 ALA A O 1
ATOM 2525 N N . LEU A 1 343 ? -18.484 4.465 1.188 1 96 343 LEU A N 1
ATOM 2526 C CA . LEU A 1 343 ? -19.734 4.598 1.933 1 96 343 LEU A CA 1
ATOM 2527 C C . LEU A 1 343 ? -19.453 4.836 3.414 1 96 343 LEU A C 1
ATOM 2529 O O . LEU A 1 343 ? -18.562 4.211 3.99 1 96 343 LEU A O 1
ATOM 2533 N N . VAL A 1 344 ? -20.156 5.746 3.965 1 97.06 344 VAL A N 1
ATOM 2534 C CA . VAL A 1 344 ? -20.125 5.941 5.41 1 97.06 344 VAL A CA 1
ATOM 2535 C C . VAL A 1 344 ? -21.562 6.062 5.938 1 97.06 344 VAL A C 1
ATOM 2537 O O . VAL A 1 344 ? -22.344 6.859 5.426 1 97.06 344 VAL A O 1
ATOM 2540 N N . LEU A 1 345 ? -21.906 5.266 6.879 1 97.5 345 LEU A N 1
ATOM 2541 C CA . LEU A 1 345 ? -23.219 5.301 7.539 1 97.5 345 LEU A CA 1
ATOM 2542 C C . LEU A 1 345 ? -23.062 5.641 9.016 1 97.5 345 LEU A C 1
ATOM 2544 O O . LEU A 1 345 ? -22.25 5.043 9.719 1 97.5 345 LEU A O 1
ATOM 2548 N N . MET A 1 346 ? -23.828 6.617 9.461 1 96.5 346 MET A N 1
ATOM 2549 C CA . MET A 1 346 ? -23.812 7.051 10.852 1 96.5 346 MET A CA 1
ATOM 2550 C C . MET A 1 346 ? -25.203 6.945 11.477 1 96.5 346 MET A C 1
ATOM 2552 O O . MET A 1 346 ? -26.203 7.207 10.805 1 96.5 346 MET A O 1
ATOM 2556 N N . GLU A 1 347 ? -25.188 6.59 12.688 1 96.62 347 GLU A N 1
ATOM 2557 C CA . GLU A 1 347 ? -26.438 6.578 13.461 1 96.62 347 GLU A CA 1
ATOM 2558 C C . GLU A 1 347 ? -26.297 7.418 14.727 1 96.62 347 GLU A C 1
ATOM 2560 O O . GLU A 1 347 ? -25.344 7.262 15.484 1 96.62 347 GLU A O 1
ATOM 2565 N N . TYR A 1 348 ? -27.25 8.273 14.906 1 95.69 348 TYR A N 1
ATOM 2566 C CA . TYR A 1 348 ? -27.281 9.102 16.109 1 95.69 348 TYR A CA 1
ATOM 2567 C C . TYR A 1 348 ? -27.984 8.375 17.25 1 95.69 348 TYR A C 1
ATOM 2569 O O . TYR A 1 348 ? -29.172 8.07 17.156 1 95.69 348 TYR A O 1
ATOM 2577 N N . VAL A 1 349 ? -27.266 8.109 18.312 1 91.06 349 VAL A N 1
ATOM 2578 C CA . VAL A 1 349 ? -27.828 7.332 19.422 1 91.06 349 VAL A CA 1
ATOM 2579 C C . VAL A 1 349 ? -28.234 8.266 20.562 1 91.06 349 VAL A C 1
ATOM 2581 O O . VAL A 1 349 ? -28.938 7.855 21.484 1 91.06 349 VAL A O 1
ATOM 2584 N N . GLY A 1 350 ? -28.109 9.484 20.516 1 81.44 350 GLY A N 1
ATOM 2585 C CA . GLY A 1 350 ? -28.5 10.438 21.547 1 81.44 350 GLY A CA 1
ATOM 2586 C C . GLY A 1 350 ? -27.391 10.695 22.547 1 81.44 350 GLY A C 1
ATOM 2587 O O . GLY A 1 350 ? -26.344 10.047 22.516 1 81.44 350 GLY A O 1
ATOM 2588 N N . THR A 1 351 ? -27.516 11.758 23.219 1 63.44 351 THR A N 1
ATOM 2589 C CA . THR A 1 351 ? -26.547 12.195 24.219 1 63.44 351 THR A CA 1
ATOM 2590 C C . THR A 1 351 ? -26.547 11.25 25.422 1 63.44 351 THR A C 1
ATOM 2592 O O . THR A 1 351 ? -27.375 11.383 26.328 1 63.44 351 THR A O 1
ATOM 2595 N N . SER A 1 352 ? -26.906 10 25.375 1 50.47 352 SER A N 1
ATOM 2596 C CA . SER A 1 352 ? -26.938 9.375 26.703 1 50.47 352 SER A CA 1
ATOM 2597 C C . SER A 1 352 ? -25.703 9.742 27.516 1 50.47 352 SER A C 1
ATOM 2599 O O . SER A 1 352 ? -25.812 10.18 28.656 1 50.47 352 SER A O 1
ATOM 2601 N N . ALA A 1 353 ? -24.688 8.562 27.75 1 40.84 353 ALA A N 1
ATOM 2602 C CA . ALA A 1 353 ? -23.703 8.117 28.734 1 40.84 353 ALA A CA 1
ATOM 2603 C C . ALA A 1 353 ? -22.531 9.102 28.828 1 40.84 353 ALA A C 1
ATOM 2605 O O . ALA A 1 353 ? -22.281 9.867 27.906 1 40.84 353 ALA A O 1
ATOM 2606 N N . LYS A 1 354 ? -21.719 8.766 29.969 1 42.47 354 LYS A N 1
ATOM 2607 C CA . LYS A 1 354 ? -20.516 9.164 30.703 1 42.47 354 LYS A CA 1
ATOM 2608 C C . LYS A 1 354 ? -19.328 9.289 29.766 1 42.47 354 LYS A C 1
ATOM 2610 O O . LYS A 1 354 ? -19 8.352 29.047 1 42.47 354 LYS A O 1
ATOM 2615 N N . PRO A 1 355 ? -19.016 10.398 29.406 1 38.97 355 PRO A N 1
ATOM 2616 C CA . PRO A 1 355 ? -17.75 10.555 28.688 1 38.97 355 PRO A CA 1
ATOM 2617 C C . PRO A 1 355 ? -16.734 9.461 29.016 1 38.97 355 PRO A C 1
ATOM 2619 O O . PRO A 1 355 ? -16.625 9.055 30.172 1 38.97 355 PRO A O 1
ATOM 2622 N N . ALA A 1 356 ? -16.625 8.5 28.312 1 36.75 356 ALA A N 1
ATOM 2623 C CA . ALA A 1 356 ? -15.492 7.727 28.812 1 36.75 356 ALA A CA 1
ATOM 2624 C C . ALA A 1 356 ? -14.391 8.648 29.328 1 36.75 356 ALA A C 1
ATOM 2626 O O . ALA A 1 356 ? -14.062 9.648 28.688 1 36.75 356 ALA A O 1
ATOM 2627 N N . PRO A 1 357 ? -14.047 8.57 30.641 1 34.41 357 PRO A N 1
ATOM 2628 C CA . PRO A 1 357 ? -12.992 9.438 31.172 1 34.41 357 PRO A CA 1
ATOM 2629 C C . PRO A 1 357 ? -11.781 9.539 30.234 1 34.41 357 PRO A C 1
ATOM 2631 O O . PRO A 1 357 ? -11.367 8.539 29.641 1 34.41 357 PRO A O 1
ATOM 2634 N N . VAL A 1 358 ? -11.789 10.57 29.484 1 34.72 358 VAL A N 1
ATOM 2635 C CA . VAL A 1 358 ? -10.469 10.812 28.922 1 34.72 358 VAL A CA 1
ATOM 2636 C C . VAL A 1 358 ? -9.398 10.391 29.922 1 34.72 358 VAL A C 1
ATOM 2638 O O . VAL A 1 358 ? -9.359 10.875 31.047 1 34.72 358 VAL A O 1
ATOM 2641 N N . ASN A 1 359 ? -9.102 9.133 29.938 1 31.72 359 ASN A N 1
ATOM 2642 C CA . ASN A 1 359 ? -7.953 8.828 30.797 1 31.72 359 ASN A CA 1
ATOM 2643 C C . ASN A 1 359 ? -6.855 9.875 30.656 1 31.72 359 ASN A C 1
ATOM 2645 O O . ASN A 1 359 ? -6.105 9.867 29.688 1 31.72 359 ASN A O 1
ATOM 2649 N N . VAL A 1 360 ? -7.203 11.117 31.078 1 34.41 360 VAL A N 1
ATOM 2650 C CA . VAL A 1 360 ? -6.117 12.055 31.344 1 34.41 360 VAL A CA 1
ATOM 2651 C C . VAL A 1 360 ? -5.039 11.375 32.188 1 34.41 360 VAL A C 1
ATOM 2653 O O . VAL A 1 360 ? -5.34 10.758 33.219 1 34.41 360 VAL A O 1
ATOM 2656 N N . PRO A 1 361 ? -3.926 11.055 31.578 1 32.88 361 PRO A N 1
ATOM 2657 C CA . PRO A 1 361 ? -2.945 10.539 32.531 1 32.88 361 PRO A CA 1
ATOM 2658 C C . PRO A 1 361 ? -2.865 11.375 33.812 1 32.88 361 PRO A C 1
ATOM 2660 O O . PRO A 1 361 ? -3.02 12.602 33.75 1 32.88 361 PRO A O 1
ATOM 2663 N N . SER A 1 362 ? -3.227 10.82 34.969 1 33.16 362 SER A N 1
ATOM 2664 C CA . SER A 1 362 ? -3.252 11.242 36.344 1 33.16 362 SER A CA 1
ATOM 2665 C C . SER A 1 362 ? -2.047 12.117 36.688 1 33.16 362 SER A C 1
ATOM 2667 O O . SER A 1 362 ? -1.985 12.719 37.75 1 33.16 362 SER A O 1
ATOM 2669 N N . TRP A 1 363 ? -0.92 12.102 35.844 1 35.12 363 TRP A N 1
ATOM 2670 C CA . TRP A 1 363 ? 0.236 12.719 36.5 1 35.12 363 TRP A CA 1
ATOM 2671 C C . TRP A 1 363 ? 0.064 14.227 36.594 1 35.12 363 TRP A C 1
ATOM 2673 O O . TRP A 1 363 ? 0.835 14.898 37.281 1 35.12 363 TRP A O 1
ATOM 2683 N N . GLU A 1 364 ? -0.823 14.82 35.75 1 34.03 364 GLU A N 1
ATOM 2684 C CA . GLU A 1 364 ? -0.773 16.266 35.875 1 34.03 364 GLU A CA 1
ATOM 2685 C C . GLU A 1 364 ? -1.521 16.734 37.125 1 34.03 364 GLU A C 1
ATOM 2687 O O . GLU A 1 364 ? -1.702 17.938 37.344 1 34.03 364 GLU A O 1
ATOM 2692 N N . LEU A 1 365 ? -2.354 15.844 37.75 1 34.03 365 LEU A N 1
ATOM 2693 C CA . LEU A 1 365 ? -2.947 16.453 38.938 1 34.03 365 LEU A CA 1
ATOM 2694 C C . LEU A 1 365 ? -1.888 16.703 40 1 34.03 365 LEU A C 1
ATOM 2696 O O . LEU A 1 365 ? -1.465 15.789 40.688 1 34.03 365 LEU A O 1
ATOM 2700 N N . GLY A 1 366 ? -0.767 17.359 39.594 1 29.03 366 GLY A N 1
ATOM 2701 C CA . GLY A 1 366 ? 0.071 17.828 40.688 1 29.03 366 GLY A CA 1
ATOM 2702 C C . GLY A 1 366 ? -0.709 18.547 41.781 1 29.03 366 GLY A C 1
ATOM 2703 O O . GLY A 1 366 ? -1.574 19.375 41.5 1 29.03 366 GLY A O 1
ATOM 2704 N N . THR A 1 367 ? -1.011 17.891 42.875 1 30.33 367 THR A N 1
ATOM 2705 C CA . THR A 1 367 ? -1.49 18.438 44.156 1 30.33 367 THR A CA 1
ATOM 2706 C C . THR A 1 367 ? -0.744 19.719 44.5 1 30.33 367 THR A C 1
ATOM 2708 O O . THR A 1 367 ? 0.487 19.75 44.469 1 30.33 367 THR A O 1
ATOM 2711 N N . PRO A 1 368 ? -1.309 20.859 44.344 1 33.62 368 PRO A N 1
ATOM 2712 C CA . PRO A 1 368 ? -0.714 22.031 44.969 1 33.62 368 PRO A CA 1
ATOM 2713 C C . PRO A 1 368 ? -0.284 21.75 46.438 1 33.62 368 PRO A C 1
ATOM 2715 O O . PRO A 1 368 ? -0.965 21.016 47.156 1 33.62 368 PRO A O 1
ATOM 2718 N N . GLU A 1 369 ? 0.981 21.641 46.781 1 24.7 369 GLU A N 1
ATOM 2719 C CA . GLU A 1 369 ? 1.244 21.953 48.188 1 24.7 369 GLU A CA 1
ATOM 2720 C C . GLU A 1 369 ? 0.747 23.344 48.562 1 24.7 369 GLU A C 1
ATOM 2722 O O . GLU A 1 369 ? 0.848 24.281 47.75 1 24.7 369 GLU A O 1
ATOM 2727 N N . MET B 1 1 ? 12.898 3.807 -4.621 1 22.89 1 MET B N 1
ATOM 2728 C CA . MET B 1 1 ? 13.742 2.746 -5.168 1 22.89 1 MET B CA 1
ATOM 2729 C C . MET B 1 1 ? 13.398 1.398 -4.543 1 22.89 1 MET B C 1
ATOM 2731 O O . MET B 1 1 ? 14.188 0.839 -3.783 1 22.89 1 MET B O 1
ATOM 2735 N N . LEU B 1 2 ? 12.023 1.272 -4.211 1 29.52 2 LEU B N 1
ATOM 2736 C CA . LEU B 1 2 ? 10.758 0.638 -3.859 1 29.52 2 LEU B CA 1
ATOM 2737 C C . LEU B 1 2 ? 10.57 -0.669 -4.625 1 29.52 2 LEU B C 1
ATOM 2739 O O . LEU B 1 2 ? 11.297 -0.939 -5.582 1 29.52 2 LEU B O 1
ATOM 2743 N N . ILE B 1 3 ? 9.336 -1.048 -4.758 1 34.97 3 ILE B N 1
ATOM 2744 C CA . ILE B 1 3 ? 9.07 -2.289 -5.477 1 34.97 3 ILE B CA 1
ATOM 2745 C C . ILE B 1 3 ? 9.82 -2.285 -6.805 1 34.97 3 ILE B C 1
ATOM 2747 O O . ILE B 1 3 ? 9.555 -1.453 -7.676 1 34.97 3 ILE B O 1
ATOM 2751 N N . ARG B 1 4 ? 11.156 -2.549 -6.758 1 33.94 4 ARG B N 1
ATOM 2752 C CA . ARG B 1 4 ? 11.859 -2.85 -8 1 33.94 4 ARG B CA 1
ATOM 2753 C C . ARG B 1 4 ? 10.883 -3.273 -9.094 1 33.94 4 ARG B C 1
ATOM 2755 O O . ARG B 1 4 ? 9.883 -3.943 -8.812 1 33.94 4 ARG B O 1
ATOM 2762 N N . ASP B 1 5 ? 10.969 -2.51 -10.227 1 36.56 5 ASP B N 1
ATOM 2763 C CA . ASP B 1 5 ? 10.375 -2.93 -11.492 1 36.56 5 ASP B CA 1
ATOM 2764 C C . ASP B 1 5 ? 10.484 -4.441 -11.672 1 36.56 5 ASP B C 1
ATOM 2766 O O . ASP B 1 5 ? 11.555 -4.961 -12 1 36.56 5 ASP B O 1
ATOM 2770 N N . MET B 1 6 ? 10.023 -5.109 -10.844 1 33.19 6 MET B N 1
ATOM 2771 C CA . MET B 1 6 ? 9.93 -6.5 -11.281 1 33.19 6 MET B CA 1
ATOM 2772 C C . MET B 1 6 ? 9.461 -6.586 -12.727 1 33.19 6 MET B C 1
ATOM 2774 O O . MET B 1 6 ? 8.258 -6.566 -12.992 1 33.19 6 MET B O 1
ATOM 2778 N N . LYS B 1 7 ? 10.086 -5.777 -13.633 1 34.94 7 LYS B N 1
ATOM 2779 C CA . LYS B 1 7 ? 9.836 -6.07 -15.039 1 34.94 7 LYS B CA 1
ATOM 2780 C C . LYS B 1 7 ? 9.688 -7.574 -15.266 1 34.94 7 LYS B C 1
ATOM 2782 O O . LYS B 1 7 ? 10.531 -8.359 -14.82 1 34.94 7 LYS B O 1
ATOM 2787 N N . ARG B 1 8 ? 8.578 -7.934 -15.789 1 42.59 8 ARG B N 1
ATOM 2788 C CA . ARG B 1 8 ? 7.949 -9.188 -16.188 1 42.59 8 ARG B CA 1
ATOM 2789 C C . ARG B 1 8 ? 8.883 -10.016 -17.062 1 42.59 8 ARG B C 1
ATOM 2791 O O . ARG B 1 8 ? 9.141 -9.656 -18.219 1 42.59 8 ARG B O 1
ATOM 2798 N N . PRO B 1 9 ? 9.844 -10.648 -16.625 1 45 9 PRO B N 1
ATOM 2799 C CA . PRO B 1 9 ? 10.383 -11.711 -17.484 1 45 9 PRO B CA 1
ATOM 2800 C C . PRO B 1 9 ? 9.312 -12.695 -17.938 1 45 9 PRO B C 1
ATOM 2802 O O . PRO B 1 9 ? 9.625 -13.852 -18.234 1 45 9 PRO B O 1
ATOM 2805 N N . PRO B 1 10 ? 8.109 -12.469 -17.875 1 50.97 10 PRO B N 1
ATOM 2806 C CA . PRO B 1 10 ? 7.164 -13.555 -18.156 1 50.97 10 PRO B CA 1
ATOM 2807 C C . PRO B 1 10 ? 7.445 -14.266 -19.469 1 50.97 10 PRO B C 1
ATOM 2809 O O . PRO B 1 10 ? 7.402 -15.5 -19.547 1 50.97 10 PRO B O 1
ATOM 2812 N N . ASP B 1 11 ? 7.824 -13.312 -20.438 1 60.44 11 ASP B N 1
ATOM 2813 C CA . ASP B 1 11 ? 7.918 -13.867 -21.781 1 60.44 11 ASP B CA 1
ATOM 2814 C C . ASP B 1 11 ? 9.141 -14.773 -21.922 1 60.44 11 ASP B C 1
ATOM 2816 O O . ASP B 1 11 ? 9.07 -15.82 -22.562 1 60.44 11 ASP B O 1
ATOM 2820 N N . SER B 1 12 ? 10.188 -14.367 -21.125 1 63.38 12 SER B N 1
ATOM 2821 C CA . SER B 1 12 ? 11.391 -15.172 -21.297 1 63.38 12 SER B CA 1
ATOM 2822 C C . SER B 1 12 ? 11.266 -16.5 -20.547 1 63.38 12 SER B C 1
ATOM 2824 O O . SER B 1 12 ? 11.672 -17.547 -21.062 1 63.38 12 SER B O 1
ATOM 2826 N N . THR B 1 13 ? 10.594 -16.359 -19.469 1 65.5 13 THR B N 1
ATOM 2827 C CA . THR B 1 13 ? 10.422 -17.594 -18.688 1 65.5 13 THR B CA 1
ATOM 2828 C C . THR B 1 13 ? 9.43 -18.531 -19.375 1 65.5 13 THR B C 1
ATOM 2830 O O . THR B 1 13 ? 9.625 -19.75 -19.375 1 65.5 13 THR B O 1
ATOM 2833 N N . ALA B 1 14 ? 8.508 -17.906 -19.969 1 75.06 14 ALA B N 1
ATOM 2834 C CA . ALA B 1 14 ? 7.535 -18.719 -20.703 1 75.06 14 ALA B CA 1
ATOM 2835 C C . ALA B 1 14 ? 8.18 -19.391 -21.906 1 75.06 14 ALA B C 1
ATOM 2837 O O . ALA B 1 14 ? 7.926 -20.562 -22.188 1 75.06 14 ALA B O 1
ATOM 2838 N N . ARG B 1 15 ? 9.07 -18.656 -22.641 1 73.5 15 ARG B N 1
ATOM 2839 C CA . ARG B 1 15 ? 9.75 -19.203 -23.812 1 73.5 15 ARG B CA 1
ATOM 2840 C C . ARG B 1 15 ? 10.711 -20.312 -23.406 1 73.5 15 ARG B C 1
ATOM 2842 O O . ARG B 1 15 ? 10.797 -21.344 -24.078 1 73.5 15 ARG B O 1
ATOM 2849 N N . ALA B 1 16 ? 11.328 -20.047 -22.281 1 71.19 16 ALA B N 1
ATOM 2850 C CA . ALA B 1 16 ? 12.25 -21.062 -21.781 1 71.19 16 ALA B CA 1
ATOM 2851 C C . ALA B 1 16 ? 11.5 -22.328 -21.375 1 71.19 16 ALA B C 1
ATOM 2853 O O . ALA B 1 16 ? 11.945 -23.438 -21.656 1 71.19 16 ALA B O 1
ATOM 2854 N N . GLY B 1 17 ? 10.367 -22.156 -20.781 1 73.44 17 GLY B N 1
ATOM 2855 C CA . GLY B 1 17 ? 9.555 -23.297 -20.391 1 73.44 17 GLY B CA 1
ATOM 2856 C C . GLY B 1 17 ? 9.023 -24.078 -21.578 1 73.44 17 GLY B C 1
ATOM 2857 O O . GLY B 1 17 ? 9.047 -25.312 -21.562 1 73.44 17 GLY B O 1
ATOM 2858 N N . LEU B 1 18 ? 8.664 -23.359 -22.609 1 81.5 18 LEU B N 1
ATOM 2859 C CA . LEU B 1 18 ? 8.188 -24.016 -23.828 1 81.5 18 LEU B CA 1
ATOM 2860 C C . LEU B 1 18 ? 9.32 -24.766 -24.516 1 81.5 18 LEU B C 1
ATOM 2862 O O . LEU B 1 18 ? 9.125 -25.875 -25.031 1 81.5 18 LEU B O 1
ATOM 2866 N N . GLY B 1 19 ? 10.523 -24.078 -24.516 1 78 19 GLY B N 1
ATOM 2867 C CA . GLY B 1 19 ? 11.688 -24.75 -25.062 1 78 19 GLY B CA 1
ATOM 2868 C C . GLY B 1 19 ? 12 -26.078 -24.406 1 78 19 GLY B C 1
ATOM 2869 O O . GLY B 1 19 ? 12.258 -27.078 -25.078 1 78 19 GLY B O 1
ATOM 2870 N N . VAL B 1 20 ? 11.875 -26.125 -23.141 1 77.5 20 VAL B N 1
ATOM 2871 C CA . VAL B 1 20 ? 12.164 -27.344 -22.375 1 77.5 20 VAL B CA 1
ATOM 2872 C C . VAL B 1 20 ? 11.094 -28.406 -22.672 1 77.5 20 VAL B C 1
ATOM 2874 O O . VAL B 1 20 ? 11.406 -29.578 -22.797 1 77.5 20 VAL B O 1
ATOM 2877 N N . ALA B 1 21 ? 9.867 -28 -22.828 1 83.88 21 ALA B N 1
ATOM 2878 C CA . ALA B 1 21 ? 8.781 -28.922 -23.141 1 83.88 21 ALA B CA 1
ATOM 2879 C C . ALA B 1 21 ? 8.984 -29.578 -24.516 1 83.88 21 ALA B C 1
ATOM 2881 O O . ALA B 1 21 ? 8.852 -30.781 -24.656 1 83.88 21 ALA B O 1
ATOM 2882 N N . PHE B 1 22 ? 9.445 -28.844 -25.469 1 84.12 22 PHE B N 1
ATOM 2883 C CA . PHE B 1 22 ? 9.664 -29.375 -26.812 1 84.12 22 PHE B CA 1
ATOM 2884 C C . PHE B 1 22 ? 10.906 -30.25 -26.844 1 84.12 22 PHE B C 1
ATOM 2886 O O . PHE B 1 22 ? 10.953 -31.234 -27.594 1 84.12 22 PHE B O 1
ATOM 2893 N N . ALA B 1 23 ? 11.859 -29.812 -26.047 1 80.62 23 ALA B N 1
ATOM 2894 C CA . ALA B 1 23 ? 13.039 -30.656 -25.953 1 80.62 23 ALA B CA 1
ATOM 2895 C C . ALA B 1 23 ? 12.688 -32.031 -25.391 1 80.62 23 ALA B C 1
ATOM 2897 O O . ALA B 1 23 ? 13.188 -33.062 -25.875 1 80.62 23 ALA B O 1
ATOM 2898 N N . LEU B 1 24 ? 11.883 -32.031 -24.406 1 79.25 24 LEU B N 1
ATOM 2899 C CA . LEU B 1 24 ? 11.43 -33.312 -23.844 1 79.25 24 LEU B CA 1
ATOM 2900 C C . LEU B 1 24 ? 10.68 -34.125 -24.891 1 79.25 24 LEU B C 1
ATOM 2902 O O . LEU B 1 24 ? 10.906 -35.344 -25.016 1 79.25 24 LEU B O 1
ATOM 2906 N N . LEU B 1 25 ? 9.852 -33.5 -25.672 1 84.12 25 LEU B N 1
ATOM 2907 C CA . LEU B 1 25 ? 9.133 -34.219 -26.734 1 84.12 25 LEU B CA 1
ATOM 2908 C C . LEU B 1 25 ? 10.102 -34.781 -27.766 1 84.12 25 LEU B C 1
ATOM 2910 O O . LEU B 1 25 ? 9.961 -35.938 -28.156 1 84.12 25 LEU B O 1
ATOM 2914 N N . ALA B 1 26 ? 11.117 -34 -28.094 1 83.31 26 ALA B N 1
ATOM 2915 C CA . ALA B 1 26 ? 12.109 -34.438 -29.062 1 83.31 26 ALA B CA 1
ATOM 2916 C C . ALA B 1 26 ? 12.891 -35.656 -28.562 1 83.31 26 ALA B C 1
ATOM 2918 O O . ALA B 1 26 ? 13.164 -36.594 -29.312 1 83.31 26 ALA B O 1
ATOM 2919 N N . ILE B 1 27 ? 13.211 -35.594 -27.328 1 80.31 27 ILE B N 1
ATOM 2920 C CA . ILE B 1 27 ? 13.969 -36.688 -26.734 1 80.31 27 ILE B CA 1
ATOM 2921 C C . ILE B 1 27 ? 13.133 -37.969 -26.719 1 80.31 27 ILE B C 1
ATOM 2923 O O . ILE B 1 27 ? 13.617 -39.031 -27.078 1 80.31 27 ILE B O 1
ATOM 2927 N N . VAL B 1 28 ? 11.867 -37.906 -26.375 1 78.25 28 VAL B N 1
ATOM 2928 C CA . VAL B 1 28 ? 10.984 -39.094 -26.344 1 78.25 28 VAL B CA 1
ATOM 2929 C C . VAL B 1 28 ? 10.805 -39.625 -27.75 1 78.25 28 VAL B C 1
ATOM 2931 O O . VAL B 1 28 ? 10.844 -40.844 -27.953 1 78.25 28 VAL B O 1
ATOM 2934 N N . ILE B 1 29 ? 10.703 -38.719 -28.734 1 78.88 29 ILE B N 1
ATOM 2935 C CA . ILE B 1 29 ? 10.562 -39.125 -30.125 1 78.88 29 ILE B CA 1
ATOM 2936 C C . ILE B 1 29 ? 11.828 -39.844 -30.578 1 78.88 29 ILE B C 1
ATOM 2938 O O . ILE B 1 29 ? 11.758 -40.906 -31.203 1 78.88 29 ILE B O 1
ATOM 2942 N N . ALA B 1 30 ? 12.961 -39.281 -30.234 1 78.75 30 ALA B N 1
ATOM 2943 C CA . ALA B 1 30 ? 14.242 -39.844 -30.641 1 78.75 30 ALA B CA 1
ATOM 2944 C C . ALA B 1 30 ? 14.43 -41.25 -30.047 1 78.75 30 ALA B C 1
ATOM 2946 O O . ALA B 1 30 ? 14.867 -42.156 -30.75 1 78.75 30 ALA B O 1
ATOM 2947 N N . VAL B 1 31 ? 14.062 -41.406 -28.859 1 76.94 31 VAL B N 1
ATOM 2948 C CA . VAL B 1 31 ? 14.234 -42.688 -28.203 1 76.94 31 VAL B CA 1
ATOM 2949 C C . VAL B 1 31 ? 13.258 -43.719 -28.781 1 76.94 31 VAL B C 1
ATOM 2951 O O . VAL B 1 31 ? 13.602 -44.875 -28.953 1 76.94 31 VAL B O 1
ATOM 2954 N N . GLU B 1 32 ? 12.055 -43.281 -29.078 1 75.12 32 GLU B N 1
ATOM 2955 C CA . GLU B 1 32 ? 11.062 -44.188 -29.672 1 75.12 32 GLU B CA 1
ATOM 2956 C C . GLU B 1 32 ? 11.508 -44.656 -31.047 1 75.12 32 GLU B C 1
ATOM 2958 O O . GLU B 1 32 ? 11.344 -45.844 -31.391 1 75.12 32 GLU B O 1
ATOM 2963 N N . VAL B 1 33 ? 12.055 -43.781 -31.812 1 75.62 33 VAL B N 1
ATOM 2964 C CA . VAL B 1 33 ? 12.508 -44.125 -33.156 1 75.62 33 VAL B CA 1
ATOM 2965 C C . VAL B 1 33 ? 13.711 -45.031 -33.062 1 75.62 33 VAL B C 1
ATOM 2967 O O . VAL B 1 33 ? 13.836 -45.969 -33.875 1 75.62 33 VAL B O 1
ATOM 2970 N N . ALA B 1 34 ? 14.609 -44.781 -32.125 1 74.56 34 ALA B N 1
ATOM 2971 C CA . ALA B 1 34 ? 15.82 -45.562 -31.953 1 74.56 34 ALA B CA 1
ATOM 2972 C C . ALA B 1 34 ? 15.492 -47 -31.5 1 74.56 34 ALA B C 1
ATOM 2974 O O . ALA B 1 34 ? 16.109 -47.938 -31.938 1 74.56 34 ALA B O 1
ATOM 2975 N N . ASP B 1 35 ? 14.625 -47.094 -30.516 1 68.62 35 ASP B N 1
ATOM 2976 C CA . ASP B 1 35 ? 14.336 -48.406 -29.938 1 68.62 35 ASP B CA 1
ATOM 2977 C C . ASP B 1 35 ? 13.336 -49.188 -30.797 1 68.62 35 ASP B C 1
ATOM 2979 O O . ASP B 1 35 ? 13.234 -50.406 -30.672 1 68.62 35 ASP B O 1
ATOM 2983 N N . GLY B 1 36 ? 12.82 -48.594 -31.75 1 60.06 36 GLY B N 1
ATOM 2984 C CA . GLY B 1 36 ? 11.914 -49.281 -32.656 1 60.06 36 GLY B CA 1
ATOM 2985 C C . GLY B 1 36 ? 10.516 -49.438 -32.094 1 60.06 36 GLY B C 1
ATOM 2986 O O . GLY B 1 36 ? 10.211 -48.938 -31 1 60.06 36 GLY B O 1
ATOM 2987 N N . ALA B 1 37 ? 9.594 -50.125 -32.781 1 54.09 37 ALA B N 1
ATOM 2988 C CA . ALA B 1 37 ? 8.141 -50.219 -32.719 1 54.09 37 ALA B CA 1
ATOM 2989 C C . ALA B 1 37 ? 7.703 -50.812 -31.375 1 54.09 37 ALA B C 1
ATOM 2991 O O . ALA B 1 37 ? 6.555 -50.656 -30.953 1 54.09 37 ALA B O 1
ATOM 2992 N N . GLN B 1 38 ? 8.664 -51.406 -30.547 1 56.53 38 GLN B N 1
ATOM 2993 C CA . GLN B 1 38 ? 8.18 -52.156 -29.406 1 56.53 38 GLN B CA 1
ATOM 2994 C C . GLN B 1 38 ? 8.258 -51.344 -28.125 1 56.53 38 GLN B C 1
ATOM 2996 O O . GLN B 1 38 ? 7.652 -51.688 -27.109 1 56.53 38 GLN B O 1
ATOM 3001 N N . ALA B 1 39 ? 8.922 -50.312 -28.109 1 56.97 39 ALA B N 1
ATOM 3002 C CA . ALA B 1 39 ? 9.344 -49.688 -26.859 1 56.97 39 ALA B CA 1
ATOM 3003 C C . ALA B 1 39 ? 8.211 -48.844 -26.25 1 56.97 39 ALA B C 1
ATOM 3005 O O . ALA B 1 39 ? 8.094 -48.75 -25.031 1 56.97 39 ALA B O 1
ATOM 3006 N N . ASN B 1 40 ? 6.988 -48.656 -26.844 1 69.69 40 ASN B N 1
ATOM 3007 C CA . ASN B 1 40 ? 5.773 -47.969 -26.422 1 69.69 40 ASN B CA 1
ATOM 3008 C C . ASN B 1 40 ? 6.074 -46.875 -25.406 1 69.69 40 ASN B C 1
ATOM 3010 O O . ASN B 1 40 ? 5.68 -46.969 -24.234 1 69.69 40 ASN B O 1
ATOM 3014 N N . PHE B 1 41 ? 6.93 -45.75 -25.688 1 76.38 41 PHE B N 1
ATOM 3015 C CA . PHE B 1 41 ? 7.27 -44.625 -24.812 1 76.38 41 PHE B CA 1
ATOM 3016 C C . PHE B 1 41 ? 6.238 -43.5 -24.953 1 76.38 41 PHE B C 1
ATOM 3018 O O . PHE B 1 41 ? 6.508 -42.344 -24.594 1 76.38 41 PHE B O 1
ATOM 3025 N N . ILE B 1 42 ? 5.055 -43.781 -25.391 1 78.19 42 ILE B N 1
ATOM 3026 C CA . ILE B 1 42 ? 4.016 -42.812 -25.656 1 78.19 42 ILE B CA 1
ATOM 3027 C C . ILE B 1 42 ? 3.557 -42.188 -24.344 1 78.19 42 ILE B C 1
ATOM 3029 O O . ILE B 1 42 ? 3.289 -40.969 -24.281 1 78.19 42 ILE B O 1
ATOM 3033 N N . GLY B 1 43 ? 3.59 -42.969 -23.25 1 80.5 43 GLY B N 1
ATOM 3034 C CA . GLY B 1 43 ? 3.156 -42.438 -21.953 1 80.5 43 GLY B CA 1
ATOM 3035 C C . GLY B 1 43 ? 4.008 -41.312 -21.453 1 80.5 43 GLY B C 1
ATOM 3036 O O . GLY B 1 43 ? 3.506 -40.406 -20.781 1 80.5 43 GLY B O 1
ATOM 3037 N N . LEU B 1 44 ? 5.254 -41.219 -21.797 1 82.06 44 LEU B N 1
ATOM 3038 C CA . LEU B 1 44 ? 6.184 -40.188 -21.344 1 82.06 44 LEU B CA 1
ATOM 3039 C C . LEU B 1 44 ? 5.855 -38.844 -21.969 1 82.06 44 LEU B C 1
ATOM 3041 O O . LEU B 1 44 ? 6.266 -37.812 -21.453 1 82.06 44 LEU B O 1
ATOM 3045 N N . LEU B 1 45 ? 5.117 -38.875 -23.078 1 85.88 45 LEU B N 1
ATOM 3046 C CA . LEU B 1 45 ? 4.73 -37.625 -23.766 1 85.88 45 LEU B CA 1
ATOM 3047 C C . LEU B 1 45 ? 3.787 -36.812 -22.891 1 85.88 45 LEU B C 1
ATOM 3049 O O . LEU B 1 45 ? 3.637 -35.594 -23.109 1 85.88 45 LEU B O 1
ATOM 3053 N N . ALA B 1 46 ? 3.191 -37.438 -21.906 1 85.19 46 ALA B N 1
ATOM 3054 C CA . ALA B 1 46 ? 2.236 -36.781 -21.016 1 85.19 46 ALA B CA 1
ATOM 3055 C C . ALA B 1 46 ? 2.932 -35.75 -20.141 1 85.19 46 ALA B C 1
ATOM 3057 O O . ALA B 1 46 ? 2.283 -34.875 -19.578 1 85.19 46 ALA B O 1
ATOM 3058 N N . ALA B 1 47 ? 4.223 -35.812 -20.031 1 84.31 47 ALA B N 1
ATOM 3059 C CA . ALA B 1 47 ? 4.984 -34.875 -19.188 1 84.31 47 ALA B CA 1
ATOM 3060 C C . ALA B 1 47 ? 5.152 -33.531 -19.859 1 84.31 47 ALA B C 1
ATOM 3062 O O . ALA B 1 47 ? 5.27 -32.5 -19.188 1 84.31 47 ALA B O 1
ATOM 3063 N N . ALA B 1 48 ? 5.121 -33.5 -21.188 1 87.06 48 ALA B N 1
ATOM 3064 C CA . ALA B 1 48 ? 5.457 -32.312 -21.938 1 87.06 48 ALA B CA 1
ATOM 3065 C C . ALA B 1 48 ? 4.445 -31.203 -21.688 1 87.06 48 ALA B C 1
ATOM 3067 O O . ALA B 1 48 ? 4.824 -30.062 -21.391 1 87.06 48 ALA B O 1
ATOM 3068 N N . PRO B 1 49 ? 3.158 -31.484 -21.719 1 88.25 49 PRO B N 1
ATOM 3069 C CA . PRO B 1 49 ? 2.215 -30.406 -21.453 1 88.25 49 PRO B CA 1
ATOM 3070 C C . PRO B 1 49 ? 2.328 -29.875 -20.016 1 88.25 49 PRO B C 1
ATOM 3072 O O . PRO B 1 49 ? 2.129 -28.688 -19.781 1 88.25 49 PRO B O 1
ATOM 3075 N N . PHE B 1 50 ? 2.637 -30.672 -19.125 1 86 50 PHE B N 1
ATOM 3076 C CA . PHE B 1 50 ? 2.797 -30.219 -17.75 1 86 50 PHE B CA 1
ATOM 3077 C C . PHE B 1 50 ? 4.012 -29.297 -17.609 1 86 50 PHE B C 1
ATOM 3079 O O . PHE B 1 50 ? 3.977 -28.312 -16.875 1 86 50 PHE B O 1
ATOM 3086 N N . LEU B 1 51 ? 5.027 -29.672 -18.281 1 82.56 51 LEU B N 1
ATOM 3087 C CA . LEU B 1 51 ? 6.203 -28.812 -18.297 1 82.56 51 LEU B CA 1
ATOM 3088 C C . LEU B 1 51 ? 5.871 -27.453 -18.891 1 82.56 51 LEU B C 1
ATOM 3090 O O . LEU B 1 51 ? 6.316 -26.422 -18.375 1 82.56 51 LEU B O 1
ATOM 3094 N N . ALA B 1 52 ? 5.133 -27.453 -19.891 1 86.38 52 ALA B N 1
ATOM 3095 C CA . ALA B 1 52 ? 4.699 -26.203 -20.5 1 86.38 52 ALA B CA 1
ATOM 3096 C C . ALA B 1 52 ? 3.824 -25.406 -19.531 1 86.38 52 ALA B C 1
ATOM 3098 O O . ALA B 1 52 ? 3.926 -24.172 -19.469 1 86.38 52 ALA B O 1
ATOM 3099 N N . ALA B 1 53 ? 3.006 -26.078 -18.812 1 86.31 53 ALA B N 1
ATOM 3100 C CA . ALA B 1 53 ? 2.068 -25.438 -17.891 1 86.31 53 ALA B CA 1
ATOM 3101 C C . ALA B 1 53 ? 2.807 -24.688 -16.781 1 86.31 53 ALA B C 1
ATOM 3103 O O . ALA B 1 53 ? 2.273 -23.734 -16.203 1 86.31 53 ALA B O 1
ATOM 3104 N N . ALA B 1 54 ? 3.99 -25.078 -16.5 1 80.19 54 ALA B N 1
ATOM 3105 C CA . ALA B 1 54 ? 4.777 -24.469 -15.43 1 80.19 54 ALA B CA 1
ATOM 3106 C C . ALA B 1 54 ? 5.281 -23.078 -15.836 1 80.19 54 ALA B C 1
ATOM 3108 O O . ALA B 1 54 ? 5.598 -22.25 -14.984 1 80.19 54 ALA B O 1
ATOM 3109 N N . PHE B 1 55 ? 5.238 -22.828 -17.172 1 79.5 55 PHE B N 1
ATOM 3110 C CA . PHE B 1 55 ? 5.941 -21.609 -17.547 1 79.5 55 PHE B CA 1
ATOM 3111 C C . PHE B 1 55 ? 5.145 -20.828 -18.594 1 79.5 55 PHE B C 1
ATOM 3113 O O . PHE B 1 55 ? 5.398 -19.641 -18.812 1 79.5 55 PHE B O 1
ATOM 3120 N N . ALA B 1 56 ? 4.289 -21.484 -19.25 1 83.62 56 ALA B N 1
ATOM 3121 C CA . ALA B 1 56 ? 3.65 -20.859 -20.406 1 83.62 56 ALA B CA 1
ATOM 3122 C C . ALA B 1 56 ? 2.15 -20.688 -20.172 1 83.62 56 ALA B C 1
ATOM 3124 O O . ALA B 1 56 ? 1.619 -21.125 -19.156 1 83.62 56 ALA B O 1
ATOM 3125 N N . SER B 1 57 ? 1.55 -19.969 -21.094 1 87.38 57 SER B N 1
ATOM 3126 C CA . SER B 1 57 ? 0.111 -19.75 -21.031 1 87.38 57 SER B CA 1
ATOM 3127 C C . SER B 1 57 ? -0.668 -21.031 -21.297 1 87.38 57 SER B C 1
ATOM 3129 O O . SER B 1 57 ? -0.122 -21.984 -21.844 1 87.38 57 SER B O 1
ATOM 3131 N N . TRP B 1 58 ? -1.91 -21.062 -20.891 1 89.25 58 TRP B N 1
ATOM 3132 C CA . TRP B 1 58 ? -2.74 -22.25 -21.062 1 89.25 58 TRP B CA 1
ATOM 3133 C C . TRP B 1 58 ? -2.922 -22.562 -22.547 1 89.25 58 TRP B C 1
ATOM 3135 O O . TRP B 1 58 ? -3.066 -23.719 -22.922 1 89.25 58 TRP B O 1
ATOM 3145 N N . ARG B 1 59 ? -2.865 -21.562 -23.344 1 90.69 59 ARG B N 1
ATOM 3146 C CA . ARG B 1 59 ? -2.971 -21.781 -24.781 1 90.69 59 ARG B CA 1
ATOM 3147 C C . ARG B 1 59 ? -1.74 -22.516 -25.312 1 90.69 59 ARG B C 1
ATOM 3149 O O . ARG B 1 59 ? -1.855 -23.406 -26.156 1 90.69 59 ARG B O 1
ATOM 3156 N N . ASP B 1 60 ? -0.553 -22.047 -24.859 1 90.38 60 ASP B N 1
ATOM 3157 C CA . ASP B 1 60 ? 0.69 -22.703 -25.234 1 90.38 60 ASP B CA 1
ATOM 3158 C C . ASP B 1 60 ? 0.706 -24.156 -24.766 1 90.38 60 ASP B C 1
ATOM 3160 O O . ASP B 1 60 ? 1.241 -25.031 -25.438 1 90.38 60 ASP B O 1
ATOM 3164 N N . VAL B 1 61 ? 0.134 -24.375 -23.594 1 90.56 61 VAL B N 1
ATOM 3165 C CA . VAL B 1 61 ? 0.054 -25.734 -23.062 1 90.56 61 VAL B CA 1
ATOM 3166 C C . VAL B 1 61 ? -0.763 -26.609 -24 1 90.56 61 VAL B C 1
ATOM 3168 O O . VAL B 1 61 ? -0.367 -27.75 -24.297 1 90.56 61 VAL B O 1
ATOM 3171 N N . LEU B 1 62 ? -1.831 -26.094 -24.547 1 91.62 62 LEU B N 1
ATOM 3172 C CA . LEU B 1 62 ? -2.676 -26.844 -25.469 1 91.62 62 LEU B CA 1
ATOM 3173 C C . LEU B 1 62 ? -1.933 -27.141 -26.766 1 91.62 62 LEU B C 1
ATOM 3175 O O . LEU B 1 62 ? -2.09 -28.219 -27.344 1 91.62 62 LEU B O 1
ATOM 3179 N N . ALA B 1 63 ? -1.15 -26.203 -27.156 1 91.75 63 ALA B N 1
ATOM 3180 C CA . ALA B 1 63 ? -0.357 -26.406 -28.359 1 91.75 63 ALA B CA 1
ATOM 3181 C C . ALA B 1 63 ? 0.664 -27.531 -28.172 1 91.75 63 ALA B C 1
ATOM 3183 O O . ALA B 1 63 ? 0.786 -28.422 -29.016 1 91.75 63 ALA B O 1
ATOM 3184 N N . VAL B 1 64 ? 1.395 -27.484 -27.094 1 91.12 64 VAL B N 1
ATOM 3185 C CA . VAL B 1 64 ? 2.379 -28.516 -26.797 1 91.12 64 VAL B CA 1
ATOM 3186 C C . VAL B 1 64 ? 1.682 -29.859 -26.641 1 91.12 64 VAL B C 1
ATOM 3188 O O . VAL B 1 64 ? 2.162 -30.875 -27.141 1 91.12 64 VAL B O 1
ATOM 3191 N N . GLY B 1 65 ? 0.521 -29.844 -25.906 1 91.25 65 GLY B N 1
ATOM 3192 C CA . GLY B 1 65 ? -0.255 -31.078 -25.75 1 91.25 65 GLY B CA 1
ATOM 3193 C C . GLY B 1 65 ? -0.778 -31.609 -27.062 1 91.25 65 GLY B C 1
ATOM 3194 O O . GLY B 1 65 ? -0.811 -32.812 -27.266 1 91.25 65 GLY B O 1
ATOM 3195 N N . GLY B 1 66 ? -1.16 -30.734 -27.938 1 92.06 66 GLY B N 1
ATOM 3196 C CA . GLY B 1 66 ? -1.574 -31.141 -29.266 1 92.06 66 GLY B CA 1
ATOM 3197 C C . GLY B 1 66 ? -0.474 -31.844 -30.047 1 92.06 66 GLY B C 1
ATOM 3198 O O . GLY B 1 66 ? -0.707 -32.875 -30.672 1 92.06 66 GLY B O 1
ATOM 3199 N N . VAL B 1 67 ? 0.728 -31.234 -30.047 1 90.94 67 VAL B N 1
ATOM 3200 C CA . VAL B 1 67 ? 1.875 -31.844 -30.719 1 90.94 67 VAL B CA 1
ATOM 3201 C C . VAL B 1 67 ? 2.186 -33.188 -30.078 1 90.94 67 VAL B C 1
ATOM 3203 O O . VAL B 1 67 ? 2.434 -34.188 -30.797 1 90.94 67 VAL B O 1
ATOM 3206 N N . ALA B 1 68 ? 2.131 -33.25 -28.766 1 90.5 68 ALA B N 1
ATOM 3207 C CA . ALA B 1 68 ? 2.387 -34.5 -28.062 1 90.5 68 ALA B CA 1
ATOM 3208 C C . ALA B 1 68 ? 1.367 -35.562 -28.469 1 90.5 68 ALA B C 1
ATOM 3210 O O . ALA B 1 68 ? 1.726 -36.75 -28.688 1 90.5 68 ALA B O 1
ATOM 3211 N N . THR B 1 69 ? 0.126 -35.188 -28.578 1 89.12 69 THR B N 1
ATOM 3212 C CA . THR B 1 69 ? -0.934 -36.125 -28.969 1 89.12 69 THR B CA 1
ATOM 3213 C C . THR B 1 69 ? -0.732 -36.594 -30.406 1 89.12 69 THR B C 1
ATOM 3215 O O . THR B 1 69 ? -0.872 -37.781 -30.688 1 89.12 69 THR B O 1
ATOM 3218 N N . ALA B 1 70 ? -0.381 -35.688 -31.281 1 89.56 70 ALA B N 1
ATOM 3219 C CA . ALA B 1 70 ? -0.141 -36.031 -32.688 1 89.56 70 ALA B CA 1
ATOM 3220 C C . ALA B 1 70 ? 1.003 -37.031 -32.781 1 89.56 70 ALA B C 1
ATOM 3222 O O . ALA B 1 70 ? 0.905 -38 -33.531 1 89.56 70 ALA B O 1
ATOM 3223 N N . VAL B 1 71 ? 2.078 -36.75 -32.094 1 86 71 VAL B N 1
ATOM 3224 C CA . VAL B 1 71 ? 3.223 -37.656 -32.094 1 86 71 VAL B CA 1
ATOM 3225 C C . VAL B 1 71 ? 2.801 -39.031 -31.562 1 86 71 VAL B C 1
ATOM 3227 O O . VAL B 1 71 ? 3.16 -40.062 -32.125 1 86 71 VAL B O 1
ATOM 3230 N N . GLY B 1 72 ? 2.018 -39.031 -30.453 1 83.5 72 GLY B N 1
ATOM 3231 C CA . GLY B 1 72 ? 1.519 -40.281 -29.891 1 83.5 72 GLY B CA 1
ATOM 3232 C C . GLY B 1 72 ? 0.662 -41.094 -30.859 1 83.5 72 GLY B C 1
ATOM 3233 O O . GLY B 1 72 ? 0.806 -42.312 -30.969 1 83.5 72 GLY B O 1
ATOM 3234 N N . VAL B 1 73 ? -0.157 -40.406 -31.656 1 84.44 73 VAL B N 1
ATOM 3235 C CA . VAL B 1 73 ? -1.028 -41.031 -32.625 1 84.44 73 VAL B CA 1
ATOM 3236 C C . VAL B 1 73 ? -0.191 -41.625 -33.75 1 84.44 73 VAL B C 1
ATOM 3238 O O . VAL B 1 73 ? -0.467 -42.719 -34.25 1 84.44 73 VAL B O 1
ATOM 3241 N N . THR B 1 74 ? 0.804 -40.938 -34.188 1 82.62 74 THR B N 1
ATOM 3242 C CA . THR B 1 74 ? 1.668 -41.406 -35.281 1 82.62 74 THR B CA 1
ATOM 3243 C C . THR B 1 74 ? 2.377 -42.688 -34.875 1 82.62 74 THR B C 1
ATOM 3245 O O . THR B 1 74 ? 2.488 -43.625 -35.688 1 82.62 74 THR B O 1
ATOM 3248 N N . PHE B 1 75 ? 2.77 -42.781 -33.625 1 78 75 PHE B N 1
ATOM 3249 C CA . PHE B 1 75 ? 3.488 -43.969 -33.156 1 78 75 PHE B CA 1
ATOM 3250 C C . PHE B 1 75 ? 2.521 -45.094 -32.844 1 78 75 PHE B C 1
ATOM 3252 O O . PHE B 1 75 ? 2.914 -46.25 -32.781 1 78 75 PHE B O 1
ATOM 3259 N N . ALA B 1 76 ? 1.239 -44.719 -32.562 1 72.81 76 ALA B N 1
ATOM 3260 C CA . ALA B 1 76 ? 0.239 -45.719 -32.25 1 72.81 76 ALA B CA 1
ATOM 3261 C C . ALA B 1 76 ? -0.313 -46.344 -33.5 1 72.81 76 ALA B C 1
ATOM 3263 O O . ALA B 1 76 ? -1.003 -47.375 -33.469 1 72.81 76 ALA B O 1
ATOM 3264 N N . TRP B 1 77 ? -0.113 -45.812 -34.688 1 68.88 77 TRP B N 1
ATOM 3265 C CA . TRP B 1 77 ? -0.65 -46.344 -35.938 1 68.88 77 TRP B CA 1
ATOM 3266 C C . TRP B 1 77 ? -0.134 -47.75 -36.219 1 68.88 77 TRP B C 1
ATOM 3268 O O . TRP B 1 77 ? 0.999 -48.094 -35.844 1 68.88 77 TRP B O 1
ATOM 3278 N N . PRO B 1 78 ? -1.061 -48.812 -36.5 1 60.16 78 PRO B N 1
ATOM 3279 C CA . PRO B 1 78 ? -1.112 -50.281 -36.531 1 60.16 78 PRO B CA 1
ATOM 3280 C C . PRO B 1 78 ? 0.163 -50.906 -37.094 1 60.16 78 PRO B C 1
ATOM 3282 O O . PRO B 1 78 ? 0.322 -52.125 -37.062 1 60.16 78 PRO B O 1
ATOM 3285 N N . ASP B 1 79 ? 0.88 -50.438 -37.906 1 53.41 79 ASP B N 1
ATOM 3286 C CA . ASP B 1 79 ? 1.723 -51.469 -38.469 1 53.41 79 ASP B CA 1
ATOM 3287 C C . ASP B 1 79 ? 2.477 -52.219 -37.375 1 53.41 79 ASP B C 1
ATOM 3289 O O . ASP B 1 79 ? 3.154 -53.219 -37.625 1 53.41 79 ASP B O 1
ATOM 3293 N N . ALA B 1 80 ? 2.633 -51.625 -36.188 1 51.16 80 ALA B N 1
ATOM 3294 C CA . ALA B 1 80 ? 3.695 -52.188 -35.344 1 51.16 80 ALA B CA 1
ATOM 3295 C C . ALA B 1 80 ? 3.145 -53.219 -34.375 1 51.16 80 ALA B C 1
ATOM 3297 O O . ALA B 1 80 ? 1.952 -53.219 -34.062 1 51.16 80 ALA B O 1
ATOM 3298 N N . ALA B 1 81 ? 3.773 -54.375 -34.125 1 49.69 81 ALA B N 1
ATOM 3299 C CA . ALA B 1 81 ? 3.725 -55.469 -33.188 1 49.69 81 ALA B CA 1
ATOM 3300 C C . ALA B 1 81 ? 3.508 -54.969 -31.766 1 49.69 81 ALA B C 1
ATOM 3302 O O . ALA B 1 81 ? 4.234 -54.094 -31.297 1 49.69 81 ALA B O 1
ATOM 3303 N N . GLY B 1 82 ? 2.08 -54.875 -31.328 1 57.78 82 GLY B N 1
ATOM 3304 C CA . GLY B 1 82 ? 1.696 -54.594 -29.953 1 57.78 82 GLY B CA 1
ATOM 3305 C C . GLY B 1 82 ? 0.221 -54.281 -29.797 1 57.78 82 GLY B C 1
ATOM 3306 O O . GLY B 1 82 ? -0.519 -54.219 -30.781 1 57.78 82 GLY B O 1
ATOM 3307 N N . SER B 1 83 ? -0.313 -54.438 -28.625 1 66.56 83 SER B N 1
ATOM 3308 C CA . SER B 1 83 ? -1.731 -54.312 -28.297 1 66.56 83 SER B CA 1
ATOM 3309 C C . SER B 1 83 ? -2.273 -52.938 -28.625 1 66.56 83 SER B C 1
ATOM 3311 O O . SER B 1 83 ? -1.746 -51.938 -28.156 1 66.56 83 SER B O 1
ATOM 3313 N N . MET B 1 84 ? -3.07 -52.906 -29.844 1 72.94 84 MET B N 1
ATOM 3314 C CA . MET B 1 84 ? -3.781 -51.688 -30.234 1 72.94 84 MET B CA 1
ATOM 3315 C C . MET B 1 84 ? -4.43 -51.031 -29.031 1 72.94 84 MET B C 1
ATOM 3317 O O . MET B 1 84 ? -4.453 -49.812 -28.922 1 72.94 84 MET B O 1
ATOM 3321 N N . THR B 1 85 ? -4.832 -51.844 -28.109 1 74.25 85 THR B N 1
ATOM 3322 C CA . THR B 1 85 ? -5.508 -51.312 -26.922 1 74.25 85 THR B CA 1
ATOM 3323 C C . THR B 1 85 ? -4.551 -50.5 -26.062 1 74.25 85 THR B C 1
ATOM 3325 O O . THR B 1 85 ? -4.902 -49.438 -25.594 1 74.25 85 THR B O 1
ATOM 3328 N N . ALA B 1 86 ? -3.301 -51 -25.906 1 74.06 86 ALA B N 1
ATOM 3329 C CA . ALA B 1 86 ? -2.318 -50.281 -25.094 1 74.06 86 ALA B CA 1
ATOM 3330 C C . ALA B 1 86 ? -1.96 -48.938 -25.703 1 74.06 86 ALA B C 1
ATOM 3332 O O . ALA B 1 86 ? -1.806 -47.938 -24.984 1 74.06 86 ALA B O 1
ATOM 3333 N N . ARG B 1 87 ? -1.975 -48.875 -27.016 1 77.62 87 ARG B N 1
ATOM 3334 C CA . ARG B 1 87 ? -1.6 -47.656 -27.703 1 77.62 87 ARG B CA 1
ATOM 3335 C C . ARG B 1 87 ? -2.701 -46.594 -27.594 1 77.62 87 ARG B C 1
ATOM 3337 O O . ARG B 1 87 ? -2.422 -45.438 -27.359 1 77.62 87 ARG B O 1
ATOM 3344 N N . VAL B 1 88 ? -3.932 -47.031 -27.672 1 78.31 88 VAL B N 1
ATOM 3345 C CA . VAL B 1 88 ? -5.066 -46.125 -27.562 1 78.31 88 VAL B CA 1
ATOM 3346 C C . VAL B 1 88 ? -5.152 -45.562 -26.156 1 78.31 88 VAL B C 1
ATOM 3348 O O . VAL B 1 88 ? -5.426 -44.375 -25.969 1 78.31 88 VAL B O 1
ATOM 3351 N N . ILE B 1 89 ? -4.824 -46.344 -25.203 1 78.5 89 ILE B N 1
ATOM 3352 C CA . ILE B 1 89 ? -4.883 -45.938 -23.797 1 78.5 89 ILE B CA 1
ATOM 3353 C C . ILE B 1 89 ? -3.777 -44.906 -23.531 1 78.5 89 ILE B C 1
ATOM 3355 O O . ILE B 1 89 ? -3.998 -43.906 -22.844 1 78.5 89 ILE B O 1
ATOM 3359 N N . ASN B 1 90 ? -2.598 -45.156 -24.047 1 81.88 90 ASN B N 1
ATOM 3360 C CA . ASN B 1 90 ? -1.494 -44.219 -23.859 1 81.88 90 ASN B CA 1
ATOM 3361 C C . ASN B 1 90 ? -1.78 -42.875 -24.516 1 81.88 90 ASN B C 1
ATOM 3363 O O . ASN B 1 90 ? -1.516 -41.812 -23.922 1 81.88 90 ASN B O 1
ATOM 3367 N N . VAL B 1 91 ? -2.33 -42.938 -25.734 1 83.88 91 VAL B N 1
ATOM 3368 C CA . VAL B 1 91 ? -2.664 -41.688 -26.422 1 83.88 91 VAL B CA 1
ATOM 3369 C C . VAL B 1 91 ? -3.773 -40.969 -25.672 1 83.88 91 VAL B C 1
ATOM 3371 O O . VAL B 1 91 ? -3.727 -39.75 -25.5 1 83.88 91 VAL B O 1
ATOM 3374 N N . GLY B 1 92 ? -4.789 -41.719 -25.188 1 85.06 92 GLY B N 1
ATOM 3375 C CA . GLY B 1 92 ? -5.82 -41.125 -24.344 1 85.06 92 GLY B CA 1
ATOM 3376 C C . GLY B 1 92 ? -5.27 -40.5 -23.078 1 85.06 92 GLY B C 1
ATOM 3377 O O . GLY B 1 92 ? -5.738 -39.438 -22.656 1 85.06 92 GLY B O 1
ATOM 3378 N N . GLY B 1 93 ? -4.258 -41.156 -22.453 1 83.12 93 GLY B N 1
ATOM 3379 C CA . GLY B 1 93 ? -3.592 -40.594 -21.281 1 83.12 93 GLY B CA 1
ATOM 3380 C C . GLY B 1 93 ? -2.926 -39.281 -21.547 1 83.12 93 GLY B C 1
ATOM 3381 O O . GLY B 1 93 ? -2.971 -38.375 -20.703 1 83.12 93 GLY B O 1
ATOM 3382 N N . VAL B 1 94 ? -2.34 -39.156 -22.719 1 86.38 94 VAL B N 1
ATOM 3383 C CA . VAL B 1 94 ? -1.681 -37.906 -23.094 1 86.38 94 VAL B CA 1
ATOM 3384 C C . VAL B 1 94 ? -2.721 -36.812 -23.266 1 86.38 94 VAL B C 1
ATOM 3386 O O . VAL B 1 94 ? -2.506 -35.656 -22.828 1 86.38 94 VAL B O 1
ATOM 3389 N N . VAL B 1 95 ? -3.846 -37.125 -23.844 1 89.56 95 VAL B N 1
ATOM 3390 C CA . VAL B 1 95 ? -4.922 -36.156 -24.047 1 89.56 95 VAL B CA 1
ATOM 3391 C C . VAL B 1 95 ? -5.445 -35.688 -22.703 1 89.56 95 VAL B C 1
ATOM 3393 O O . VAL B 1 95 ? -5.613 -34.469 -22.484 1 89.56 95 VAL B O 1
ATOM 3396 N N . ILE B 1 96 ? -5.648 -36.594 -21.766 1 85.19 96 ILE B N 1
ATOM 3397 C CA . ILE B 1 96 ? -6.148 -36.25 -20.438 1 85.19 96 ILE B CA 1
ATOM 3398 C C . ILE B 1 96 ? -5.109 -35.406 -19.703 1 85.19 96 ILE B C 1
ATOM 3400 O O . ILE B 1 96 ? -5.449 -34.406 -19.062 1 85.19 96 ILE B O 1
ATOM 3404 N N . ALA B 1 97 ? -3.855 -35.844 -19.766 1 84.94 97 ALA B N 1
ATOM 3405 C CA . ALA B 1 97 ? -2.771 -35.062 -19.156 1 84.94 97 ALA B CA 1
ATOM 3406 C C . ALA B 1 97 ? -2.727 -33.656 -19.703 1 84.94 97 ALA B C 1
ATOM 3408 O O . ALA B 1 97 ? -2.5 -32.688 -18.953 1 84.94 97 ALA B O 1
ATOM 3409 N N . THR B 1 98 ? -2.959 -33.5 -20.969 1 89.75 98 THR B N 1
ATOM 3410 C CA . THR B 1 98 ? -2.955 -32.188 -21.609 1 89.75 98 THR B CA 1
ATOM 3411 C C . THR B 1 98 ? -4.082 -31.328 -21.062 1 89.75 98 THR B C 1
ATOM 3413 O O . THR B 1 98 ? -3.875 -30.156 -20.75 1 89.75 98 THR B O 1
ATOM 3416 N N . ALA B 1 99 ? -5.2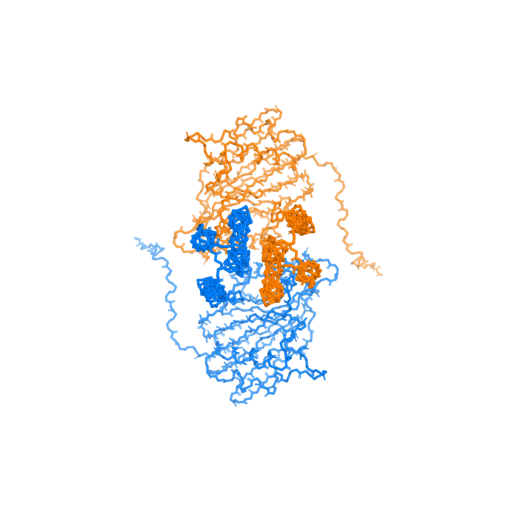3 -31.891 -20.922 1 89.44 99 ALA B N 1
ATOM 3417 C CA . ALA B 1 99 ? -6.367 -31.156 -20.391 1 89.44 99 ALA B CA 1
ATOM 3418 C C . ALA B 1 99 ? -6.094 -30.688 -18.953 1 89.44 99 ALA B C 1
ATOM 3420 O O . ALA B 1 99 ? -6.355 -29.531 -18.609 1 89.44 99 ALA B O 1
ATOM 3421 N N . ILE B 1 100 ? -5.566 -31.531 -18.188 1 84.62 100 ILE B N 1
ATOM 3422 C CA . ILE B 1 100 ? -5.25 -31.203 -16.797 1 84.62 100 ILE B CA 1
ATOM 3423 C C . ILE B 1 100 ? -4.152 -30.141 -16.75 1 84.62 100 ILE B C 1
ATOM 3425 O O . ILE B 1 100 ? -4.238 -29.172 -15.984 1 84.62 100 ILE B O 1
ATOM 3429 N N . ALA B 1 101 ? -3.195 -30.359 -17.547 1 88.38 101 ALA B N 1
ATOM 3430 C CA . ALA B 1 101 ? -2.1 -29.391 -17.625 1 88.38 101 ALA B CA 1
ATOM 3431 C C . ALA B 1 101 ? -2.607 -28.016 -18.031 1 88.38 101 ALA B C 1
ATOM 3433 O O . ALA B 1 101 ? -2.145 -27 -17.516 1 88.38 101 ALA B O 1
ATOM 3434 N N . ALA B 1 102 ? -3.51 -27.969 -18.953 1 90 102 ALA B N 1
ATOM 3435 C CA . ALA B 1 102 ? -4.086 -26.703 -19.375 1 90 102 ALA B CA 1
ATOM 3436 C C . ALA B 1 102 ? -4.844 -26.031 -18.25 1 90 102 ALA B C 1
ATOM 3438 O O . ALA B 1 102 ? -4.777 -24.812 -18.078 1 90 102 ALA B O 1
ATOM 3439 N N . LEU B 1 103 ? -5.543 -26.797 -17.484 1 85.94 103 LEU B N 1
ATOM 3440 C CA . LEU B 1 103 ? -6.25 -26.266 -16.328 1 85.94 103 LEU B CA 1
ATOM 3441 C C . LEU B 1 103 ? -5.266 -25.719 -15.305 1 85.94 103 LEU B C 1
ATOM 3443 O O . LEU B 1 103 ? -5.473 -24.625 -14.758 1 85.94 103 LEU B O 1
ATOM 3447 N N . VAL B 1 104 ? -4.258 -26.453 -15.047 1 82.5 104 VAL B N 1
ATOM 3448 C CA . VAL B 1 104 ? -3.217 -26 -14.125 1 82.5 104 VAL B CA 1
ATOM 3449 C C . VAL B 1 104 ? -2.578 -24.719 -14.648 1 82.5 104 VAL B C 1
ATOM 3451 O O . VAL B 1 104 ? -2.328 -23.797 -13.875 1 82.5 104 VAL B O 1
ATOM 3454 N N . GLY B 1 105 ? -2.334 -24.703 -15.906 1 84.62 105 GLY B N 1
ATOM 3455 C CA . GLY B 1 105 ? -1.786 -23.516 -16.516 1 84.62 105 GLY B CA 1
ATOM 3456 C C . GLY B 1 105 ? -2.695 -22.297 -16.375 1 84.62 105 GLY B C 1
ATOM 3457 O O . GLY B 1 105 ? -2.227 -21.188 -16.141 1 84.62 105 GLY B O 1
ATOM 3458 N N . SER B 1 106 ? -3.934 -22.5 -16.516 1 88.12 106 SER B N 1
ATOM 3459 C CA . SER B 1 106 ? -4.891 -21.406 -16.375 1 88.12 106 SER B CA 1
ATOM 3460 C C . SER B 1 106 ? -4.918 -20.875 -14.953 1 88.12 106 SER B C 1
ATOM 3462 O O . SER B 1 106 ? -4.988 -19.656 -14.742 1 88.12 106 SER B O 1
ATOM 3464 N N . VAL B 1 107 ? -4.883 -21.703 -14.039 1 82.12 107 VAL B N 1
ATOM 3465 C CA . VAL B 1 107 ? -4.871 -21.312 -12.633 1 82.12 107 VAL B CA 1
ATOM 3466 C C . VAL B 1 107 ? -3.592 -20.547 -12.32 1 82.12 107 VAL B C 1
ATOM 3468 O O . VAL B 1 107 ? -3.631 -19.516 -11.648 1 82.12 107 VAL B O 1
ATOM 3471 N N . ARG B 1 108 ? -2.576 -21.047 -12.812 1 81.88 108 ARG B N 1
ATOM 3472 C CA . ARG B 1 108 ? -1.296 -20.359 -12.617 1 81.88 108 ARG B CA 1
ATOM 3473 C C . ARG B 1 108 ? -1.314 -18.969 -13.234 1 81.88 108 ARG B C 1
ATOM 3475 O O . ARG B 1 108 ? -0.822 -18.016 -12.633 1 81.88 108 ARG B O 1
ATOM 3482 N N . GLN B 1 109 ? -1.805 -18.906 -14.375 1 83 109 GLN B N 1
ATOM 3483 C CA . GLN B 1 109 ? -1.877 -17.625 -15.055 1 83 109 GLN B CA 1
ATOM 3484 C C . GLN B 1 109 ? -2.701 -16.625 -14.242 1 83 109 GLN B C 1
ATOM 3486 O O . GLN B 1 109 ? -2.316 -15.461 -14.102 1 83 109 GLN B O 1
ATOM 3491 N N . ARG B 1 110 ? -3.715 -17.016 -13.734 1 82.06 110 ARG B N 1
ATOM 3492 C CA . ARG B 1 110 ? -4.559 -16.156 -12.922 1 82.06 110 ARG B CA 1
ATOM 3493 C C . ARG B 1 110 ? -3.828 -15.703 -11.664 1 82.06 110 ARG B C 1
ATOM 3495 O O . ARG B 1 110 ? -3.955 -14.555 -11.242 1 82.06 110 ARG B O 1
ATOM 3502 N N . GLN B 1 111 ? -3.146 -16.562 -11.148 1 78.12 111 GLN B N 1
ATOM 3503 C CA . GLN B 1 111 ? -2.391 -16.219 -9.945 1 78.12 111 GLN B CA 1
ATOM 3504 C C . GLN B 1 111 ? -1.305 -15.195 -10.242 1 78.12 111 GLN B C 1
ATOM 3506 O O . GLN B 1 111 ? -1.07 -14.281 -9.445 1 78.12 111 GLN B O 1
ATOM 3511 N N . THR B 1 112 ? -0.669 -15.422 -11.336 1 80.56 112 THR B N 1
ATOM 3512 C CA . THR B 1 112 ? 0.38 -14.484 -11.734 1 80.56 112 THR B CA 1
ATOM 3513 C C . THR B 1 112 ? -0.196 -13.086 -11.953 1 80.56 112 THR B C 1
ATOM 3515 O O . THR B 1 112 ? 0.413 -12.094 -11.562 1 80.56 112 THR B O 1
ATOM 3518 N N . GLU B 1 113 ? -1.296 -13.109 -12.547 1 80.88 113 GLU B N 1
ATOM 3519 C CA . GLU B 1 113 ? -1.953 -11.828 -12.766 1 80.88 113 GLU B CA 1
ATOM 3520 C C . GLU B 1 113 ? -2.35 -11.172 -11.453 1 80.88 113 GLU B C 1
ATOM 3522 O O . GLU B 1 113 ? -2.193 -9.961 -11.281 1 80.88 113 GLU B O 1
ATOM 3527 N N . ARG B 1 114 ? -2.836 -11.938 -10.609 1 77.5 114 ARG B N 1
ATOM 3528 C CA . ARG B 1 114 ? -3.215 -11.43 -9.289 1 77.5 114 ARG B CA 1
ATOM 3529 C C . ARG B 1 114 ? -2.002 -10.883 -8.547 1 77.5 114 ARG B C 1
ATOM 3531 O O . ARG B 1 114 ? -2.094 -9.859 -7.863 1 77.5 114 ARG B O 1
ATOM 3538 N N . LEU B 1 115 ? -0.917 -11.555 -8.648 1 77.44 115 LEU B N 1
ATOM 3539 C CA . LEU B 1 115 ? 0.313 -11.094 -8.016 1 77.44 115 LEU B CA 1
ATOM 3540 C C . LEU B 1 115 ? 0.744 -9.742 -8.57 1 77.44 115 LEU B C 1
ATOM 3542 O O . LEU B 1 115 ? 1.155 -8.859 -7.816 1 77.44 115 LEU B O 1
ATOM 3546 N N . ALA B 1 116 ? 0.675 -9.648 -9.828 1 76.81 116 ALA B N 1
ATOM 3547 C CA . ALA B 1 116 ? 1.054 -8.391 -10.469 1 76.81 116 ALA B CA 1
ATOM 3548 C C . ALA B 1 116 ? 0.155 -7.25 -10 1 76.81 116 ALA B C 1
ATOM 3550 O O . ALA B 1 116 ? 0.631 -6.145 -9.742 1 76.81 116 ALA B O 1
ATOM 3551 N N . GLU B 1 117 ? -1.054 -7.562 -9.914 1 75.5 117 GLU B N 1
ATOM 3552 C CA . GLU B 1 117 ? -2.018 -6.562 -9.477 1 75.5 117 GLU B CA 1
ATOM 3553 C C . GLU B 1 117 ? -1.751 -6.137 -8.031 1 75.5 117 GLU B C 1
ATOM 3555 O O . GLU B 1 117 ? -1.752 -4.945 -7.719 1 75.5 117 GLU B O 1
ATOM 3560 N N . MET B 1 118 ? -1.541 -7.09 -7.258 1 73.5 118 MET B N 1
ATOM 3561 C CA . MET B 1 118 ? -1.28 -6.809 -5.852 1 73.5 118 MET B CA 1
ATOM 3562 C C . MET B 1 118 ? 0.027 -6.039 -5.684 1 73.5 118 MET B C 1
ATOM 3564 O O . MET B 1 118 ? 0.133 -5.168 -4.82 1 73.5 118 MET B O 1
ATOM 3568 N N . SER B 1 119 ? 0.917 -6.41 -6.441 1 75.75 119 SER B N 1
ATOM 3569 C CA . SER B 1 119 ? 2.201 -5.719 -6.398 1 75.75 119 SER B CA 1
ATOM 3570 C C . SER B 1 119 ? 2.051 -4.25 -6.773 1 75.75 119 SER B C 1
ATOM 3572 O O . SER B 1 119 ? 2.643 -3.375 -6.137 1 75.75 119 SER B O 1
ATOM 3574 N N . LYS B 1 120 ? 1.325 -4.035 -7.727 1 75.31 120 LYS B N 1
ATOM 3575 C CA . LYS B 1 120 ? 1.073 -2.66 -8.148 1 75.31 120 LYS B CA 1
ATOM 3576 C C . LYS B 1 120 ? 0.342 -1.874 -7.066 1 75.31 120 LYS B C 1
ATOM 3578 O O . LYS B 1 120 ? 0.705 -0.735 -6.766 1 75.31 120 LYS B O 1
ATOM 3583 N N . LEU B 1 121 ? -0.632 -2.502 -6.516 1 72.31 121 LEU B N 1
ATOM 3584 C CA . LEU B 1 121 ? -1.391 -1.87 -5.441 1 72.31 121 LEU B CA 1
ATOM 3585 C C . LEU B 1 121 ? -0.489 -1.55 -4.254 1 72.31 121 LEU B C 1
ATOM 3587 O O . LEU B 1 121 ? -0.559 -0.454 -3.695 1 72.31 121 LEU B O 1
ATOM 3591 N N . ALA B 1 122 ? 0.244 -2.471 -3.93 1 73 122 ALA B N 1
ATOM 3592 C CA . ALA B 1 122 ? 1.152 -2.281 -2.803 1 73 122 ALA B CA 1
ATOM 3593 C C . ALA B 1 122 ? 2.127 -1.138 -3.07 1 73 122 ALA B C 1
ATOM 3595 O O . ALA B 1 122 ? 2.391 -0.318 -2.188 1 73 122 ALA B O 1
ATOM 3596 N N . SER B 1 123 ? 2.611 -1.128 -4.238 1 75.12 123 SER B N 1
ATOM 3597 C CA . SER B 1 123 ? 3.566 -0.093 -4.617 1 75.12 123 SER B CA 1
ATOM 3598 C C . SER B 1 123 ? 2.932 1.293 -4.562 1 75.12 123 SER B C 1
ATOM 3600 O O . SER B 1 123 ? 3.535 2.238 -4.051 1 75.12 123 SER B O 1
ATOM 3602 N N . VAL B 1 124 ? 1.77 1.394 -5.031 1 73.38 124 VAL B N 1
ATOM 3603 C CA . VAL B 1 124 ? 1.062 2.67 -5.055 1 73.38 124 VAL B CA 1
ATOM 3604 C C . VAL B 1 124 ? 0.761 3.121 -3.629 1 73.38 124 VAL B C 1
ATOM 3606 O O . VAL B 1 124 ? 0.99 4.281 -3.277 1 73.38 124 VAL B O 1
ATOM 3609 N N . ALA B 1 125 ? 0.282 2.234 -2.867 1 73 125 ALA B N 1
ATOM 3610 C CA . ALA B 1 125 ? -0.054 2.561 -1.483 1 73 125 ALA B CA 1
ATOM 3611 C C . ALA B 1 125 ? 1.188 2.975 -0.7 1 73 125 ALA B C 1
ATOM 3613 O O . ALA B 1 125 ? 1.146 3.924 0.087 1 73 125 ALA B O 1
ATOM 3614 N N . GLN B 1 126 ? 2.182 2.268 -0.903 1 75.94 126 GLN B N 1
ATOM 3615 C CA . GLN B 1 126 ? 3.432 2.588 -0.22 1 75.94 126 GLN B CA 1
ATOM 3616 C C . GLN B 1 126 ? 3.955 3.957 -0.642 1 75.94 126 GLN B C 1
ATOM 3618 O O . GLN B 1 126 ? 4.383 4.75 0.199 1 75.94 126 GLN B O 1
ATOM 3623 N N . GLN B 1 127 ? 3.912 4.23 -1.872 1 79.25 127 GLN B N 1
ATOM 3624 C CA . GLN B 1 127 ? 4.414 5.5 -2.393 1 79.25 127 GLN B CA 1
ATOM 3625 C C . GLN B 1 127 ? 3.537 6.664 -1.942 1 79.25 127 GLN B C 1
ATOM 3627 O O . GLN B 1 127 ? 4.004 7.801 -1.852 1 79.25 127 GLN B O 1
ATOM 3632 N N . ALA B 1 128 ? 2.336 6.309 -1.707 1 77.62 128 ALA B N 1
ATOM 3633 C CA . ALA B 1 128 ? 1.443 7.355 -1.216 1 77.62 128 ALA B CA 1
ATOM 3634 C C . ALA B 1 128 ? 1.823 7.781 0.2 1 77.62 128 ALA B C 1
ATOM 3636 O O . ALA B 1 128 ? 1.669 8.945 0.566 1 77.62 128 ALA B O 1
ATOM 3637 N N . VAL B 1 129 ? 2.314 6.84 0.91 1 79.06 129 VAL B N 1
ATOM 3638 C CA . VAL B 1 129 ? 2.721 7.129 2.281 1 79.06 129 VAL B CA 1
ATOM 3639 C C . VAL B 1 129 ? 4.137 7.703 2.289 1 79.06 129 VAL B C 1
ATOM 3641 O O . VAL B 1 129 ? 4.371 8.781 2.84 1 79.06 129 VAL B O 1
ATOM 3644 N N . LEU B 1 130 ? 5.035 6.953 1.719 1 85.06 130 LEU B N 1
ATOM 3645 C CA . LEU B 1 130 ? 6.43 7.367 1.618 1 85.06 130 LEU B CA 1
ATOM 3646 C C . LEU B 1 130 ? 6.758 7.836 0.205 1 85.06 130 LEU B C 1
ATOM 3648 O O . LEU B 1 130 ? 7.078 7.027 -0.666 1 85.06 130 LEU B O 1
ATOM 3652 N N . ARG B 1 131 ? 6.762 9.07 0.041 1 85 131 ARG B N 1
ATOM 3653 C CA . ARG B 1 131 ? 7.004 9.648 -1.279 1 85 131 ARG B CA 1
ATOM 3654 C C . ARG B 1 131 ? 8.492 9.656 -1.606 1 85 131 ARG B C 1
ATOM 3656 O O . ARG B 1 131 ? 9.328 9.922 -0.735 1 85 131 ARG B O 1
ATOM 3663 N N . PRO B 1 132 ? 8.742 9.344 -2.85 1 82.88 132 PRO B N 1
ATOM 3664 C CA . PRO B 1 132 ? 10.148 9.453 -3.242 1 82.88 132 PRO B CA 1
ATOM 3665 C C . PRO B 1 132 ? 10.672 10.891 -3.191 1 82.88 132 PRO B C 1
ATOM 3667 O O . PRO B 1 132 ? 9.93 11.828 -3.502 1 82.88 132 PRO B O 1
ATOM 3670 N N . ILE B 1 133 ? 11.805 10.953 -2.686 1 86.75 133 ILE B N 1
ATOM 3671 C CA . ILE B 1 133 ? 12.445 12.266 -2.693 1 86.75 133 ILE B CA 1
ATOM 3672 C C . ILE B 1 133 ? 13.586 12.281 -3.709 1 86.75 133 ILE B C 1
ATOM 3674 O O . ILE B 1 133 ? 14.297 11.281 -3.867 1 86.75 133 ILE B O 1
ATOM 3678 N N . GLY B 1 134 ? 13.656 13.352 -4.535 1 84.69 134 GLY B N 1
ATOM 3679 C CA . GLY B 1 134 ? 14.719 13.469 -5.52 1 84.69 134 GLY B CA 1
ATOM 3680 C C . GLY B 1 134 ? 14.719 14.797 -6.242 1 84.69 134 GLY B C 1
ATOM 3681 O O . GLY B 1 134 ? 13.688 15.469 -6.324 1 84.69 134 GLY B O 1
ATOM 3682 N N . GLY B 1 135 ? 15.945 15.102 -6.523 1 86.62 135 GLY B N 1
ATOM 3683 C CA . GLY B 1 135 ? 16.094 16.297 -7.344 1 86.62 135 GLY B CA 1
ATOM 3684 C C . GLY B 1 135 ? 16.5 17.516 -6.547 1 86.62 135 GLY B C 1
ATOM 3685 O O . GLY B 1 135 ? 17.094 17.406 -5.48 1 86.62 135 GLY B O 1
ATOM 3686 N N . GLN B 1 136 ? 16.281 18.609 -7.18 1 86.19 136 GLN B N 1
ATOM 3687 C CA . GLN B 1 136 ? 16.688 19.875 -6.562 1 86.19 136 GLN B CA 1
ATOM 3688 C C . GLN B 1 136 ? 15.547 20.469 -5.734 1 86.19 136 GLN B C 1
ATOM 3690 O O . GLN B 1 136 ? 14.406 20.547 -6.195 1 86.19 136 GLN B O 1
ATOM 3695 N N . VAL B 1 137 ? 15.789 20.75 -4.559 1 86.31 137 VAL B N 1
ATOM 3696 C CA . VAL B 1 137 ? 14.891 21.438 -3.648 1 86.31 137 VAL B CA 1
ATOM 3697 C C . VAL B 1 137 ? 15.547 22.719 -3.143 1 86.31 137 VAL B C 1
ATOM 3699 O O . VAL B 1 137 ? 16.344 22.688 -2.199 1 86.31 137 VAL B O 1
ATOM 3702 N N . GLY B 1 138 ? 15.203 23.781 -3.746 1 82.12 138 GLY B N 1
ATOM 3703 C CA . GLY B 1 138 ? 15.906 25.016 -3.438 1 82.12 138 GLY B CA 1
ATOM 3704 C C . GLY B 1 138 ? 17.375 24.969 -3.814 1 82.12 138 GLY B C 1
ATOM 3705 O O . GLY B 1 138 ? 17.719 24.656 -4.957 1 82.12 138 GLY B O 1
ATOM 3706 N N . SER B 1 139 ? 18.203 25.25 -2.818 1 90.12 139 SER B N 1
ATOM 3707 C CA . SER B 1 139 ? 19.641 25.281 -3.016 1 90.12 139 SER B CA 1
ATOM 3708 C C . SER B 1 139 ? 20.281 23.938 -2.73 1 90.12 139 SER B C 1
ATOM 3710 O O . SER B 1 139 ? 21.5 23.812 -2.652 1 90.12 139 SER B O 1
ATOM 3712 N N . LEU B 1 140 ? 19.422 22.938 -2.594 1 94.12 140 LEU B N 1
ATOM 3713 C CA . LEU B 1 140 ? 19.922 21.609 -2.236 1 94.12 140 LEU B CA 1
ATOM 3714 C C . LEU B 1 140 ? 19.516 20.578 -3.275 1 94.12 140 LEU B C 1
ATOM 3716 O O . LEU B 1 140 ? 18.406 20.656 -3.832 1 94.12 140 LEU B O 1
ATOM 3720 N N . VAL B 1 141 ? 20.422 19.734 -3.576 1 95.06 141 VAL B N 1
ATOM 3721 C CA . VAL B 1 141 ? 20.078 18.516 -4.289 1 95.06 141 VAL B CA 1
ATOM 3722 C C . VAL B 1 141 ? 19.875 17.375 -3.291 1 95.06 141 VAL B C 1
ATOM 3724 O O . VAL B 1 141 ? 20.75 17.094 -2.461 1 95.06 141 VAL B O 1
ATOM 3727 N N . VAL B 1 142 ? 18.766 16.781 -3.367 1 95.62 142 VAL B N 1
ATOM 3728 C CA . VAL B 1 142 ? 18.391 15.812 -2.344 1 95.62 142 VAL B CA 1
ATOM 3729 C C . VAL B 1 142 ? 18.125 14.461 -2.994 1 95.62 142 VAL B C 1
ATOM 3731 O O . VAL B 1 142 ? 17.594 14.391 -4.102 1 95.62 142 VAL B O 1
ATOM 3734 N N . ALA B 1 143 ? 18.547 13.391 -2.375 1 95.69 143 ALA B N 1
ATOM 3735 C CA . ALA B 1 143 ? 18.219 12.016 -2.74 1 95.69 143 ALA B CA 1
ATOM 3736 C C . ALA B 1 143 ? 17.812 11.203 -1.513 1 95.69 143 ALA B C 1
ATOM 3738 O O . ALA B 1 143 ? 18.359 11.398 -0.426 1 95.69 143 ALA B O 1
ATOM 3739 N N . GLY B 1 144 ? 16.859 10.398 -1.651 1 94.62 144 GLY B N 1
ATOM 3740 C CA . GLY B 1 144 ? 16.422 9.492 -0.599 1 94.62 144 GLY B CA 1
ATOM 3741 C C . GLY B 1 144 ? 16.422 8.039 -1.018 1 94.62 144 GLY B C 1
ATOM 3742 O O . GLY B 1 144 ? 16.234 7.723 -2.193 1 94.62 144 GLY B O 1
ATOM 3743 N N . ARG B 1 145 ? 16.688 7.16 -0.081 1 90.94 145 ARG B N 1
ATOM 3744 C CA . ARG B 1 145 ? 16.688 5.719 -0.321 1 90.94 145 ARG B CA 1
ATOM 3745 C C . ARG B 1 145 ? 16.141 4.969 0.893 1 90.94 145 ARG B C 1
ATOM 3747 O O . ARG B 1 145 ? 16.516 5.27 2.029 1 90.94 145 ARG B O 1
ATOM 3754 N N . TYR B 1 146 ? 15.234 4.074 0.599 1 88 146 TYR B N 1
ATOM 3755 C CA . TYR B 1 146 ? 14.688 3.191 1.626 1 88 146 TYR B CA 1
ATOM 3756 C C . TYR B 1 146 ? 15.133 1.752 1.401 1 88 146 TYR B C 1
ATOM 3758 O O . TYR B 1 146 ? 14.898 1.184 0.331 1 88 146 TYR B O 1
ATOM 3766 N N . ILE B 1 147 ? 15.852 1.198 2.361 1 85.12 147 ILE B N 1
ATOM 3767 C CA . ILE B 1 147 ? 16.328 -0.176 2.297 1 85.12 147 ILE B CA 1
ATOM 3768 C C . ILE B 1 147 ? 15.539 -1.051 3.262 1 85.12 147 ILE B C 1
ATOM 3770 O O . ILE B 1 147 ? 15.648 -0.9 4.48 1 85.12 147 ILE B O 1
ATOM 3774 N N . SER B 1 148 ? 14.734 -1.889 2.693 1 78.38 148 SER B N 1
ATOM 3775 C CA . SER B 1 148 ? 13.891 -2.742 3.525 1 78.38 148 SER B CA 1
ATOM 3776 C C . SER B 1 148 ? 14.625 -4.012 3.941 1 78.38 148 SER B C 1
ATOM 3778 O O . SER B 1 148 ? 15.352 -4.605 3.141 1 78.38 148 SER B O 1
ATOM 3780 N N . ALA B 1 149 ? 14.703 -4.191 5.207 1 70.25 149 ALA B N 1
ATOM 3781 C CA . ALA B 1 149 ? 15.266 -5.473 5.633 1 70.25 149 ALA B CA 1
ATOM 3782 C C . ALA B 1 149 ? 14.484 -6.637 5.031 1 70.25 149 ALA B C 1
ATOM 3784 O O . ALA B 1 149 ? 13.492 -6.434 4.332 1 70.25 149 ALA B O 1
ATOM 3785 N N . THR B 1 150 ? 14.148 -7.617 5.699 1 58.09 150 THR B N 1
ATOM 3786 C CA . THR B 1 150 ? 13.703 -8.922 5.215 1 58.09 150 THR B CA 1
ATOM 3787 C C . THR B 1 150 ? 12.273 -8.844 4.684 1 58.09 150 THR B C 1
ATOM 3789 O O . THR B 1 150 ? 12.062 -8.57 3.502 1 58.09 150 THR B O 1
ATOM 3792 N N . ALA B 1 151 ? 11.438 -9.695 5.379 1 52.28 151 ALA B N 1
ATOM 3793 C CA . ALA B 1 151 ? 10.172 -10.234 4.891 1 52.28 151 ALA B CA 1
ATOM 3794 C C . ALA B 1 151 ? 9.102 -9.148 4.836 1 52.28 151 ALA B C 1
ATOM 3796 O O . ALA B 1 151 ? 9.039 -8.281 5.711 1 52.28 151 ALA B O 1
ATOM 3797 N N . VAL B 1 152 ? 8.727 -8.898 3.645 1 50.62 152 VAL B N 1
ATOM 3798 C CA . VAL B 1 152 ? 7.684 -7.988 3.172 1 50.62 152 VAL B CA 1
ATOM 3799 C C . VAL B 1 152 ? 6.727 -7.66 4.316 1 50.62 152 VAL B C 1
ATOM 3801 O O . VAL B 1 152 ? 6.273 -6.52 4.445 1 50.62 152 VAL B O 1
ATOM 3804 N N . ALA B 1 153 ? 6.52 -8.695 5.246 1 50.25 153 ALA B N 1
ATOM 3805 C CA . ALA B 1 153 ? 5.391 -8.516 6.16 1 50.25 153 ALA B CA 1
ATOM 3806 C C . ALA B 1 153 ? 5.719 -7.492 7.238 1 50.25 153 ALA B C 1
ATOM 3808 O O . ALA B 1 153 ? 4.82 -6.98 7.914 1 50.25 153 ALA B O 1
ATOM 3809 N N . ASP B 1 154 ? 7.02 -7.168 7.391 1 58.97 154 ASP B N 1
ATOM 3810 C CA . ASP B 1 154 ? 7.309 -6.262 8.5 1 58.97 154 ASP B CA 1
ATOM 3811 C C . ASP B 1 154 ? 7.695 -4.875 7.988 1 58.97 154 ASP B C 1
ATOM 3813 O O . ASP B 1 154 ? 8.875 -4.531 7.949 1 58.97 154 ASP B O 1
ATOM 3817 N N . ILE B 1 155 ? 6.648 -4.312 7.523 1 66.19 155 ILE B N 1
ATOM 3818 C CA . ILE B 1 155 ? 6.895 -2.963 7.031 1 66.19 155 ILE B CA 1
ATOM 3819 C C . ILE B 1 155 ? 7.312 -2.059 8.188 1 66.19 155 ILE B C 1
ATOM 3821 O O . ILE B 1 155 ? 6.652 -2.025 9.227 1 66.19 155 ILE B O 1
ATOM 3825 N N . GLY B 1 156 ? 8.5 -1.535 8.164 1 75.88 156 GLY B N 1
ATOM 3826 C CA . GLY B 1 156 ? 9.023 -0.667 9.211 1 75.88 156 GLY B CA 1
ATOM 3827 C C . GLY B 1 156 ? 8.344 0.69 9.25 1 75.88 156 GLY B C 1
ATOM 3828 O O . GLY B 1 156 ? 7.477 0.981 8.422 1 75.88 156 GLY B O 1
ATOM 3829 N N . GLY B 1 157 ? 8.625 1.435 10.328 1 86.31 157 GLY B N 1
ATOM 3830 C CA . GLY B 1 157 ? 8.055 2.744 10.594 1 86.31 157 GLY B CA 1
ATOM 3831 C C . GLY B 1 157 ? 8.977 3.887 10.219 1 86.31 157 GLY B C 1
ATOM 3832 O O . GLY B 1 157 ? 8.773 5.027 10.648 1 86.31 157 GLY B O 1
ATOM 3833 N N . ASP B 1 158 ? 10.016 3.609 9.352 1 91.5 158 ASP B N 1
ATOM 3834 C CA . ASP B 1 158 ? 10.914 4.691 8.945 1 91.5 158 ASP B CA 1
ATOM 3835 C C . ASP B 1 158 ? 10.211 5.648 7.98 1 91.5 158 ASP B C 1
ATOM 3837 O O . ASP B 1 158 ? 9.375 5.227 7.176 1 91.5 158 ASP B O 1
ATOM 3841 N N . LEU B 1 159 ? 10.562 6.879 8.109 1 93.62 159 LEU B N 1
ATOM 3842 C CA . LEU B 1 159 ? 9.883 7.867 7.277 1 93.62 159 LEU B CA 1
ATOM 3843 C C . LEU B 1 159 ? 10.836 8.992 6.883 1 93.62 159 LEU B C 1
ATOM 3845 O O . LEU B 1 159 ? 11.82 9.25 7.582 1 93.62 159 LEU B O 1
ATOM 3849 N N . TYR B 1 160 ? 10.656 9.617 5.809 1 95.62 160 TYR B N 1
ATOM 3850 C CA . TYR B 1 160 ? 11.352 10.828 5.387 1 95.62 160 TYR B CA 1
ATOM 3851 C C . TYR B 1 160 ? 10.516 11.625 4.395 1 95.62 160 TYR B C 1
ATOM 3853 O O . TYR B 1 160 ? 9.641 11.07 3.729 1 95.62 160 TYR B O 1
ATOM 3861 N N . GLU B 1 161 ? 10.734 12.836 4.363 1 94.94 161 GLU B N 1
ATOM 3862 C CA . GLU B 1 161 ? 10.086 13.758 3.438 1 94.94 161 GLU B CA 1
ATOM 3863 C C . GLU B 1 161 ? 10.898 15.039 3.275 1 94.94 161 GLU B C 1
ATOM 3865 O O . GLU B 1 161 ? 11.516 15.516 4.23 1 94.94 161 GLU B O 1
ATOM 3870 N N . ALA B 1 162 ? 10.992 15.547 2.109 1 94.56 162 ALA B N 1
ATOM 3871 C CA . ALA B 1 162 ? 11.625 16.828 1.809 1 94.56 162 ALA B CA 1
ATOM 3872 C C . ALA B 1 162 ? 10.688 17.734 1.016 1 94.56 162 ALA B C 1
ATOM 3874 O O . ALA B 1 162 ? 10.086 17.297 0.028 1 94.56 162 ALA B O 1
ATOM 3875 N N . LEU B 1 163 ? 10.594 18.953 1.487 1 93 163 LEU B N 1
ATOM 3876 C CA . LEU B 1 163 ? 9.656 19.875 0.875 1 93 163 LEU B CA 1
ATOM 3877 C C . LEU B 1 163 ? 10.328 21.219 0.596 1 93 163 LEU B C 1
ATOM 3879 O O . LEU B 1 163 ? 11.148 21.688 1.39 1 93 163 LEU B O 1
ATOM 3883 N N . ASP B 1 164 ? 9.969 21.812 -0.511 1 92.12 164 ASP B N 1
ATOM 3884 C CA . ASP B 1 164 ? 10.297 23.203 -0.785 1 92.12 164 ASP B CA 1
ATOM 3885 C C . ASP B 1 164 ? 9.188 24.125 -0.281 1 92.12 164 ASP B C 1
ATOM 3887 O O . ASP B 1 164 ? 8.094 24.172 -0.848 1 92.12 164 ASP B O 1
ATOM 3891 N N . THR B 1 165 ? 9.414 24.875 0.81 1 92.94 165 THR B N 1
ATOM 3892 C CA . THR B 1 165 ? 8.398 25.703 1.452 1 92.94 165 THR B CA 1
ATOM 3893 C C . THR B 1 165 ? 8.773 27.188 1.362 1 92.94 165 THR B C 1
ATOM 3895 O O . THR B 1 165 ? 9.906 27.516 1.013 1 92.94 165 THR B O 1
ATOM 3898 N N . PRO B 1 166 ? 7.801 28.094 1.614 1 90.94 166 PRO B N 1
ATOM 3899 C CA . PRO B 1 166 ? 8.125 29.531 1.638 1 90.94 166 PRO B CA 1
ATOM 3900 C C . PRO B 1 166 ? 9.18 29.875 2.688 1 90.94 166 PRO B C 1
ATOM 3902 O O . PRO B 1 166 ? 9.781 30.953 2.627 1 90.94 166 PRO B O 1
ATOM 3905 N N . PHE B 1 167 ? 9.484 29 3.578 1 93.38 167 PHE B N 1
ATOM 3906 C CA . PHE B 1 167 ? 10.438 29.25 4.652 1 93.38 167 PHE B CA 1
ATOM 3907 C C . PHE B 1 167 ? 11.781 28.609 4.344 1 93.38 167 PHE B C 1
ATOM 3909 O O . PHE B 1 167 ? 12.688 28.609 5.184 1 93.38 167 PHE B O 1
ATOM 3916 N N . GLY B 1 168 ? 11.836 28.047 3.107 1 92.25 168 GLY B N 1
ATOM 3917 C CA . GLY B 1 168 ? 13.031 27.312 2.697 1 92.25 168 GLY B CA 1
ATOM 3918 C C . GLY B 1 168 ? 12.789 25.828 2.525 1 92.25 168 GLY B C 1
ATOM 3919 O O . GLY B 1 168 ? 11.648 25.375 2.543 1 92.25 168 GLY B O 1
ATOM 3920 N N . MET B 1 169 ? 13.945 25.156 2.324 1 94 169 MET B N 1
ATOM 3921 C CA . MET B 1 169 ? 13.836 23.703 2.209 1 94 169 MET B CA 1
ATOM 3922 C C . MET B 1 169 ? 13.672 23.062 3.582 1 94 169 MET B C 1
ATOM 3924 O O . MET B 1 169 ? 14.445 23.344 4.504 1 94 169 MET B O 1
ATOM 3928 N N . ARG B 1 170 ? 12.695 22.266 3.715 1 96.56 170 ARG B N 1
ATOM 3929 C CA . ARG B 1 170 ? 12.461 21.562 4.973 1 96.56 170 ARG B CA 1
ATOM 3930 C C . ARG B 1 170 ? 12.469 20.047 4.762 1 96.56 170 ARG B C 1
ATOM 3932 O O . ARG B 1 170 ? 11.977 19.562 3.744 1 96.56 170 ARG B O 1
ATOM 3939 N N . MET B 1 171 ? 12.984 19.375 5.707 1 96.88 171 MET B N 1
ATOM 3940 C CA . MET B 1 171 ? 13.055 17.922 5.613 1 96.88 171 MET B CA 1
ATOM 3941 C C . MET B 1 171 ? 12.867 17.281 6.984 1 96.88 171 MET B C 1
ATOM 3943 O O . MET B 1 171 ? 13.242 17.859 8 1 96.88 171 MET B O 1
ATOM 3947 N N . VAL B 1 172 ? 12.289 16.141 6.949 1 97.62 172 VAL B N 1
ATOM 3948 C CA . VAL B 1 172 ? 12.164 15.336 8.156 1 97.62 172 VAL B CA 1
ATOM 3949 C C . VAL B 1 172 ? 12.602 13.906 7.863 1 97.62 172 VAL B C 1
ATOM 3951 O O . VAL B 1 172 ? 12.383 13.391 6.766 1 97.62 172 VAL B O 1
ATOM 3954 N N . ILE B 1 173 ? 13.305 13.305 8.672 1 97.69 173 ILE B N 1
ATOM 3955 C CA . ILE B 1 173 ? 13.578 11.875 8.695 1 97.69 173 ILE B CA 1
ATOM 3956 C C . ILE B 1 173 ? 13.328 11.32 10.102 1 97.69 173 ILE B C 1
ATOM 3958 O O . ILE B 1 173 ? 13.648 11.977 11.094 1 97.69 173 ILE B O 1
ATOM 3962 N N . GLY B 1 174 ? 12.719 10.195 10.148 1 96.88 174 GLY B N 1
ATOM 3963 C CA . GLY B 1 174 ? 12.391 9.656 11.453 1 96.88 174 GLY B CA 1
ATOM 3964 C C . GLY B 1 174 ? 12.211 8.148 11.445 1 96.88 174 GLY B C 1
ATOM 3965 O O . GLY B 1 174 ? 12.336 7.508 10.398 1 96.88 174 GLY B O 1
ATOM 3966 N N . ASP B 1 175 ? 11.953 7.645 12.68 1 94.56 175 ASP B N 1
ATOM 3967 C CA . ASP B 1 175 ? 11.766 6.219 12.922 1 94.56 175 ASP B CA 1
ATOM 3968 C C . ASP B 1 175 ? 10.742 5.98 14.031 1 94.56 175 ASP B C 1
ATOM 3970 O O . ASP B 1 175 ? 10.945 6.387 15.172 1 94.56 175 ASP B O 1
ATOM 3974 N N . VAL B 1 176 ? 9.719 5.277 13.57 1 92.75 176 VAL B N 1
ATOM 3975 C CA . VAL B 1 176 ? 8.688 4.914 14.539 1 92.75 176 VAL B CA 1
ATOM 3976 C C . VAL B 1 176 ? 9.102 3.648 15.289 1 92.75 176 VAL B C 1
ATOM 3978 O O . VAL B 1 176 ? 9.547 2.676 14.672 1 92.75 176 VAL B O 1
ATOM 3981 N N . ARG B 1 177 ? 8.945 3.67 16.578 1 87.19 177 ARG B N 1
ATOM 3982 C CA . ARG B 1 177 ? 9.219 2.459 17.344 1 87.19 177 ARG B CA 1
ATOM 3983 C C . ARG B 1 177 ? 8.203 1.367 17.016 1 87.19 177 ARG B C 1
ATOM 3985 O O . ARG B 1 177 ? 7 1.625 16.969 1 87.19 177 ARG B O 1
ATOM 3992 N N . GLY B 1 178 ? 8.68 0.268 16.781 1 78.56 178 GLY B N 1
ATOM 3993 C CA . GLY B 1 178 ? 7.801 -0.858 16.5 1 78.56 178 GLY B CA 1
ATOM 3994 C C . GLY B 1 178 ? 7.734 -1.212 15.023 1 78.56 178 GLY B C 1
ATOM 3995 O O . GLY B 1 178 ? 8.477 -0.655 14.211 1 78.56 178 GLY B O 1
ATOM 3996 N N . LYS B 1 179 ? 6.922 -2.193 14.672 1 77.44 179 LYS B N 1
ATOM 3997 C CA . LYS B 1 179 ? 6.781 -2.645 13.289 1 77.44 179 LYS B CA 1
ATOM 3998 C C . LYS B 1 179 ? 5.332 -3 12.977 1 77.44 179 LYS B C 1
ATOM 4000 O O . LYS B 1 179 ? 4.48 -3.01 13.867 1 77.44 179 LYS B O 1
ATOM 4005 N N . GLY B 1 180 ? 5.102 -3.172 11.695 1 78.06 180 GLY B N 1
ATOM 4006 C CA . GLY B 1 180 ? 3.773 -3.59 11.273 1 78.06 180 GLY B CA 1
ATOM 4007 C C . GLY B 1 180 ? 2.844 -2.424 10.984 1 78.06 180 GLY B C 1
ATOM 4008 O O . GLY B 1 180 ? 3.301 -1.324 10.672 1 78.06 180 GLY B O 1
ATOM 4009 N N . LEU B 1 181 ? 1.596 -2.711 11.031 1 79.25 181 LEU B N 1
ATOM 4010 C CA . LEU B 1 181 ? 0.578 -1.751 10.617 1 79.25 181 LEU B CA 1
ATOM 4011 C C . LEU B 1 181 ? 0.572 -0.533 11.531 1 79.25 181 LEU B C 1
ATOM 4013 O O . LEU B 1 181 ? 0.458 0.602 11.062 1 79.25 181 LEU B O 1
ATOM 4017 N N . ASP B 1 182 ? 0.701 -0.738 12.82 1 84.88 182 ASP B N 1
ATOM 4018 C CA . ASP B 1 182 ? 0.667 0.376 13.766 1 84.88 182 ASP B CA 1
ATOM 4019 C C . ASP B 1 182 ? 1.823 1.342 13.516 1 84.88 182 ASP B C 1
ATOM 4021 O O . ASP B 1 182 ? 1.651 2.559 13.602 1 84.88 182 ASP B O 1
ATOM 4025 N N . ALA B 1 183 ? 2.93 0.801 13.234 1 87.06 183 ALA B N 1
ATOM 4026 C CA . ALA B 1 183 ? 4.098 1.631 12.945 1 87.06 183 ALA B CA 1
ATOM 4027 C C . ALA B 1 183 ? 3.896 2.432 11.664 1 87.06 183 ALA B C 1
ATOM 4029 O O . ALA B 1 183 ? 4.227 3.617 11.602 1 87.06 183 ALA B O 1
ATOM 4030 N N . VAL B 1 184 ? 3.369 1.758 10.719 1 85.38 184 VAL B N 1
ATOM 4031 C CA . VAL B 1 184 ? 3.148 2.414 9.438 1 85.38 184 VAL B CA 1
ATOM 4032 C C . VAL B 1 184 ? 2.076 3.49 9.578 1 85.38 184 VAL B C 1
ATOM 4034 O O . VAL B 1 184 ? 2.182 4.566 8.992 1 85.38 184 VAL B O 1
ATOM 4037 N N . ARG B 1 185 ? 1.062 3.215 10.352 1 85.12 185 ARG B N 1
ATOM 4038 C CA . ARG B 1 185 ? 0.013 4.195 10.609 1 85.12 185 ARG B CA 1
ATOM 4039 C C . ARG B 1 185 ? 0.579 5.434 11.305 1 85.12 185 ARG B C 1
ATOM 4041 O O . ARG B 1 185 ? 0.219 6.559 10.961 1 85.12 185 ARG B O 1
ATOM 4048 N N . LEU B 1 186 ? 1.393 5.16 12.25 1 90.19 186 LEU B N 1
ATOM 4049 C CA . LEU B 1 186 ? 1.993 6.285 12.961 1 90.19 186 LEU B CA 1
ATOM 4050 C C . LEU B 1 186 ? 2.912 7.082 12.039 1 90.19 186 LEU B C 1
ATOM 4052 O O . LEU B 1 186 ? 2.904 8.312 12.062 1 90.19 186 LEU B O 1
ATOM 4056 N N . ALA B 1 187 ? 3.672 6.367 11.25 1 91.12 187 ALA B N 1
ATOM 4057 C CA . ALA B 1 187 ? 4.508 7.051 10.266 1 91.12 187 ALA B CA 1
ATOM 4058 C C . ALA B 1 187 ? 3.658 7.902 9.328 1 91.12 187 ALA B C 1
ATOM 4060 O O . ALA B 1 187 ? 4.02 9.039 9.016 1 91.12 187 ALA B O 1
ATOM 4061 N N . SER B 1 188 ? 2.623 7.355 8.898 1 88.62 188 SER B N 1
ATOM 4062 C CA . SER B 1 188 ? 1.704 8.062 8.016 1 88.62 188 SER B CA 1
ATOM 4063 C C . SER B 1 188 ? 1.141 9.312 8.688 1 88.62 188 SER B C 1
ATOM 4065 O O . SER B 1 188 ? 0.979 10.352 8.047 1 88.62 188 SER B O 1
ATOM 4067 N N . THR B 1 189 ? 0.827 9.188 9.922 1 89.19 189 THR B N 1
ATOM 4068 C CA . THR B 1 189 ? 0.319 10.312 10.695 1 89.19 189 THR B CA 1
ATOM 4069 C C . THR B 1 189 ? 1.36 11.422 10.781 1 89.19 189 THR B C 1
ATOM 4071 O O . THR B 1 189 ? 1.043 12.594 10.57 1 89.19 189 THR B O 1
ATOM 4074 N N . VAL B 1 190 ? 2.523 11.07 11.07 1 93.44 190 VAL B N 1
ATOM 4075 C CA . VAL B 1 190 ? 3.605 12.039 11.188 1 93.44 190 VAL B CA 1
ATOM 4076 C C . VAL B 1 190 ? 3.822 12.734 9.844 1 93.44 190 VAL B C 1
ATOM 4078 O O . VAL B 1 190 ? 3.865 13.969 9.773 1 93.44 190 VAL B O 1
ATOM 4081 N N . LEU B 1 191 ? 3.908 11.969 8.805 1 93.69 191 LEU B N 1
ATOM 4082 C CA . LEU B 1 191 ? 4.176 12.523 7.48 1 93.69 191 LEU B CA 1
ATOM 4083 C C . LEU B 1 191 ? 3.006 13.383 7.004 1 93.69 191 LEU B C 1
ATOM 4085 O O . LEU B 1 191 ? 3.209 14.43 6.387 1 93.69 191 LEU B O 1
ATOM 4089 N N . GLY B 1 192 ? 1.845 12.922 7.285 1 90.62 192 GLY B N 1
ATOM 4090 C CA . GLY B 1 192 ? 0.679 13.719 6.941 1 90.62 192 GLY B CA 1
ATOM 4091 C C . GLY B 1 192 ? 0.645 15.062 7.645 1 90.62 192 GLY B C 1
ATOM 4092 O O . GLY B 1 192 ? 0.383 16.094 7.02 1 90.62 192 GLY B O 1
ATOM 4093 N N . SER B 1 193 ? 0.841 15.047 8.93 1 92.94 193 SER B N 1
ATOM 4094 C CA . SER B 1 193 ? 0.901 16.281 9.695 1 92.94 193 SER B CA 1
ATOM 4095 C C . SER B 1 193 ? 2.031 17.188 9.203 1 92.94 193 SER B C 1
ATOM 4097 O O . SER B 1 193 ? 1.857 18.391 9.078 1 92.94 193 SER B O 1
ATOM 4099 N N . TYR B 1 194 ? 3.166 16.625 8.938 1 95.81 194 TYR B N 1
ATOM 4100 C CA . TYR B 1 194 ? 4.328 17.375 8.469 1 95.81 194 TYR B CA 1
ATOM 4101 C C . TYR B 1 194 ? 4.023 18.094 7.156 1 95.81 194 TYR B C 1
ATOM 4103 O O . TYR B 1 194 ? 4.367 19.266 6.984 1 95.81 194 TYR B O 1
ATOM 4111 N N . ARG B 1 195 ? 3.398 17.406 6.254 1 92.06 195 ARG B N 1
ATOM 4112 C CA . ARG B 1 195 ? 3.109 17.969 4.938 1 92.06 195 ARG B CA 1
ATOM 4113 C C . ARG B 1 195 ? 2.18 19.172 5.035 1 92.06 195 ARG B C 1
ATOM 4115 O O . ARG B 1 195 ? 2.178 20.031 4.156 1 92.06 195 ARG B O 1
ATOM 4122 N N . HIS B 1 196 ? 1.452 19.188 6.102 1 90.5 196 HIS B N 1
ATOM 4123 C CA . HIS B 1 196 ? 0.575 20.328 6.316 1 90.5 196 HIS B CA 1
ATOM 4124 C C . HIS B 1 196 ? 1.296 21.438 7.07 1 90.5 196 HIS B C 1
ATOM 4126 O O . HIS B 1 196 ? 1.357 22.578 6.598 1 90.5 196 HIS B O 1
ATOM 4132 N N . VAL B 1 197 ? 1.889 21.094 8.133 1 94.06 197 VAL B N 1
ATOM 4133 C CA . VAL B 1 197 ? 2.42 22.062 9.078 1 94.06 197 VAL B CA 1
ATOM 4134 C C . VAL B 1 197 ? 3.664 22.734 8.492 1 94.06 197 VAL B C 1
ATOM 4136 O O . VAL B 1 197 ? 3.943 23.906 8.781 1 94.06 197 VAL B O 1
ATOM 4139 N N . ALA B 1 198 ? 4.398 22.047 7.695 1 95.12 198 ALA B N 1
ATOM 4140 C CA . ALA B 1 198 ? 5.645 22.547 7.117 1 95.12 198 ALA B CA 1
ATOM 4141 C C . ALA B 1 198 ? 5.402 23.828 6.328 1 95.12 198 ALA B C 1
ATOM 4143 O O . ALA B 1 198 ? 6.293 24.672 6.227 1 95.12 198 ALA B O 1
ATOM 4144 N N . TYR B 1 199 ? 4.211 24 5.812 1 91.75 199 TYR B N 1
ATOM 4145 C CA . TYR B 1 199 ? 3.883 25.172 4.996 1 91.75 199 TYR B CA 1
ATOM 4146 C C . TYR B 1 199 ? 3.225 26.25 5.832 1 91.75 199 TYR B C 1
ATOM 4148 O O . TYR B 1 199 ? 3.152 27.422 5.414 1 91.75 199 TYR B O 1
ATOM 4156 N N . GLU B 1 200 ? 2.719 25.875 7.004 1 89.38 200 GLU B N 1
ATOM 4157 C CA . GLU B 1 200 ? 1.88 26.797 7.77 1 89.38 200 GLU B CA 1
ATOM 4158 C C . GLU B 1 200 ? 2.674 27.469 8.891 1 89.38 200 GLU B C 1
ATOM 4160 O O . GLU B 1 200 ? 2.455 28.641 9.195 1 89.38 200 GLU B O 1
ATOM 4165 N N . ARG B 1 201 ? 3.562 26.766 9.5 1 92.81 201 ARG B N 1
ATOM 4166 C CA . ARG B 1 201 ? 4.312 27.281 10.633 1 92.81 201 ARG B CA 1
ATOM 4167 C C . ARG B 1 201 ? 5.629 27.906 10.18 1 92.81 201 ARG B C 1
ATOM 4169 O O . ARG B 1 201 ? 6.438 27.25 9.516 1 92.81 201 ARG B O 1
ATOM 4176 N N . ASP B 1 202 ? 5.871 29.109 10.57 1 93.5 202 ASP B N 1
ATOM 4177 C CA . ASP B 1 202 ? 7.082 29.797 10.156 1 93.5 202 ASP B CA 1
ATOM 4178 C C . ASP B 1 202 ? 8.273 29.391 11.016 1 93.5 202 ASP B C 1
ATOM 4180 O O . ASP B 1 202 ? 9.422 29.438 10.562 1 93.5 202 ASP B O 1
ATOM 4184 N N . ASN B 1 203 ? 8.039 28.984 12.234 1 94.62 203 ASN B N 1
ATOM 4185 C CA . ASN B 1 203 ? 9.094 28.594 13.164 1 94.62 203 ASN B CA 1
ATOM 4186 C C . ASN B 1 203 ? 9.234 27.078 13.227 1 94.62 203 ASN B C 1
ATOM 4188 O O . ASN B 1 203 ? 8.266 26.359 13.477 1 94.62 203 ASN B O 1
ATOM 4192 N N . LEU B 1 204 ? 10.469 26.594 13.047 1 95.31 204 LEU B N 1
ATOM 4193 C CA . LEU B 1 204 ? 10.75 25.172 13.016 1 95.31 204 LEU B CA 1
ATOM 4194 C C . LEU B 1 204 ? 10.375 24.5 14.336 1 95.31 204 LEU B C 1
ATOM 4196 O O . LEU B 1 204 ? 9.875 23.375 14.359 1 95.31 204 LEU B O 1
ATOM 4200 N N . LEU B 1 205 ? 10.594 25.188 15.5 1 95.19 205 LEU B N 1
ATOM 4201 C CA . LEU B 1 205 ? 10.281 24.625 16.812 1 95.19 205 LEU B CA 1
ATOM 4202 C C . LEU B 1 205 ? 8.773 24.469 16.984 1 95.19 205 LEU B C 1
ATOM 4204 O O . LEU B 1 205 ? 8.312 23.547 17.641 1 95.19 205 LEU B O 1
ATOM 4208 N N . ASP B 1 206 ? 8.023 25.406 16.406 1 95 206 ASP B N 1
ATOM 4209 C CA . ASP B 1 206 ? 6.566 25.281 16.438 1 95 206 ASP B CA 1
ATOM 4210 C C . ASP B 1 206 ? 6.102 24.094 15.602 1 95 206 ASP B C 1
ATOM 4212 O O . ASP B 1 206 ? 5.145 23.406 15.969 1 95 206 ASP B O 1
ATOM 4216 N N . LEU B 1 207 ? 6.762 23.969 14.484 1 95.25 207 LEU B N 1
ATOM 4217 C CA . LEU B 1 207 ? 6.48 22.812 13.641 1 95.25 207 LEU B CA 1
ATOM 4218 C C . LEU B 1 207 ? 6.707 21.516 14.414 1 95.25 207 LEU B C 1
ATOM 4220 O O . LEU B 1 207 ? 5.855 20.609 14.391 1 95.25 207 LEU B O 1
ATOM 4224 N N . VAL B 1 208 ? 7.801 21.406 15.141 1 96.19 208 VAL B N 1
ATOM 4225 C CA . VAL B 1 208 ? 8.141 20.219 15.914 1 96.19 208 VAL B CA 1
ATOM 4226 C C . VAL B 1 208 ? 7.098 20 17.016 1 96.19 208 VAL B C 1
ATOM 4228 O O . VAL B 1 208 ? 6.676 18.859 17.266 1 96.19 208 VAL B O 1
ATOM 4231 N N . ALA B 1 209 ? 6.668 21.062 17.625 1 94.56 209 ALA B N 1
ATOM 4232 C CA . ALA B 1 209 ? 5.668 20.984 18.688 1 94.56 209 ALA B CA 1
ATOM 4233 C C . ALA B 1 209 ? 4.348 20.438 18.156 1 94.56 209 ALA B C 1
ATOM 4235 O O . ALA B 1 209 ? 3.674 19.656 18.812 1 94.56 209 ALA B O 1
ATOM 4236 N N . ASP B 1 210 ? 3.953 20.906 17 1 94 210 ASP B N 1
ATOM 4237 C CA . ASP B 1 210 ? 2.727 20.422 16.375 1 94 210 ASP B CA 1
ATOM 4238 C C . ASP B 1 210 ? 2.803 18.922 16.094 1 94 210 ASP B C 1
ATOM 4240 O O . ASP B 1 210 ? 1.838 18.203 16.344 1 94 210 ASP B O 1
ATOM 4244 N N . LEU B 1 211 ? 3.916 18.516 15.562 1 95.19 211 LEU B N 1
ATOM 4245 C CA . LEU B 1 211 ? 4.078 17.094 15.258 1 95.19 211 LEU B CA 1
ATOM 4246 C C . LEU B 1 211 ? 4.121 16.266 16.531 1 95.19 211 LEU B C 1
ATOM 4248 O O . LEU B 1 211 ? 3.648 15.125 16.562 1 95.19 211 LEU B O 1
ATOM 4252 N N . ASP B 1 212 ? 4.742 16.797 17.578 1 94.75 212 ASP B N 1
ATOM 4253 C CA . ASP B 1 212 ? 4.754 16.125 18.875 1 94.75 212 ASP B CA 1
ATOM 4254 C C . ASP B 1 212 ? 3.332 15.867 19.375 1 94.75 212 ASP B C 1
ATOM 4256 O O . ASP B 1 212 ? 3.023 14.781 19.859 1 94.75 212 ASP B O 1
ATOM 4260 N N . ARG B 1 213 ? 2.508 16.859 19.234 1 91.38 213 ARG B N 1
ATOM 4261 C CA . ARG B 1 213 ? 1.116 16.719 19.641 1 91.38 213 ARG B CA 1
ATOM 4262 C C . ARG B 1 213 ? 0.393 15.672 18.812 1 91.38 213 ARG B C 1
ATOM 4264 O O . ARG B 1 213 ? -0.421 14.898 19.328 1 91.38 213 ARG B O 1
ATOM 4271 N N . ALA B 1 214 ? 0.669 15.688 17.547 1 90.88 214 ALA B N 1
ATOM 4272 C CA . ALA B 1 214 ? 0.055 14.703 16.656 1 90.88 214 ALA B CA 1
ATOM 4273 C C . ALA B 1 214 ? 0.447 13.281 17.062 1 90.88 214 ALA B C 1
ATOM 4275 O O . ALA B 1 214 ? -0.399 12.383 17.109 1 90.88 214 ALA B O 1
ATOM 4276 N N . VAL B 1 215 ? 1.7 13.055 17.344 1 91.75 215 VAL B N 1
ATOM 4277 C CA . VAL B 1 215 ? 2.195 11.75 17.75 1 91.75 215 VAL B CA 1
ATOM 4278 C C . VAL B 1 215 ? 1.588 11.359 19.094 1 91.75 215 VAL B C 1
ATOM 4280 O O . VAL B 1 215 ? 1.134 10.227 19.281 1 91.75 215 VAL B O 1
ATOM 4283 N N . ALA B 1 216 ? 1.561 12.289 19.969 1 89.5 216 ALA B N 1
ATOM 4284 C CA . ALA B 1 216 ? 1.032 12.031 21.312 1 89.5 216 ALA B CA 1
ATOM 4285 C C . ALA B 1 216 ? -0.428 11.586 21.25 1 89.5 216 ALA B C 1
ATOM 4287 O O . ALA B 1 216 ? -0.869 10.758 22.047 1 89.5 216 ALA B O 1
ATOM 4288 N N . ARG B 1 217 ? -1.147 12.109 20.359 1 86.12 217 ARG B N 1
ATOM 4289 C CA . ARG B 1 217 ? -2.557 11.766 20.203 1 86.12 217 ARG B CA 1
ATOM 4290 C C . ARG B 1 217 ? -2.717 10.375 19.594 1 86.12 217 ARG B C 1
ATOM 4292 O O . ARG B 1 217 ? -3.697 9.68 19.875 1 86.12 217 ARG B O 1
ATOM 4299 N N . ALA B 1 218 ? -1.782 10.023 18.812 1 81.94 218 ALA B N 1
ATOM 4300 C CA . ALA B 1 218 ? -1.906 8.789 18.047 1 81.94 218 ALA B CA 1
ATOM 4301 C C . ALA B 1 218 ? -1.386 7.59 18.828 1 81.94 218 ALA B C 1
ATOM 4303 O O . ALA B 1 218 ? -1.714 6.445 18.516 1 81.94 218 ALA B O 1
ATOM 4304 N N . VAL B 1 219 ? -0.468 7.762 19.719 1 75.44 219 VAL B N 1
ATOM 4305 C CA . VAL B 1 219 ? 0.252 6.645 20.312 1 75.44 219 VAL B CA 1
ATOM 4306 C C . VAL B 1 219 ? -0.28 6.383 21.719 1 75.44 219 VAL B C 1
ATOM 4308 O O . VAL B 1 219 ? -0.844 7.277 22.359 1 75.44 219 VAL B O 1
ATOM 4311 N N . GLY B 1 220 ? -0.162 5.07 21.984 1 71.31 220 GLY B N 1
ATOM 4312 C CA . GLY B 1 220 ? -0.297 4.684 23.375 1 71.31 220 GLY B CA 1
ATOM 4313 C C . GLY B 1 220 ? 0.938 4.988 24.203 1 71.31 220 GLY B C 1
ATOM 4314 O O . GLY B 1 220 ? 1.877 5.621 23.719 1 71.31 220 GLY B O 1
ATOM 4315 N N . ASP B 1 221 ? 1.023 4.613 25.438 1 64.94 221 ASP B N 1
ATOM 4316 C CA . ASP B 1 221 ? 2.004 4.98 26.453 1 64.94 221 ASP B CA 1
ATOM 4317 C C . ASP B 1 221 ? 3.412 4.562 26.031 1 64.94 221 ASP B C 1
ATOM 4319 O O . ASP B 1 221 ? 4.395 5.188 26.438 1 64.94 221 ASP B O 1
ATOM 4323 N N . GLU B 1 222 ? 3.527 3.684 25.094 1 73.19 222 GLU B N 1
ATOM 4324 C CA . GLU B 1 222 ? 4.891 3.195 24.906 1 73.19 222 GLU B CA 1
ATOM 4325 C C . GLU B 1 222 ? 5.363 3.432 23.469 1 73.19 222 GLU B C 1
ATOM 4327 O O . GLU B 1 222 ? 6.473 3.039 23.109 1 73.19 222 GLU B O 1
ATOM 4332 N N . ASP B 1 223 ? 4.688 4.199 22.75 1 84.38 223 ASP B N 1
ATOM 4333 C CA . ASP B 1 223 ? 5.098 4.406 21.359 1 84.38 223 ASP B CA 1
ATOM 4334 C C . ASP B 1 223 ? 5.668 5.809 21.156 1 84.38 223 ASP B C 1
ATOM 4336 O O . ASP B 1 223 ? 5.246 6.758 21.828 1 84.38 223 ASP B O 1
ATOM 4340 N N . PHE B 1 224 ? 6.75 5.895 20.422 1 89.56 224 PHE B N 1
ATOM 4341 C CA . PHE B 1 224 ? 7.367 7.184 20.125 1 89.56 224 PHE B CA 1
ATOM 4342 C C . PHE B 1 224 ? 8.016 7.168 18.734 1 89.56 224 PHE B C 1
ATOM 4344 O O . PHE B 1 224 ? 8.109 6.113 18.109 1 89.56 224 PHE B O 1
ATOM 4351 N N . VAL B 1 225 ? 8.391 8.328 18.312 1 95.5 225 VAL B N 1
ATOM 4352 C CA . VAL B 1 225 ? 9.039 8.5 17.016 1 95.5 225 VAL B CA 1
ATOM 4353 C C . VAL B 1 225 ? 10.32 9.32 17.172 1 95.5 225 VAL B C 1
ATOM 4355 O O . VAL B 1 225 ? 10.273 10.453 17.656 1 95.5 225 VAL B O 1
ATOM 4358 N N . THR B 1 226 ? 11.453 8.766 16.906 1 96.25 226 THR B N 1
ATOM 4359 C CA . THR B 1 226 ? 12.656 9.594 16.781 1 96.25 226 THR B CA 1
ATOM 4360 C C . THR B 1 226 ? 12.656 10.352 15.445 1 96.25 226 THR B C 1
ATOM 4362 O O . THR B 1 226 ? 12.164 9.844 14.438 1 96.25 226 THR B O 1
ATOM 4365 N N . ALA B 1 227 ? 13.18 11.562 15.453 1 97.38 227 ALA B N 1
ATOM 4366 C CA . ALA B 1 227 ? 13.125 12.328 14.211 1 97.38 227 ALA B CA 1
ATOM 4367 C C . ALA B 1 227 ? 14.188 13.422 14.195 1 97.38 227 ALA B C 1
ATOM 4369 O O . ALA B 1 227 ? 14.586 13.922 15.25 1 97.38 227 ALA B O 1
ATOM 4370 N N . ALA B 1 228 ? 14.656 13.742 13.109 1 97.62 228 ALA B N 1
ATOM 4371 C CA . ALA B 1 228 ? 15.469 14.922 12.836 1 97.62 228 ALA B CA 1
ATOM 4372 C C . ALA B 1 228 ? 14.781 15.844 11.828 1 97.62 228 ALA B C 1
ATOM 4374 O O . ALA B 1 228 ? 14.367 15.398 10.758 1 97.62 228 ALA B O 1
ATOM 4375 N N . PHE B 1 229 ? 14.641 17.094 12.195 1 97.81 229 PHE B N 1
ATOM 4376 C CA . PHE B 1 229 ? 14.047 18.125 11.344 1 97.81 229 PHE B CA 1
ATOM 4377 C C . PHE B 1 229 ? 15.125 19.078 10.828 1 97.81 229 PHE B C 1
ATOM 4379 O O . PHE B 1 229 ? 16.016 19.469 11.578 1 97.81 229 PHE B O 1
ATOM 4386 N N . VAL B 1 230 ? 14.969 19.406 9.594 1 97 230 VAL B N 1
ATOM 4387 C CA . VAL B 1 230 ? 15.977 20.25 8.961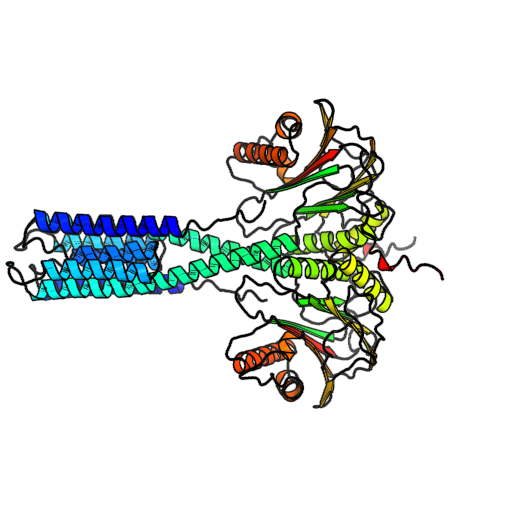 1 97 230 VAL B CA 1
ATOM 4388 C C . VAL B 1 230 ? 15.289 21.406 8.227 1 97 230 VAL B C 1
ATOM 4390 O O . VAL B 1 230 ? 14.234 21.219 7.617 1 97 230 VAL B O 1
ATOM 4393 N N . GLU B 1 231 ? 15.82 22.547 8.336 1 96.81 231 GLU B N 1
ATOM 4394 C CA . GLU B 1 231 ? 15.438 23.703 7.551 1 96.81 231 GLU B CA 1
ATOM 4395 C C . GLU B 1 231 ? 16.672 24.406 6.965 1 96.81 231 GLU B C 1
ATOM 4397 O O . GLU B 1 231 ? 17.625 24.703 7.688 1 96.81 231 GLU B O 1
ATOM 4402 N N . GLU B 1 232 ? 16.688 24.547 5.738 1 95.56 232 GLU B N 1
ATOM 4403 C CA . GLU B 1 232 ? 17.766 25.297 5.082 1 95.56 232 GLU B CA 1
ATOM 4404 C C . GLU B 1 232 ? 17.234 26.562 4.422 1 95.56 232 GLU B C 1
ATOM 4406 O O . GLU B 1 232 ? 16.266 26.516 3.65 1 95.56 232 GLU B O 1
ATOM 4411 N N . ARG B 1 233 ? 17.828 27.594 4.785 1 92.19 233 ARG B N 1
ATOM 4412 C CA . ARG B 1 233 ? 17.5 28.891 4.195 1 92.19 233 ARG B CA 1
ATOM 4413 C C . ARG B 1 233 ? 18.75 29.766 4.109 1 92.19 233 ARG B C 1
ATOM 4415 O O . ARG B 1 233 ? 19.453 29.969 5.105 1 92.19 233 ARG B O 1
ATOM 4422 N N . GLY B 1 234 ? 18.984 30.312 2.947 1 90 234 GLY B N 1
ATOM 4423 C CA . GLY B 1 234 ? 20.047 31.297 2.779 1 90 234 GLY B CA 1
ATOM 4424 C C . GLY B 1 234 ? 21.438 30.719 3.027 1 90 234 GLY B C 1
ATOM 4425 O O . GLY B 1 234 ? 22.312 31.406 3.541 1 90 234 GLY B O 1
ATOM 4426 N N . GLY B 1 235 ? 21.609 29.531 2.92 1 92.06 235 GLY B N 1
ATOM 4427 C CA . GLY B 1 235 ? 22.922 28.922 3.059 1 92.06 235 GLY B CA 1
ATOM 4428 C C . GLY B 1 235 ? 23.188 28.391 4.453 1 92.06 235 GLY B C 1
ATOM 4429 O O . GLY B 1 235 ? 24.297 27.906 4.738 1 92.06 235 GLY B O 1
ATOM 4430 N N . SER B 1 236 ? 22.312 28.531 5.305 1 95.44 236 SER B N 1
ATOM 4431 C CA . SER B 1 236 ? 22.422 27.984 6.648 1 95.44 236 SER B CA 1
ATOM 4432 C C . SER B 1 236 ? 21.406 26.859 6.863 1 95.44 236 SER B C 1
ATOM 4434 O O . SER B 1 236 ? 20.281 26.922 6.379 1 95.44 236 SER B O 1
ATOM 4436 N N . ILE B 1 237 ? 21.859 25.844 7.594 1 95.75 237 ILE B N 1
ATOM 4437 C CA . ILE B 1 237 ? 20.969 24.734 7.883 1 95.75 237 ILE B CA 1
ATOM 4438 C C . ILE B 1 237 ? 20.703 24.656 9.383 1 95.75 237 ILE B C 1
ATOM 4440 O O . ILE B 1 237 ? 21.625 24.859 10.195 1 95.75 237 ILE B O 1
ATOM 4444 N N . THR B 1 238 ? 19.516 24.594 9.711 1 96.94 238 THR B N 1
ATOM 4445 C CA . THR B 1 238 ? 19.078 24.406 11.086 1 96.94 238 THR B CA 1
ATOM 4446 C C . THR B 1 238 ? 18.578 22.969 11.297 1 96.94 238 THR B C 1
ATOM 4448 O O . THR B 1 238 ? 17.75 22.484 10.531 1 96.94 238 THR B O 1
ATOM 4451 N N . ILE B 1 239 ? 19.094 22.266 12.328 1 97.12 239 ILE B N 1
ATOM 4452 C CA . ILE B 1 239 ? 18.719 20.891 12.602 1 97.12 239 ILE B CA 1
ATOM 4453 C C . ILE B 1 239 ? 18.125 20.781 14.008 1 97.12 239 ILE B C 1
ATOM 4455 O O . ILE B 1 239 ? 18.734 21.25 14.977 1 97.12 239 ILE B O 1
ATOM 4459 N N . VAL B 1 240 ? 16.984 20.297 14.109 1 96.81 240 VAL B N 1
ATOM 4460 C CA . VAL B 1 240 ? 16.359 19.953 15.383 1 96.81 240 VAL B CA 1
ATOM 4461 C C . VAL B 1 240 ? 16.281 18.438 15.531 1 96.81 240 VAL B C 1
ATOM 4463 O O . VAL B 1 240 ? 15.547 17.781 14.789 1 96.81 240 VAL B O 1
ATOM 4466 N N . ASN B 1 241 ? 17 17.922 16.484 1 97.06 241 ASN B N 1
ATOM 4467 C CA . ASN B 1 241 ? 17.125 16.469 16.641 1 97.06 241 ASN B CA 1
ATOM 4468 C C . ASN B 1 241 ? 16.312 15.977 17.844 1 97.06 241 ASN B C 1
ATOM 4470 O O . ASN B 1 241 ? 16.578 16.375 18.984 1 97.06 241 ASN B O 1
ATOM 4474 N N . CYS B 1 242 ? 15.391 15.188 17.578 1 96.25 242 CYS B N 1
ATOM 4475 C CA . CYS B 1 242 ? 14.555 14.594 18.625 1 96.25 242 CYS B CA 1
ATOM 4476 C C . CYS B 1 242 ? 14.859 13.117 18.797 1 96.25 242 CYS B C 1
ATOM 4478 O O . CYS B 1 242 ? 14.055 12.266 18.422 1 96.25 242 CYS B O 1
ATOM 4480 N N . GLY B 1 243 ? 15.984 12.773 19.453 1 94.5 243 GLY B N 1
ATOM 4481 C CA . GLY B 1 243 ? 16.359 11.406 19.766 1 94.5 243 GLY B CA 1
ATOM 4482 C C . GLY B 1 243 ? 16.797 10.617 18.547 1 94.5 243 GLY B C 1
ATOM 4483 O O . GLY B 1 243 ? 16.766 9.383 18.547 1 94.5 243 GLY B O 1
ATOM 4484 N N . HIS B 1 244 ? 17.094 11.242 17.453 1 95.94 244 HIS B N 1
ATOM 4485 C CA . HIS B 1 244 ? 17.484 10.602 16.203 1 95.94 244 HIS B CA 1
ATOM 4486 C C . HIS B 1 244 ? 19 10.57 16.047 1 95.94 244 HIS B C 1
ATOM 4488 O O . HIS B 1 244 ? 19.719 11.359 16.688 1 95.94 244 HIS B O 1
ATOM 4494 N N . PRO B 1 245 ? 19.562 9.586 15.281 1 94.81 245 PRO B N 1
ATOM 4495 C CA . PRO B 1 245 ? 21.016 9.602 15.047 1 94.81 245 PRO B CA 1
ATOM 4496 C C . PRO B 1 245 ? 21.5 10.914 14.445 1 94.81 245 PRO B C 1
ATOM 4498 O O . PRO B 1 245 ? 20.828 11.5 13.602 1 94.81 245 PRO B O 1
ATOM 4501 N N . ALA B 1 246 ? 22.656 11.328 14.914 1 95.62 246 ALA B N 1
ATOM 4502 C CA . ALA B 1 246 ? 23.234 12.57 14.414 1 95.62 246 ALA B CA 1
ATOM 4503 C C . ALA B 1 246 ? 23.594 12.453 12.938 1 95.62 246 ALA B C 1
ATOM 4505 O O . ALA B 1 246 ? 24.203 11.469 12.516 1 95.62 246 ALA B O 1
ATOM 4506 N N . PRO B 1 247 ? 23.172 13.406 12.109 1 96.81 247 PRO B N 1
ATOM 4507 C CA . PRO B 1 247 ? 23.594 13.383 10.711 1 96.81 247 PRO B CA 1
ATOM 4508 C C . PRO B 1 247 ? 25.094 13.602 10.539 1 96.81 247 PRO B C 1
ATOM 4510 O O . PRO B 1 247 ? 25.766 14.078 11.469 1 96.81 247 PRO B O 1
ATOM 4513 N N . LEU B 1 248 ? 25.625 13.258 9.383 1 97.31 248 LEU B N 1
ATOM 4514 C CA . LEU B 1 248 ? 27.047 13.406 9.07 1 97.31 248 LEU B CA 1
ATOM 4515 C C . LEU B 1 248 ? 27.25 14.5 8.023 1 97.31 248 LEU B C 1
ATOM 4517 O O . LEU B 1 248 ? 26.641 14.469 6.957 1 97.31 248 LEU B O 1
ATOM 4521 N N . LEU B 1 249 ? 28.016 15.477 8.352 1 97.69 249 LEU B N 1
ATOM 4522 C CA . LEU B 1 249 ? 28.453 16.484 7.402 1 97.69 249 LEU B CA 1
ATOM 4523 C C . LEU B 1 249 ? 29.75 16.078 6.715 1 97.69 249 LEU B C 1
ATOM 4525 O O . LEU B 1 249 ? 30.719 15.734 7.379 1 97.69 249 LEU B O 1
ATOM 4529 N N . LEU B 1 250 ? 29.703 15.961 5.465 1 97.38 250 LEU B N 1
ATOM 4530 C CA . LEU B 1 250 ? 30.875 15.672 4.664 1 97.38 250 LEU B CA 1
ATOM 4531 C C . LEU B 1 250 ? 31.422 16.938 4.008 1 97.38 250 LEU B C 1
ATOM 4533 O O . LEU B 1 250 ? 30.766 17.516 3.143 1 97.38 250 LEU B O 1
ATOM 4537 N N . ARG B 1 251 ? 32.5 17.359 4.406 1 95 251 ARG B N 1
ATOM 4538 C CA . ARG B 1 251 ? 33.094 18.609 3.949 1 95 251 ARG B CA 1
ATOM 4539 C C . ARG B 1 251 ? 34.594 18.438 3.729 1 95 251 ARG B C 1
ATOM 4541 O O . ARG B 1 251 ? 35.344 18.016 4.637 1 95 251 ARG B O 1
ATOM 4548 N N . ARG B 1 252 ? 35.094 18.766 2.527 1 92.31 252 ARG B N 1
ATOM 4549 C CA . ARG B 1 252 ? 36.531 18.797 2.197 1 92.31 252 ARG B CA 1
ATOM 4550 C C . ARG B 1 252 ? 37.219 17.5 2.604 1 92.31 252 ARG B C 1
ATOM 4552 O O . ARG B 1 252 ? 38.25 17.531 3.256 1 92.31 252 ARG B O 1
ATOM 4559 N N . GLY B 1 253 ? 36.625 16.406 2.439 1 91.38 253 GLY B N 1
ATOM 4560 C CA . GLY B 1 253 ? 37.219 15.102 2.674 1 91.38 253 GLY B CA 1
ATOM 4561 C C . GLY B 1 253 ? 37.031 14.609 4.098 1 91.38 253 GLY B C 1
ATOM 4562 O O . GLY B 1 253 ? 37.469 13.508 4.441 1 91.38 253 GLY B O 1
ATOM 4563 N N . GLU B 1 254 ? 36.375 15.367 4.898 1 94.38 254 GLU B N 1
ATOM 4564 C CA . GLU B 1 254 ? 36.188 15.008 6.301 1 94.38 254 GLU B CA 1
ATOM 4565 C C . GLU B 1 254 ? 34.719 14.672 6.57 1 94.38 254 GLU B C 1
ATOM 4567 O O . GLU B 1 254 ? 33.812 15.172 5.891 1 94.38 254 GLU B O 1
ATOM 4572 N N . VAL B 1 255 ? 34.562 13.773 7.531 1 96.31 255 VAL B N 1
ATOM 4573 C CA . VAL B 1 255 ? 33.25 13.422 8.016 1 96.31 255 VAL B CA 1
ATOM 4574 C C . VAL B 1 255 ? 33.031 13.961 9.43 1 96.31 255 VAL B C 1
ATOM 4576 O O . VAL B 1 255 ? 33.75 13.578 10.352 1 96.31 255 VAL B O 1
ATOM 4579 N N . ILE B 1 256 ? 32.062 14.852 9.617 1 96 256 ILE B N 1
ATOM 4580 C CA . ILE B 1 256 ? 31.828 15.531 10.891 1 96 256 ILE B CA 1
ATOM 4581 C C . ILE B 1 256 ? 30.422 15.195 11.406 1 96 256 ILE B C 1
ATOM 4583 O O . ILE B 1 256 ? 29.438 15.648 10.836 1 96 256 ILE B O 1
ATOM 4587 N N . PRO B 1 257 ? 30.328 14.414 12.453 1 95.5 257 PRO B N 1
ATOM 4588 C CA . PRO B 1 257 ? 29 14.195 13.047 1 95.5 257 PRO B CA 1
ATOM 4589 C C . PRO B 1 257 ? 28.406 15.461 13.648 1 95.5 257 PRO B C 1
ATOM 4591 O O . PRO B 1 257 ? 29.078 16.156 14.414 1 95.5 257 PRO B O 1
ATOM 4594 N N . LEU B 1 258 ? 27.188 15.781 13.289 1 95.56 258 LEU B N 1
ATOM 4595 C CA . LEU B 1 258 ? 26.516 16.953 13.836 1 95.56 258 LEU B CA 1
ATOM 4596 C C . LEU B 1 258 ? 25.688 16.578 15.062 1 95.56 258 LEU B C 1
ATOM 4598 O O . LEU B 1 258 ? 24.453 16.672 15.031 1 95.56 258 LEU B O 1
ATOM 4602 N N . GLU B 1 259 ? 26.391 16.328 16.141 1 94.06 259 GLU B N 1
ATOM 4603 C CA . GLU B 1 259 ? 25.734 15.945 17.391 1 94.06 259 GLU B CA 1
ATOM 4604 C C . GLU B 1 259 ? 24.969 17.125 17.984 1 94.06 259 GLU B C 1
ATOM 4606 O O . GLU B 1 259 ? 25.438 18.266 17.953 1 94.06 259 GLU B O 1
ATOM 4611 N N . PRO B 1 260 ? 23.797 16.766 18.453 1 90.62 260 PRO B N 1
ATOM 4612 C CA . PRO B 1 260 ? 23.078 17.844 19.141 1 90.62 260 PRO B CA 1
ATOM 4613 C C . PRO B 1 260 ? 23.734 18.25 20.438 1 90.62 260 PRO B C 1
ATOM 4615 O O . PRO B 1 260 ? 24.5 17.484 21.031 1 90.62 260 PRO B O 1
ATOM 4618 N N . ALA B 1 261 ? 23.531 19.469 20.844 1 85.56 261 ALA B N 1
ATOM 4619 C CA . ALA B 1 261 ? 24.094 19.984 22.094 1 85.56 261 ALA B CA 1
ATOM 4620 C C . ALA B 1 261 ? 23.578 19.203 23.297 1 85.56 261 ALA B C 1
ATOM 4622 O O . ALA B 1 261 ? 24.312 19 24.266 1 85.56 261 ALA B O 1
ATOM 4623 N N . SER B 1 262 ? 22.328 18.828 23.188 1 85.19 262 SER B N 1
ATOM 4624 C CA . SER B 1 262 ? 21.719 18.016 24.234 1 85.19 262 SER B CA 1
ATOM 4625 C C . SER B 1 262 ? 20.75 17 23.641 1 85.19 262 SER B C 1
ATOM 4627 O O . SER B 1 262 ? 20.141 17.25 22.594 1 85.19 262 SER B O 1
ATOM 4629 N N . ASN B 1 263 ? 20.719 15.938 24.406 1 84 263 ASN B N 1
ATOM 4630 C CA . ASN B 1 263 ? 19.781 14.914 23.969 1 84 263 ASN B CA 1
ATOM 4631 C C . ASN B 1 263 ? 18.328 15.352 24.219 1 84 263 ASN B C 1
ATOM 4633 O O . ASN B 1 263 ? 18.047 16.031 25.203 1 84 263 ASN B O 1
ATOM 4637 N N . SER B 1 264 ? 17.578 15.078 23.297 1 89.06 264 SER B N 1
ATOM 4638 C CA . SER B 1 264 ? 16.141 15.359 23.406 1 89.06 264 SER B CA 1
ATOM 4639 C C . SER B 1 264 ? 15.32 14.086 23.281 1 89.06 264 SER B C 1
ATOM 4641 O O . SER B 1 264 ? 15.688 13.172 22.531 1 89.06 264 SER B O 1
ATOM 4643 N N . PRO B 1 265 ? 14.266 14 24.141 1 90.25 265 PRO B N 1
ATOM 4644 C CA . PRO B 1 265 ? 13.352 12.875 23.953 1 90.25 265 PRO B CA 1
ATOM 4645 C C . PRO B 1 265 ? 12.758 12.82 22.531 1 90.25 265 PRO B C 1
ATOM 4647 O O . PRO B 1 265 ? 12.781 13.828 21.828 1 90.25 265 PRO B O 1
ATOM 4650 N N . PRO B 1 266 ? 12.305 11.703 22.156 1 93.5 266 PRO B N 1
ATOM 4651 C CA . PRO B 1 266 ? 11.641 11.578 20.859 1 93.5 266 PRO B CA 1
ATOM 4652 C C . PRO B 1 266 ? 10.266 12.242 20.828 1 93.5 266 PRO B C 1
ATOM 4654 O O . PRO B 1 266 ? 9.805 12.758 21.844 1 93.5 266 PRO B O 1
ATOM 4657 N N . LEU B 1 267 ? 9.695 12.32 19.641 1 94 267 LEU B N 1
ATOM 4658 C CA . LEU B 1 267 ? 8.328 12.828 19.5 1 94 267 LEU B CA 1
ATOM 4659 C C . LEU B 1 267 ? 7.355 11.984 20.312 1 94 267 LEU B C 1
ATOM 4661 O O . LEU B 1 267 ? 7.469 10.758 20.359 1 94 267 LEU B O 1
ATOM 4665 N N . GLY B 1 268 ? 6.418 12.57 20.906 1 90.81 268 GLY B N 1
ATOM 4666 C CA . GLY B 1 268 ? 5.469 11.898 21.781 1 90.81 268 GLY B CA 1
ATOM 4667 C C . GLY B 1 268 ? 5.762 12.102 23.25 1 90.81 268 GLY B C 1
ATOM 4668 O O . GLY B 1 268 ? 4.906 11.859 24.109 1 90.81 268 GLY B O 1
ATOM 4669 N N . PHE B 1 269 ? 7.047 12.508 23.484 1 88.56 269 PHE B N 1
ATOM 4670 C CA . PHE B 1 269 ? 7.465 12.703 24.875 1 88.56 269 PHE B CA 1
ATOM 4671 C C . PHE B 1 269 ? 7.902 14.148 25.109 1 88.56 269 PHE B C 1
ATOM 4673 O O . PHE B 1 269 ? 8.844 14.398 25.859 1 88.56 269 PHE B O 1
ATOM 4680 N N . LYS B 1 270 ? 7.215 15.07 24.344 1 86.69 270 LYS B N 1
ATOM 4681 C CA . LYS B 1 270 ? 7.461 16.5 24.484 1 86.69 270 LYS B CA 1
ATOM 4682 C C . LYS B 1 270 ? 8.945 16.812 24.359 1 86.69 270 LYS B C 1
ATOM 4684 O O . LYS B 1 270 ? 9.578 17.25 25.328 1 86.69 270 LYS B O 1
ATOM 4689 N N . PRO B 1 271 ? 9.43 16.766 23.25 1 84.69 271 PRO B N 1
ATOM 4690 C CA . PRO B 1 271 ? 10.852 17.047 23.047 1 84.69 271 PRO B CA 1
ATOM 4691 C C . PRO B 1 271 ? 11.227 18.484 23.406 1 84.69 271 PRO B C 1
ATOM 4693 O O . PRO B 1 271 ? 10.406 19.391 23.25 1 84.69 271 PRO B O 1
ATOM 4696 N N . ASP B 1 272 ? 12.391 18.594 23.938 1 85.25 272 ASP B N 1
ATOM 4697 C CA . ASP B 1 272 ? 12.969 19.891 24.266 1 85.25 272 ASP B CA 1
ATOM 4698 C C . ASP B 1 272 ? 14.312 20.078 23.547 1 85.25 272 ASP B C 1
ATOM 4700 O O . ASP B 1 272 ? 15.328 20.344 24.188 1 85.25 272 ASP B O 1
ATOM 4704 N N . ALA B 1 273 ? 14.234 19.984 22.25 1 84.69 273 ALA B N 1
ATOM 4705 C CA . ALA B 1 273 ? 15.469 19.984 21.469 1 84.69 273 ALA B CA 1
ATOM 4706 C C . ALA B 1 273 ? 15.938 21.406 21.172 1 84.69 273 ALA B C 1
ATOM 4708 O O . ALA B 1 273 ? 15.125 22.281 20.891 1 84.69 273 ALA B O 1
ATOM 4709 N N . CYS B 1 274 ? 17.219 21.609 21.297 1 90.31 274 CYS B N 1
ATOM 4710 C CA . CYS B 1 274 ? 17.844 22.859 20.891 1 90.31 274 CYS B CA 1
ATOM 4711 C C . CYS B 1 274 ? 18.312 22.797 19.438 1 90.31 274 CYS B C 1
ATOM 4713 O O . CYS B 1 274 ? 19.016 21.859 19.062 1 90.31 274 CYS B O 1
ATOM 4715 N N . PRO B 1 275 ? 17.922 23.797 18.703 1 94.88 275 PRO B N 1
ATOM 4716 C CA . PRO B 1 275 ? 18.344 23.781 17.297 1 94.88 275 PRO B CA 1
ATOM 4717 C C . PRO B 1 275 ? 19.844 23.953 17.141 1 94.88 275 PRO B C 1
ATOM 4719 O O . PRO B 1 275 ? 20.469 24.719 17.891 1 94.88 275 PRO B O 1
ATOM 4722 N N . ARG B 1 276 ? 20.391 23.219 16.266 1 95.38 276 ARG B N 1
ATOM 4723 C CA . ARG B 1 276 ? 21.781 23.391 15.844 1 95.38 276 ARG B CA 1
ATOM 4724 C C . ARG B 1 276 ? 21.844 24.078 14.477 1 95.38 276 ARG B C 1
ATOM 4726 O O . ARG B 1 276 ? 21.172 23.672 13.539 1 95.38 276 ARG B O 1
ATOM 4733 N N . ILE B 1 277 ? 22.641 25.141 14.438 1 95.69 277 ILE B N 1
ATOM 4734 C CA . ILE B 1 277 ? 22.766 25.891 13.195 1 95.69 277 ILE B CA 1
ATOM 4735 C C . ILE B 1 277 ? 24.172 25.703 12.617 1 95.69 277 ILE B C 1
ATOM 4737 O O . ILE B 1 277 ? 25.172 25.797 13.336 1 95.69 277 ILE B O 1
ATOM 4741 N N . GLU B 1 278 ? 24.203 25.359 11.391 1 95.69 278 GLU B N 1
ATOM 4742 C CA . GLU B 1 278 ? 25.469 25.172 10.688 1 95.69 278 GLU B CA 1
ATOM 4743 C C . GLU B 1 278 ? 25.5 25.938 9.367 1 95.69 278 GLU B C 1
ATOM 4745 O O . GLU B 1 278 ? 24.516 25.906 8.609 1 95.69 278 GLU B O 1
ATOM 4750 N N . ARG B 1 279 ? 26.531 26.703 9.125 1 96.06 279 ARG B N 1
ATOM 4751 C CA . ARG B 1 279 ? 26.719 27.328 7.82 1 96.06 279 ARG B CA 1
ATOM 4752 C C . ARG B 1 279 ? 27.219 26.328 6.789 1 96.06 279 ARG B C 1
ATOM 4754 O O . ARG B 1 279 ? 28.109 25.516 7.082 1 96.06 279 ARG B O 1
ATOM 4761 N N . LEU B 1 280 ? 26.641 26.422 5.633 1 95.88 280 LEU B N 1
ATOM 4762 C CA . LEU B 1 280 ? 27 25.469 4.59 1 95.88 280 LEU B CA 1
ATOM 4763 C C . LEU B 1 280 ? 27.922 26.109 3.562 1 95.88 280 LEU B C 1
ATOM 4765 O O . LEU B 1 280 ? 27.844 27.312 3.32 1 95.88 280 LEU B O 1
ATOM 4769 N N . GLU B 1 281 ? 28.766 25.359 3.051 1 94.69 281 GLU B N 1
ATOM 4770 C CA . GLU B 1 281 ? 29.609 25.688 1.908 1 94.69 281 GLU B CA 1
ATOM 4771 C C . GLU B 1 281 ? 29.219 24.875 0.678 1 94.69 281 GLU B C 1
ATOM 4773 O O . GLU B 1 281 ? 28.844 23.703 0.794 1 94.69 281 GLU B O 1
ATOM 4778 N N . PRO B 1 282 ? 29.281 25.609 -0.496 1 93.69 282 PRO B N 1
ATOM 4779 C CA . PRO B 1 282 ? 28.984 24.812 -1.696 1 93.69 282 PRO B CA 1
ATOM 4780 C C . PRO B 1 282 ? 29.797 23.531 -1.77 1 93.69 282 PRO B C 1
ATOM 4782 O O . PRO B 1 282 ? 31 23.531 -1.544 1 93.69 282 PRO B O 1
ATOM 4785 N N . GLY B 1 283 ? 29.094 22.422 -2.021 1 93.38 283 GLY B N 1
ATOM 4786 C CA . GLY B 1 283 ? 29.75 21.125 -2.084 1 93.38 283 GLY B CA 1
ATOM 4787 C C . GLY B 1 283 ? 29.562 20.297 -0.824 1 93.38 283 GLY B C 1
ATOM 4788 O O . GLY B 1 283 ? 29.812 19.094 -0.824 1 93.38 283 GLY B O 1
ATOM 4789 N N . ASP B 1 284 ? 29.141 20.953 0.255 1 96.06 284 ASP B N 1
ATOM 4790 C CA . ASP B 1 284 ? 28.844 20.234 1.491 1 96.06 284 ASP B CA 1
ATOM 4791 C C . ASP B 1 284 ? 27.766 19.188 1.27 1 96.06 284 ASP B C 1
ATOM 4793 O O . ASP B 1 284 ? 26.781 19.438 0.554 1 96.06 284 ASP B O 1
ATOM 4797 N N . ARG B 1 285 ? 27.969 18.031 1.852 1 97.06 285 ARG B N 1
ATOM 4798 C CA . ARG B 1 285 ? 26.938 17 1.823 1 97.06 285 ARG B CA 1
ATOM 4799 C C . ARG B 1 285 ? 26.516 16.625 3.234 1 97.06 285 ARG B C 1
ATOM 4801 O O . ARG B 1 285 ? 27.312 16.641 4.164 1 97.06 285 ARG B O 1
ATOM 4808 N N . LEU B 1 286 ? 25.359 16.375 3.379 1 97.44 286 LEU B N 1
ATOM 4809 C CA . LEU B 1 286 ? 24.797 15.914 4.645 1 97.44 286 LEU B CA 1
ATOM 4810 C C . LEU B 1 286 ? 24.109 14.562 4.477 1 97.44 286 LEU B C 1
ATOM 4812 O O . LEU B 1 286 ? 23.234 14.406 3.617 1 97.44 286 LEU B O 1
ATOM 4816 N N . LEU B 1 287 ? 24.5 13.562 5.238 1 97.75 287 LEU B N 1
ATOM 4817 C CA . LEU B 1 287 ? 23.891 12.234 5.238 1 97.75 287 LEU B CA 1
ATOM 4818 C C . LEU B 1 287 ? 23.016 12.031 6.473 1 97.75 287 LEU B C 1
ATOM 4820 O O . LEU B 1 287 ? 23.5 12.141 7.602 1 97.75 287 LEU B O 1
ATOM 4824 N N . PHE B 1 288 ? 21.75 11.859 6.262 1 97.81 288 PHE B N 1
ATOM 4825 C CA . PHE B 1 288 ? 20.812 11.484 7.309 1 97.81 288 PHE B CA 1
ATOM 4826 C C . PHE B 1 288 ? 20.438 10.016 7.195 1 97.81 288 PHE B C 1
ATOM 4828 O O . PHE B 1 288 ? 20.281 9.492 6.094 1 97.81 288 PHE B O 1
ATOM 4835 N N . TYR B 1 289 ? 20.234 9.344 8.305 1 96.88 289 TYR B N 1
ATOM 4836 C CA . TYR B 1 289 ? 19.953 7.91 8.289 1 96.88 289 TYR B CA 1
ATOM 4837 C C . TYR B 1 289 ? 19.219 7.484 9.547 1 96.88 289 TYR B C 1
ATOM 4839 O O . TYR B 1 289 ? 19.234 8.195 10.562 1 96.88 289 TYR B O 1
ATOM 4847 N N . THR B 1 290 ? 18.516 6.398 9.484 1 95.44 290 THR B N 1
ATOM 4848 C CA . THR B 1 290 ? 17.859 5.832 10.656 1 95.44 290 THR B CA 1
ATOM 4849 C C . THR B 1 290 ? 18.781 4.836 11.359 1 95.44 290 THR B C 1
ATOM 4851 O O . THR B 1 290 ? 19.859 4.508 10.852 1 95.44 290 THR B O 1
ATOM 4854 N N . ASP B 1 291 ? 18.391 4.41 12.516 1 91.75 291 ASP B N 1
ATOM 4855 C CA . ASP B 1 291 ? 19.266 3.641 13.391 1 91.75 291 ASP B CA 1
ATOM 4856 C C . ASP B 1 291 ? 19.578 2.268 12.789 1 91.75 291 ASP B C 1
ATOM 4858 O O . ASP B 1 291 ? 20.562 1.623 13.164 1 91.75 291 ASP B O 1
ATOM 4862 N N . GLY B 1 292 ? 18.828 1.835 11.859 1 90 292 GLY B N 1
ATOM 4863 C CA . GLY B 1 292 ? 19.125 0.582 11.188 1 90 292 GLY B CA 1
ATOM 4864 C C . GLY B 1 292 ? 20.516 0.557 10.562 1 90 292 GLY B C 1
ATOM 4865 O O . GLY B 1 292 ? 21.141 -0.497 10.492 1 90 292 GLY B O 1
ATOM 4866 N N . LEU B 1 293 ? 20.906 1.677 10.023 1 90.88 293 LEU B N 1
ATOM 4867 C CA . LEU B 1 293 ? 22.25 1.757 9.453 1 90.88 293 LEU B CA 1
ATOM 4868 C C . LEU B 1 293 ? 23.312 1.589 10.539 1 90.88 293 LEU B C 1
ATOM 4870 O O . LEU B 1 293 ? 24.281 0.844 10.359 1 90.88 293 LEU B O 1
ATOM 4874 N N . ALA B 1 294 ? 23.078 2.299 11.633 1 85.94 294 ALA B N 1
ATOM 4875 C CA . ALA B 1 294 ? 24.031 2.266 12.742 1 85.94 294 ALA B CA 1
ATOM 4876 C C . ALA B 1 294 ? 24.047 0.896 13.414 1 85.94 294 ALA B C 1
ATOM 4878 O O . ALA B 1 294 ? 25.047 0.496 14 1 85.94 294 ALA B O 1
ATOM 4879 N N . GLU B 1 295 ? 23 0.179 13.297 1 87.62 295 GLU B N 1
ATOM 4880 C CA . GLU B 1 295 ? 22.859 -1.097 13.992 1 87.62 295 GLU B CA 1
ATOM 4881 C C . GLU B 1 295 ? 23.203 -2.266 13.07 1 87.62 295 GLU B C 1
ATOM 4883 O O . GLU B 1 295 ? 23.312 -3.408 13.523 1 87.62 295 GLU B O 1
ATOM 4888 N N . ALA B 1 296 ? 23.375 -1.987 11.859 1 88.06 296 ALA B N 1
ATOM 4889 C CA . ALA B 1 296 ? 23.734 -3.055 10.93 1 88.06 296 ALA B CA 1
ATOM 4890 C C . ALA B 1 296 ? 25.078 -3.682 11.312 1 88.06 296 ALA B C 1
ATOM 4892 O O . ALA B 1 296 ? 26.062 -2.973 11.547 1 88.06 296 ALA B O 1
ATOM 4893 N N . ARG B 1 297 ? 25.016 -4.988 11.422 1 87.06 297 ARG B N 1
ATOM 4894 C CA . ARG B 1 297 ? 26.25 -5.617 11.898 1 87.06 297 ARG B CA 1
ATOM 4895 C C . ARG B 1 297 ? 26.469 -6.969 11.227 1 87.06 297 ARG B C 1
ATOM 4897 O O . ARG B 1 297 ? 25.531 -7.582 10.727 1 87.06 297 ARG B O 1
ATOM 4904 N N . ARG B 1 298 ? 27.766 -7.23 11.148 1 86.44 298 ARG B N 1
ATOM 4905 C CA . ARG B 1 298 ? 28.281 -8.523 10.703 1 86.44 298 ARG B CA 1
ATOM 4906 C C . ARG B 1 298 ? 29.125 -9.18 11.781 1 86.44 298 ARG B C 1
ATOM 4908 O O . ARG B 1 298 ? 30.172 -8.648 12.164 1 86.44 298 ARG B O 1
ATOM 4915 N N . ASP B 1 299 ? 28.766 -10.328 12.141 1 87.12 299 ASP B N 1
ATOM 4916 C CA . ASP B 1 299 ? 29.547 -11.062 13.133 1 87.12 299 ASP B CA 1
ATOM 4917 C C . ASP B 1 299 ? 29.891 -10.164 14.32 1 87.12 299 ASP B C 1
ATOM 4919 O O . ASP B 1 299 ? 31.047 -10.141 14.766 1 87.12 299 ASP B O 1
ATOM 4923 N N . GLY B 1 300 ? 28.969 -9.289 14.773 1 85.38 300 GLY B N 1
ATOM 4924 C CA . GLY B 1 300 ? 29.141 -8.469 15.969 1 85.38 300 GLY B CA 1
ATOM 4925 C C . GLY B 1 300 ? 29.766 -7.117 15.672 1 85.38 300 GLY B C 1
ATOM 4926 O O . GLY B 1 300 ? 29.797 -6.242 16.547 1 85.38 300 GLY B O 1
ATOM 4927 N N . GLN B 1 301 ? 30.297 -6.996 14.453 1 89.88 301 GLN B N 1
ATOM 4928 C CA . GLN B 1 301 ? 30.922 -5.723 14.102 1 89.88 301 GLN B CA 1
ATOM 4929 C C . GLN B 1 301 ? 29.938 -4.82 13.359 1 89.88 301 GLN B C 1
ATOM 4931 O O . GLN B 1 301 ? 29.344 -5.23 12.367 1 89.88 301 GLN B O 1
ATOM 4936 N N . PHE B 1 302 ? 29.859 -3.623 13.875 1 91 302 PHE B N 1
ATOM 4937 C CA . PHE B 1 302 ? 28.938 -2.668 13.273 1 91 302 PHE B CA 1
ATOM 4938 C C . PHE B 1 302 ? 29.484 -2.131 11.961 1 91 302 PHE B C 1
ATOM 4940 O O . PHE B 1 302 ? 30.703 -2.033 11.789 1 91 302 PHE B O 1
ATOM 4947 N N . PHE B 1 303 ? 28.641 -1.842 11.047 1 91.31 303 PHE B N 1
ATOM 4948 C CA . PHE B 1 303 ? 29.047 -1.174 9.812 1 91.31 303 PHE B CA 1
ATOM 4949 C C . PHE B 1 303 ? 29.688 0.169 10.117 1 91.31 303 PHE B C 1
ATOM 4951 O O . PHE B 1 303 ? 29.109 1.013 10.797 1 91.31 303 PHE B O 1
ATOM 4958 N N . PRO B 1 304 ? 30.906 0.4 9.766 1 91.44 304 PRO B N 1
ATOM 4959 C CA . PRO B 1 304 ? 31.594 1.651 10.07 1 91.44 304 PRO B CA 1
ATOM 4960 C C . PRO B 1 304 ? 31.156 2.811 9.18 1 91.44 304 PRO B C 1
ATOM 4962 O O . PRO B 1 304 ? 31.875 3.209 8.266 1 91.44 304 PRO B O 1
ATOM 4965 N N . THR B 1 305 ? 30.062 3.35 9.469 1 91.56 305 THR B N 1
ATOM 4966 C CA . THR B 1 305 ? 29.453 4.387 8.656 1 91.56 305 THR B CA 1
ATOM 4967 C C . THR B 1 305 ? 30.328 5.625 8.586 1 91.56 305 THR B C 1
ATOM 4969 O O . THR B 1 305 ? 30.625 6.125 7.492 1 91.56 305 THR B O 1
ATOM 4972 N N . ALA B 1 306 ? 30.844 6.156 9.734 1 90.25 306 ALA B N 1
ATOM 4973 C CA . ALA B 1 306 ? 31.625 7.383 9.781 1 90.25 306 ALA B CA 1
ATOM 4974 C C . ALA B 1 306 ? 32.938 7.23 8.992 1 90.25 306 ALA B C 1
ATOM 4976 O O . ALA B 1 306 ? 33.344 8.164 8.312 1 90.25 306 ALA B O 1
ATOM 4977 N N . GLU B 1 307 ? 33.5 6.074 9.07 1 90.88 307 GLU B N 1
ATOM 4978 C CA . GLU B 1 307 ? 34.781 5.828 8.398 1 90.88 307 GLU B CA 1
ATOM 4979 C C . GLU B 1 307 ? 34.594 5.668 6.895 1 90.88 307 GLU B C 1
ATOM 4981 O O . GLU B 1 307 ? 35.469 6.051 6.113 1 90.88 307 GLU B O 1
ATOM 4986 N N . ARG B 1 308 ? 33.469 5.184 6.535 1 93.12 308 ARG B N 1
ATOM 4987 C CA . ARG B 1 308 ? 33.281 4.82 5.133 1 93.12 308 ARG B CA 1
ATOM 4988 C C . ARG B 1 308 ? 32.469 5.875 4.391 1 93.12 308 ARG B C 1
ATOM 4990 O O . ARG B 1 308 ? 32.438 5.883 3.158 1 93.12 308 ARG B O 1
ATOM 4997 N N . ALA B 1 309 ? 31.891 6.707 5.07 1 94.12 309 ALA B N 1
ATOM 4998 C CA . ALA B 1 309 ? 30.922 7.637 4.496 1 94.12 309 ALA B CA 1
ATOM 4999 C C . ALA B 1 309 ? 31.562 8.484 3.395 1 94.12 309 ALA B C 1
ATOM 5001 O O . ALA B 1 309 ? 30.984 8.641 2.314 1 94.12 309 ALA B O 1
ATOM 5002 N N . TRP B 1 310 ? 32.75 9.023 3.658 1 93.56 310 TRP B N 1
ATOM 5003 C CA . TRP B 1 310 ? 33.375 9.898 2.674 1 93.56 310 TRP B CA 1
ATOM 5004 C C . TRP B 1 310 ? 33.594 9.156 1.361 1 93.56 310 TRP B C 1
ATOM 5006 O O . TRP B 1 310 ? 33.344 9.688 0.283 1 93.56 310 TRP B O 1
ATOM 5016 N N . GLY B 1 311 ? 34.125 7.965 1.397 1 93.5 311 GLY B N 1
ATOM 5017 C CA . GLY B 1 311 ? 34.406 7.184 0.206 1 93.5 311 GLY B CA 1
ATOM 5018 C C . GLY B 1 311 ? 33.156 6.785 -0.559 1 93.5 311 GLY B C 1
ATOM 5019 O O . GLY B 1 311 ? 33.188 6.66 -1.785 1 93.5 311 GLY B O 1
ATOM 5020 N N . LEU B 1 312 ? 32.125 6.598 0.141 1 93.38 312 LEU B N 1
ATOM 5021 C CA . LEU B 1 312 ? 30.938 6.039 -0.463 1 93.38 312 LEU B CA 1
ATOM 5022 C C . LEU B 1 312 ? 30.031 7.148 -0.995 1 93.38 312 LEU B C 1
ATOM 5024 O O . LEU B 1 312 ? 29.469 7.023 -2.082 1 93.38 312 LEU B O 1
ATOM 5028 N N . VAL B 1 313 ? 29.828 8.258 -0.195 1 94.19 313 VAL B N 1
ATOM 5029 C CA . VAL B 1 313 ? 28.812 9.234 -0.567 1 94.19 313 VAL B CA 1
ATOM 5030 C C . VAL B 1 313 ? 29.438 10.617 -0.704 1 94.19 313 VAL B C 1
ATOM 5032 O O . VAL B 1 313 ? 28.734 11.602 -0.937 1 94.19 313 VAL B O 1
ATOM 5035 N N . GLY B 1 314 ? 30.766 10.758 -0.612 1 91.38 314 GLY B N 1
ATOM 5036 C CA . GLY B 1 314 ? 31.453 12.039 -0.601 1 91.38 314 GLY B CA 1
ATOM 5037 C C . GLY B 1 314 ? 31.672 12.617 -1.988 1 91.38 314 GLY B C 1
ATOM 5038 O O . GLY B 1 314 ? 32.062 13.773 -2.133 1 91.38 314 GLY B O 1
ATOM 5039 N N . HIS B 1 315 ? 31.391 11.766 -2.986 1 87.69 315 HIS B N 1
ATOM 5040 C CA . HIS B 1 315 ? 31.625 12.227 -4.348 1 87.69 315 HIS B CA 1
ATOM 5041 C C . HIS B 1 315 ? 30.516 11.781 -5.289 1 87.69 315 HIS B C 1
ATOM 5043 O O . HIS B 1 315 ? 29.641 11 -4.898 1 87.69 315 HIS B O 1
ATOM 5049 N N . GLY B 1 316 ? 30.516 12.461 -6.492 1 89.38 316 GLY B N 1
ATOM 5050 C CA . GLY B 1 316 ? 29.562 12.055 -7.512 1 89.38 316 GLY B CA 1
ATOM 5051 C C . GLY B 1 316 ? 28.172 12.602 -7.273 1 89.38 316 GLY B C 1
ATOM 5052 O O . GLY B 1 316 ? 28 13.602 -6.578 1 89.38 316 GLY B O 1
ATOM 5053 N N . ASN B 1 317 ? 27.219 11.961 -7.914 1 92.88 317 ASN B N 1
ATOM 5054 C CA . ASN B 1 317 ? 25.812 12.344 -7.734 1 92.88 317 ASN B CA 1
ATOM 5055 C C . ASN B 1 317 ? 25.234 11.758 -6.449 1 92.88 317 ASN B C 1
ATOM 5057 O O . ASN B 1 317 ? 25.625 10.664 -6.031 1 92.88 317 ASN B O 1
ATOM 5061 N N . VAL B 1 318 ? 24.391 12.516 -5.84 1 94.06 318 VAL B N 1
ATOM 5062 C CA . VAL B 1 318 ? 23.875 12.125 -4.535 1 94.06 318 VAL B CA 1
ATOM 5063 C C . VAL B 1 318 ? 23.141 10.789 -4.656 1 94.06 318 VAL B C 1
ATOM 5065 O O . VAL B 1 318 ? 23.219 9.953 -3.754 1 94.06 318 VAL B O 1
ATOM 5068 N N . SER B 1 319 ? 22.422 10.562 -5.746 1 93.44 319 SER B N 1
ATOM 5069 C CA . SER B 1 319 ? 21.688 9.312 -5.941 1 93.44 319 SER B CA 1
ATOM 5070 C C . SER B 1 319 ? 22.641 8.133 -6.055 1 93.44 319 SER B C 1
ATOM 5072 O O . SER B 1 319 ? 22.406 7.078 -5.453 1 93.44 319 SER B O 1
ATOM 5074 N N . ASP B 1 320 ? 23.719 8.297 -6.801 1 92.38 320 ASP B N 1
ATOM 5075 C CA . ASP B 1 320 ? 24.719 7.246 -6.973 1 92.38 320 ASP B CA 1
ATOM 5076 C C . ASP B 1 320 ? 25.422 6.945 -5.652 1 92.38 320 ASP B C 1
ATOM 5078 O O . ASP B 1 320 ? 25.781 5.801 -5.383 1 92.38 320 ASP B O 1
ATOM 5082 N N . GLY B 1 321 ? 25.641 8.008 -4.949 1 94.31 321 GLY B N 1
ATOM 5083 C CA . GLY B 1 321 ? 26.234 7.812 -3.641 1 94.31 321 GLY B CA 1
ATOM 5084 C C . GLY B 1 321 ? 25.422 6.906 -2.738 1 94.31 321 GLY B C 1
ATOM 5085 O O . GLY B 1 321 ? 25.969 6.004 -2.1 1 94.31 321 GLY B O 1
ATOM 5086 N N . LEU B 1 322 ? 24.172 7.121 -2.736 1 95.25 322 LEU B N 1
ATOM 5087 C CA . LEU B 1 322 ? 23.297 6.305 -1.893 1 95.25 322 LEU B CA 1
ATOM 5088 C C . LEU B 1 322 ? 23.266 4.863 -2.387 1 95.25 322 LEU B C 1
ATOM 5090 O O . LEU B 1 322 ? 23.188 3.93 -1.583 1 95.25 322 LEU B O 1
ATOM 5094 N N . VAL B 1 323 ? 23.328 4.707 -3.697 1 92.44 323 VAL B N 1
ATOM 5095 C CA . VAL B 1 323 ? 23.375 3.363 -4.266 1 92.44 323 VAL B CA 1
ATOM 5096 C C . VAL B 1 323 ? 24.656 2.662 -3.826 1 92.44 323 VAL B C 1
ATOM 5098 O O . VAL B 1 323 ? 24.641 1.481 -3.471 1 92.44 323 VAL B O 1
ATOM 5101 N N . SER B 1 324 ? 25.734 3.371 -3.871 1 94.25 324 SER B N 1
ATOM 5102 C CA . SER B 1 324 ? 27.016 2.836 -3.43 1 94.25 324 SER B CA 1
ATOM 5103 C C . SER B 1 324 ? 26.984 2.447 -1.955 1 94.25 324 SER B C 1
ATOM 5105 O O . SER B 1 324 ? 27.484 1.393 -1.57 1 94.25 324 SER B O 1
ATOM 5107 N N . LEU B 1 325 ? 26.406 3.279 -1.179 1 94.75 325 LEU B N 1
ATOM 5108 C CA . LEU B 1 325 ? 26.281 3.004 0.249 1 94.75 325 LEU B CA 1
ATOM 5109 C C . LEU B 1 325 ? 25.438 1.76 0.495 1 94.75 325 LEU B C 1
ATOM 5111 O O . LEU B 1 325 ? 25.797 0.915 1.319 1 94.75 325 LEU B O 1
ATOM 5115 N N . GLU B 1 326 ? 24.312 1.678 -0.168 1 92.44 326 GLU B N 1
ATOM 5116 C CA . GLU B 1 326 ? 23.453 0.503 -0.047 1 92.44 326 GLU B CA 1
ATOM 5117 C C . GLU B 1 326 ? 24.219 -0.773 -0.409 1 92.44 326 GLU B C 1
ATOM 5119 O O . GLU B 1 326 ? 24.125 -1.773 0.307 1 92.44 326 GLU B O 1
ATOM 5124 N N . SER B 1 327 ? 24.906 -0.754 -1.539 1 91.75 327 SER B N 1
ATOM 5125 C CA . SER B 1 327 ? 25.656 -1.918 -1.994 1 91.75 327 SER B CA 1
ATOM 5126 C C . SER B 1 327 ? 26.703 -2.334 -0.966 1 91.75 327 SER B C 1
ATOM 5128 O O . SER B 1 327 ? 26.859 -3.523 -0.683 1 91.75 327 SER B O 1
ATOM 5130 N N . ALA B 1 328 ? 27.422 -1.35 -0.463 1 93.38 328 ALA B N 1
ATOM 5131 C CA . ALA B 1 328 ? 28.453 -1.62 0.55 1 93.38 328 ALA B CA 1
ATOM 5132 C C . ALA B 1 328 ? 27.828 -2.234 1.802 1 93.38 328 ALA B C 1
ATOM 5134 O O . ALA B 1 328 ? 28.391 -3.148 2.4 1 93.38 328 ALA B O 1
ATOM 5135 N N . LEU B 1 329 ? 26.703 -1.713 2.217 1 91.94 329 LEU B N 1
ATOM 5136 C CA . LEU B 1 329 ? 26 -2.201 3.398 1 91.94 329 LEU B CA 1
ATOM 5137 C C . LEU B 1 329 ? 25.531 -3.643 3.203 1 91.94 329 LEU B C 1
ATOM 5139 O O . LEU B 1 329 ? 25.719 -4.484 4.082 1 91.94 329 LEU B O 1
ATOM 5143 N N . VAL B 1 330 ? 24.922 -3.932 2.098 1 87.94 330 VAL B N 1
ATOM 5144 C CA . VAL B 1 330 ? 24.406 -5.258 1.793 1 87.94 330 VAL B CA 1
ATOM 5145 C C . VAL B 1 330 ? 25.547 -6.27 1.772 1 87.94 330 VAL B C 1
ATOM 5147 O O . VAL B 1 330 ? 25.391 -7.391 2.264 1 87.94 330 VAL B O 1
ATOM 5150 N N . GLU B 1 331 ? 26.609 -5.867 1.17 1 89.5 331 GLU B N 1
ATOM 5151 C CA . GLU B 1 331 ? 27.797 -6.723 1.148 1 89.5 331 GLU B CA 1
ATOM 5152 C C . GLU B 1 331 ? 28.297 -6.988 2.561 1 89.5 331 GLU B C 1
ATOM 5154 O O . GLU B 1 331 ? 28.688 -8.109 2.883 1 89.5 331 GLU B O 1
ATOM 5159 N N . TRP B 1 332 ? 28.281 -5.988 3.322 1 90.62 332 TRP B N 1
ATOM 5160 C CA . TRP B 1 332 ? 28.781 -6.09 4.691 1 90.62 332 TRP B CA 1
ATOM 5161 C C . TRP B 1 332 ? 27.953 -7.082 5.496 1 90.62 332 TRP B C 1
ATOM 5163 O O . TRP B 1 332 ? 28.5 -7.965 6.16 1 90.62 332 TRP B O 1
ATOM 5173 N N . VAL B 1 333 ? 26.656 -6.988 5.469 1 88.19 333 VAL B N 1
ATOM 5174 C CA . VAL B 1 333 ? 25.797 -7.805 6.309 1 88.19 333 VAL B CA 1
ATOM 5175 C C . VAL B 1 333 ? 25.469 -9.117 5.598 1 88.19 333 VAL B C 1
ATOM 5177 O O . VAL B 1 333 ? 24.672 -9.922 6.094 1 88.19 333 VAL B O 1
ATOM 5180 N N . ARG B 1 334 ? 25.953 -9.328 4.457 1 85.19 334 ARG B N 1
ATOM 5181 C CA . ARG B 1 334 ? 25.75 -10.539 3.662 1 85.19 334 ARG B CA 1
ATOM 5182 C C . ARG B 1 334 ? 24.266 -10.734 3.348 1 85.19 334 ARG B C 1
ATOM 5184 O O . ARG B 1 334 ? 23.734 -11.836 3.51 1 85.19 334 ARG B O 1
ATOM 5191 N N . GLY B 1 335 ? 23.578 -9.656 3.068 1 76 335 GLY B N 1
ATOM 5192 C CA . GLY B 1 335 ? 22.203 -9.68 2.576 1 76 335 GLY B CA 1
ATOM 5193 C C . GLY B 1 335 ? 21.172 -9.742 3.686 1 76 335 GLY B C 1
ATOM 5194 O O . GLY B 1 335 ? 19.969 -9.742 3.422 1 76 335 GLY B O 1
ATOM 5195 N N . ARG B 1 336 ? 21.578 -9.844 4.926 1 77.56 336 ARG B N 1
ATOM 5196 C CA . ARG B 1 336 ? 20.625 -9.961 6.02 1 77.56 336 ARG B CA 1
ATOM 5197 C C . ARG B 1 336 ? 20.578 -8.688 6.852 1 77.56 336 ARG B C 1
ATOM 5199 O O . ARG B 1 336 ? 21.547 -8.367 7.555 1 77.56 336 ARG B O 1
ATOM 5206 N N . LEU B 1 337 ? 19.547 -7.914 6.629 1 81.38 337 LEU B N 1
ATOM 5207 C CA . LEU B 1 337 ? 19.328 -6.715 7.438 1 81.38 337 LEU B CA 1
ATOM 5208 C C . LEU B 1 337 ? 18.328 -6.988 8.555 1 81.38 337 LEU B C 1
ATOM 5210 O O . LEU B 1 337 ? 17.328 -7.656 8.344 1 81.38 337 LEU B O 1
ATOM 5214 N N . ASP B 1 338 ? 18.609 -6.609 9.688 1 77.94 338 ASP B N 1
ATOM 5215 C CA . ASP B 1 338 ? 17.75 -6.828 10.852 1 77.94 338 ASP B CA 1
ATOM 5216 C C . ASP B 1 338 ? 16.641 -5.785 10.922 1 77.94 338 ASP B C 1
ATOM 5218 O O . ASP B 1 338 ? 15.609 -6.012 11.547 1 77.94 338 ASP B O 1
ATOM 5222 N N . ASP B 1 339 ? 16.938 -4.59 10.352 1 82.75 339 ASP B N 1
ATOM 5223 C CA . ASP B 1 339 ? 15.961 -3.496 10.406 1 82.75 339 ASP B CA 1
ATOM 5224 C C . ASP B 1 339 ? 15.93 -2.719 9.094 1 82.75 339 ASP B C 1
ATOM 5226 O O . ASP B 1 339 ? 16.891 -2.748 8.328 1 82.75 339 ASP B O 1
ATOM 5230 N N . ASP B 1 340 ? 14.844 -2.061 8.969 1 85.75 340 ASP B N 1
ATOM 5231 C CA . ASP B 1 340 ? 14.758 -1.18 7.812 1 85.75 340 ASP B CA 1
ATOM 5232 C C . ASP B 1 340 ? 15.711 0.007 7.953 1 85.75 340 ASP B C 1
ATOM 5234 O O . ASP B 1 340 ? 16.109 0.365 9.062 1 85.75 340 ASP B O 1
ATOM 5238 N N . ILE B 1 341 ? 16.062 0.578 6.852 1 91 341 ILE B N 1
ATOM 5239 C CA . ILE B 1 341 ? 16.984 1.711 6.848 1 91 341 ILE B CA 1
ATOM 5240 C C . ILE B 1 341 ? 16.469 2.781 5.887 1 91 341 ILE B C 1
ATOM 5242 O O . ILE B 1 341 ? 16.172 2.492 4.727 1 91 341 ILE B O 1
ATOM 5246 N N . ALA B 1 342 ? 16.312 3.941 6.34 1 93.81 342 ALA B N 1
ATOM 5247 C CA . ALA B 1 342 ? 16.078 5.109 5.5 1 93.81 342 ALA B CA 1
ATOM 5248 C C . ALA B 1 342 ? 17.312 5.984 5.402 1 93.81 342 ALA B C 1
ATOM 5250 O O . ALA B 1 342 ? 17.984 6.242 6.41 1 93.81 342 ALA B O 1
ATOM 5251 N N . LEU B 1 343 ? 17.656 6.438 4.227 1 96.06 343 LEU B N 1
ATOM 5252 C CA . LEU B 1 343 ? 18.797 7.285 3.947 1 96.06 343 LEU B CA 1
ATOM 5253 C C . LEU B 1 343 ? 18.391 8.531 3.17 1 96.06 343 LEU B C 1
ATOM 5255 O O . LEU B 1 343 ? 17.562 8.445 2.26 1 96.06 343 LEU B O 1
ATOM 5259 N N . VAL B 1 344 ? 18.875 9.625 3.578 1 97.12 344 VAL B N 1
ATOM 5260 C CA . VAL B 1 344 ? 18.719 10.859 2.812 1 97.12 344 VAL B CA 1
ATOM 5261 C C . VAL B 1 344 ? 20.078 11.555 2.674 1 97.12 344 VAL B C 1
ATOM 5263 O O . VAL B 1 344 ? 20.766 11.781 3.666 1 97.12 344 VAL B O 1
ATOM 5266 N N . LEU B 1 345 ? 20.484 11.844 1.484 1 97.56 345 LEU B N 1
ATOM 5267 C CA . LEU B 1 345 ? 21.703 12.57 1.186 1 97.56 345 LEU B CA 1
ATOM 5268 C C . LEU B 1 345 ? 21.406 13.898 0.503 1 97.56 345 LEU B C 1
ATOM 5270 O O . LEU B 1 345 ? 20.641 13.945 -0.463 1 97.56 345 LEU B O 1
ATOM 5274 N N . MET B 1 346 ? 21.969 14.961 1.036 1 96.62 346 MET B N 1
ATOM 5275 C CA . MET B 1 346 ? 21.781 16.297 0.486 1 96.62 346 MET B CA 1
ATOM 5276 C C . MET B 1 346 ? 23.125 16.922 0.109 1 96.62 346 MET B C 1
ATOM 5278 O O . MET B 1 346 ? 24.125 16.734 0.799 1 96.62 346 MET B O 1
ATOM 5282 N N . GLU B 1 347 ? 23.062 17.641 -0.939 1 96.69 347 GLU B N 1
ATOM 5283 C CA . GLU B 1 347 ? 24.234 18.422 -1.35 1 96.69 347 GLU B CA 1
ATOM 5284 C C . GLU B 1 347 ? 23.875 19.891 -1.518 1 96.69 347 GLU B C 1
ATOM 5286 O O . GLU B 1 347 ? 22.906 20.234 -2.188 1 96.69 347 GLU B O 1
ATOM 5291 N N . TYR B 1 348 ? 24.656 20.703 -0.896 1 95.75 348 TYR B N 1
ATOM 5292 C CA . TYR B 1 348 ? 24.484 22.141 -1.016 1 95.75 348 TYR B CA 1
ATOM 5293 C C . TYR B 1 348 ? 25.188 22.688 -2.248 1 95.75 348 TYR B C 1
ATOM 5295 O O . TYR B 1 348 ? 26.422 22.625 -2.342 1 95.75 348 TYR B O 1
ATOM 5303 N N . VAL B 1 349 ? 24.453 23.234 -3.182 1 91.25 349 VAL B N 1
ATOM 5304 C CA . VAL B 1 349 ? 25.031 23.703 -4.441 1 91.25 349 VAL B CA 1
ATOM 5305 C C . VAL B 1 349 ? 25.203 25.219 -4.41 1 91.25 349 VAL B C 1
ATOM 5307 O O . VAL B 1 349 ? 25.891 25.781 -5.258 1 91.25 349 VAL B O 1
ATOM 5310 N N . GLY B 1 350 ? 24.875 25.922 -3.445 1 81.19 350 GLY B N 1
ATOM 5311 C CA . GLY B 1 350 ? 25.031 27.375 -3.34 1 81.19 350 GLY B CA 1
ATOM 5312 C C . GLY B 1 350 ? 23.828 28.141 -3.867 1 81.19 350 GLY B C 1
ATOM 5313 O O . GLY B 1 350 ? 22.906 27.547 -4.434 1 81.19 350 GLY B O 1
ATOM 5314 N N . THR B 1 351 ? 23.656 29.344 -3.498 1 62.94 351 THR B N 1
ATOM 5315 C CA . THR B 1 351 ? 22.562 30.219 -3.875 1 62.94 351 THR B CA 1
ATOM 5316 C C . THR B 1 351 ? 22.609 30.547 -5.367 1 62.94 351 THR B C 1
ATOM 5318 O O . THR B 1 351 ? 23.344 31.438 -5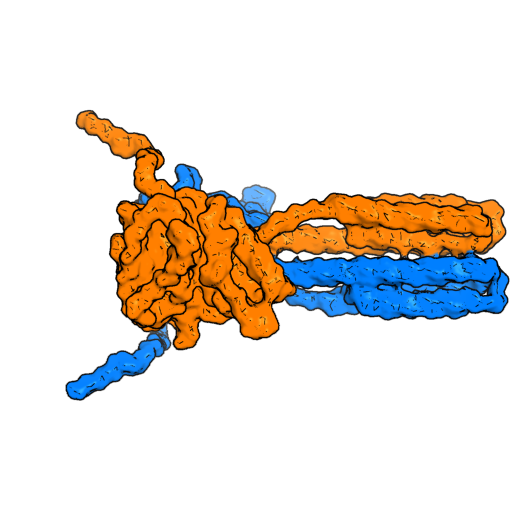.785 1 62.94 351 THR B O 1
ATOM 5321 N N . SER B 1 352 ? 23.188 29.75 -6.234 1 50.66 352 SER B N 1
ATOM 5322 C CA . SER B 1 352 ? 23.203 30.375 -7.555 1 50.66 352 SER B CA 1
ATOM 5323 C C . SER B 1 352 ? 21.859 31 -7.887 1 50.66 352 SER B C 1
ATOM 5325 O O . SER B 1 352 ? 21.797 32.156 -8.289 1 50.66 352 SER B O 1
ATOM 5327 N N . ALA B 1 353 ? 21.047 30.312 -8.93 1 42.88 353 ALA B N 1
ATOM 5328 C CA . ALA B 1 353 ? 20.094 30.719 -9.969 1 42.88 353 ALA B CA 1
ATOM 5329 C C . ALA B 1 353 ? 18.797 31.219 -9.367 1 42.88 353 ALA B C 1
ATOM 5331 O O . ALA B 1 353 ? 18.453 30.875 -8.227 1 42.88 353 ALA B O 1
ATOM 5332 N N . LYS B 1 354 ? 18.125 32.156 -10.188 1 39.31 354 LYS B N 1
ATOM 5333 C CA . LYS B 1 354 ? 16.844 32.812 -10.32 1 39.31 354 LYS B CA 1
ATOM 5334 C C . LYS B 1 354 ? 15.703 31.891 -9.906 1 39.31 354 LYS B C 1
ATOM 5336 O O . LYS B 1 354 ? 15.594 30.766 -10.398 1 39.31 354 LYS B O 1
ATOM 5341 N N . PRO B 1 355 ? 15.125 32.125 -8.859 1 40.84 355 PRO B N 1
ATOM 5342 C CA . PRO B 1 355 ? 13.906 31.391 -8.5 1 40.84 355 PRO B CA 1
ATOM 5343 C C . PRO B 1 355 ? 13.156 30.844 -9.711 1 40.84 355 PRO B C 1
ATOM 5345 O O . PRO B 1 355 ? 13.102 31.5 -10.75 1 40.84 355 PRO B O 1
ATOM 5348 N N . ALA B 1 356 ? 13.305 29.703 -10.086 1 36.88 356 ALA B N 1
ATOM 5349 C CA . ALA B 1 356 ? 12.367 29.469 -11.18 1 36.88 356 ALA B CA 1
ATOM 5350 C C . ALA B 1 356 ? 11.07 30.25 -10.969 1 36.88 356 ALA B C 1
ATOM 5352 O O . ALA B 1 356 ? 10.578 30.359 -9.844 1 36.88 356 ALA B O 1
ATOM 5353 N N . PRO B 1 357 ? 10.688 31.156 -11.906 1 33.75 357 PRO B N 1
ATOM 5354 C CA . PRO B 1 357 ? 9.461 31.953 -11.727 1 33.75 357 PRO B CA 1
ATOM 5355 C C . PRO B 1 357 ? 8.297 31.109 -11.195 1 33.75 357 PRO B C 1
ATOM 5357 O O . PRO B 1 357 ? 8.094 29.984 -11.641 1 33.75 357 PRO B O 1
ATOM 5360 N N . VAL B 1 358 ? 8.141 31.172 -9.906 1 34.88 358 VAL B N 1
ATOM 5361 C CA . VAL B 1 358 ? 6.824 30.672 -9.5 1 34.88 358 VAL B CA 1
ATOM 5362 C C . VAL B 1 358 ? 5.797 30.984 -10.586 1 34.88 358 VAL B C 1
ATOM 5364 O O . VAL B 1 358 ? 5.602 32.156 -10.938 1 34.88 358 VAL B O 1
ATOM 5367 N N . ASN B 1 359 ? 5.738 30.203 -11.578 1 31.53 359 ASN B N 1
ATOM 5368 C CA . ASN B 1 359 ? 4.637 30.453 -12.5 1 31.53 359 ASN B CA 1
ATOM 5369 C C . ASN B 1 359 ? 3.359 30.828 -11.75 1 31.53 359 ASN B C 1
ATOM 5371 O O . ASN B 1 359 ? 2.68 29.969 -11.203 1 31.53 359 ASN B O 1
ATOM 5375 N N . VAL B 1 360 ? 3.422 32 -11.039 1 34.22 360 VAL B N 1
ATOM 5376 C CA . VAL B 1 360 ? 2.164 32.625 -10.617 1 34.22 360 VAL B CA 1
ATOM 5377 C C . VAL B 1 360 ? 1.177 32.625 -11.781 1 34.22 360 VAL B C 1
ATOM 5379 O O . VAL B 1 360 ? 1.515 33.062 -12.891 1 34.22 360 VAL B O 1
ATOM 5382 N N . PRO B 1 361 ? 0.195 31.766 -11.766 1 32.84 361 PRO B N 1
ATOM 5383 C CA . PRO B 1 361 ? -0.732 31.969 -12.883 1 32.84 361 PRO B CA 1
ATOM 5384 C C . PRO B 1 361 ? -1.069 33.438 -13.102 1 32.84 361 PRO B C 1
ATOM 5386 O O . PRO B 1 361 ? -1.141 34.219 -12.141 1 32.84 361 PRO B O 1
ATOM 5389 N N . SER B 1 362 ? -0.702 34 -14.242 1 33.31 362 SER B N 1
ATOM 5390 C CA . SER B 1 362 ? -0.867 35.344 -14.844 1 33.31 362 SER B CA 1
ATOM 5391 C C . SER B 1 362 ? -2.229 35.938 -14.492 1 33.31 362 SER B C 1
ATOM 5393 O O . SER B 1 362 ? -2.48 37.094 -14.758 1 33.31 362 SER B O 1
ATOM 5395 N N . TRP B 1 363 ? -3.27 35.062 -14.023 1 35.16 363 TRP B N 1
ATOM 5396 C CA . TRP B 1 363 ? -4.57 35.719 -14.086 1 35.16 363 TRP B CA 1
ATOM 5397 C C . TRP B 1 363 ? -4.688 36.812 -13.023 1 35.16 363 TRP B C 1
ATOM 5399 O O . TRP B 1 363 ? -5.637 37.594 -13.023 1 35.16 363 TRP B O 1
ATOM 5409 N N . GLU B 1 364 ? -3.842 36.688 -11.945 1 34.25 364 GLU B N 1
ATOM 5410 C CA . GLU B 1 364 ? -4.176 37.719 -10.953 1 34.25 364 GLU B CA 1
ATOM 5411 C C . GLU B 1 364 ? -3.643 39.062 -11.359 1 34.25 364 GLU B C 1
ATOM 5413 O O . GLU B 1 364 ? -3.701 40.031 -10.578 1 34.25 364 GLU B O 1
ATOM 5418 N N . LEU B 1 365 ? -2.699 39.094 -12.359 1 34.25 365 LEU B N 1
ATOM 5419 C CA . LEU B 1 365 ? -2.32 40.5 -12.625 1 34.25 365 LEU B CA 1
ATOM 5420 C C . LEU B 1 365 ? -3.492 41.25 -13.219 1 34.25 365 LEU B C 1
ATOM 5422 O O . LEU B 1 365 ? -3.799 41.125 -14.406 1 34.25 365 LEU B O 1
ATOM 5426 N N . GLY B 1 366 ? -4.68 41.156 -12.562 1 29.38 366 GLY B N 1
ATOM 5427 C CA . GLY B 1 366 ? -5.668 42.125 -13.008 1 29.38 366 GLY B CA 1
ATOM 5428 C C . GLY B 1 366 ? -5.113 43.531 -13.117 1 29.38 366 GLY B C 1
ATOM 5429 O O . GLY B 1 366 ? -4.398 43.969 -12.227 1 29.38 366 GLY B O 1
ATOM 5430 N N . THR B 1 367 ? -4.754 43.938 -14.305 1 30.45 367 THR B N 1
ATOM 5431 C CA . THR B 1 367 ? -4.477 45.312 -14.688 1 30.45 367 THR B CA 1
ATOM 5432 C C . THR B 1 367 ? -5.496 46.281 -14.078 1 30.45 367 THR B C 1
ATOM 5434 O O . THR B 1 367 ? -6.703 46.031 -14.18 1 30.45 367 THR B O 1
ATOM 5437 N N . PRO B 1 368 ? -5.18 47 -13.055 1 34.19 368 PRO B N 1
ATOM 5438 C CA . PRO B 1 368 ? -6.035 48.125 -12.695 1 34.19 368 PRO B CA 1
ATOM 5439 C C . PRO B 1 368 ? -6.473 48.938 -13.898 1 34.19 368 PRO B C 1
ATOM 5441 O O . PRO B 1 368 ? -5.66 49.219 -14.789 1 34.19 368 PRO B O 1
ATOM 5444 N N . GLU B 1 369 ? -7.621 48.75 -14.523 1 23.84 369 GLU B N 1
ATOM 5445 C CA . GLU B 1 369 ? -8.07 49.906 -15.258 1 23.84 369 GLU B CA 1
ATOM 5446 C C . GLU B 1 369 ? -8.195 51.125 -14.328 1 23.84 369 GLU B C 1
ATOM 5448 O O . GLU B 1 369 ? -8.578 51 -13.172 1 23.84 369 GLU B O 1
#

Secondary structure (DSSP, 8-state):
--S------HHHHHHHHHHHHHHHHHHHHHHHHHH-TT---GGGGGHHHHHHHTTS-HHHHHHHHHHHHHHHHHHHSTTSSS-HHHHHHHHHHHHHHHHHHHHHHHHHHHHHHHHHHHHHHHHHHHHHHS---EEEETTEEEEEEEE--S-TT----EEEEEEEETTEEEEEEEEESS-SHHHHHHHHHHHHHHHHHHHH-SSHHHHHHHHHHHHHHH--TT--EEEEEEEEETTEEEEEEESPPPPEEEETTEEEE---SS--PPBTS---PPPEEEE--TT-EEEEE-HHHHH-EETTEEP-HHHHHHHHHSSS-HHHHHHHHHHHHHHHHTT--SS-EEEEEEEE--S-S--------GGG-----/--S------HHHHHHHHHHHHHHHHHHHHHHHHHH-TT---GGGGGHHHHHHHTTS-HHHHHHHHHHHHHHHHHHHSTTSSS-HHHHHHHHHHHHHHHHHHHHHHHHHHHHHHHHHHHHHHHHHHHHHHS---EEEETTEEEEEEEE--S-TT----EEEEEEEETTEEEEEEEEESS-SHHHHHHHHHHHHHHHHHHHH-SSHHHHHHHHHHHHHHH--TT--EEEEEEEEETTEEEEEEESPPPPEEEETTEEEE---SS--PPBTS---PPPEEEE--TT-EEEEE-HHHHH-EETTEEP-HHHHHHHHHSSS-HHHHHHHHHHHHHHHHTT--SS-EEEEEEEE--S-S--------GGG-----

Radius of gyration: 32.78 Å; Cα contacts (8 Å, |Δi|>4): 1490; chains: 2; bounding box: 76×112×87 Å

Foldseek 3Di:
DPLPCPPCPLVVQLVVLLVVLVVQLVVLLVVDVVVDLPPLSLLSNLVSLLSNLVRHALVSSLVSLVVSLVSLVVSLPPPGDDDNVSSVVSSVSSNVSSVVSSVSSNVVVVVVVVVVVVSVVVVVVVCVQAPFDAQDQAQKGKGKDKFFFDDPQWAFLWHKDWDREPLAIKMKTKGKPDTGDLSSVLSSQLVVLLVPVVHVDNDVVVSLQSSLVSSLVSDDPPIFMWMWMWGDDPQKIKIWGAQFFFKWKQDPLATDGPDFPDHWHTRNPPTDTDIDMDGHDALIKIKGKGCLQQPQADPPHHDPCRVCVCVQQSDDDNHNSVVSVVVVSCVHNVNGGPGMMMMMMMGRHDNDDDDPPPVPPPPPPPDDD/DFPPCPPCPLVVQLVVLLVVLVVQLVVLLVVDVVVDLPPLSLLSNLVSLLSNLVRHALVSSLVSLVVSLVSLVVSLPPPGPDDNVSSVVSSVNSVVSSVVSSVSSNVVVVVVVVVVVVSVVVRVVVCVQAPFDAQDQAQKGKGKDKFFFDDPQWAFLWHKDWDREPLAIKMKTKGKPDTGDLSSVLSSQLVVLLVPLVHPDNDPVVSLVSSLVSSLVSDDPPIFMWMWMWGDDPQKIKIWGAQFFFKWKQDPLATDGPDFPDHWHTRNPPTDTDIDMDGHDALIKIKGKGCLQQPQADPPHHDPCRVCVCVQQSDDDNHNSVVSVVVVSCVHNVRGGPGMMMMMMMGRHHNDDDDPPPVPPPVPPPDDD

Nearest PDB structures (foldseek):
  3ke6-assembly3_A  TM=8.158E-01  e=5.250E-13  Mycobacterium tuberculosis
  5ucg-assembly1_B  TM=7.993E-01  e=3.436E-10  Bacillus subtilis subsp. subtilis str. 168
  5ucg-assembly1_A  TM=7.856E-01  e=4.752E-10  Bacillus subtilis subsp. subtilis str. 168
  5ucg-assembly2_E-2  TM=7.759E-01  e=8.157E-10  Bacillus subtilis subsp. subtilis str. 168
  5mqh-assembly1_A  TM=6.421E-01  e=6.436E-11  Bacillus subtilis

Organism: NCBI:txid175570

pLDDT: mean 82.23, std 16.6, range [22.89, 97.81]

InterPro domains:
  IPR001932 PPM-type phosphatase-like domain [PF07228] (168-347)
  IPR001932 PPM-type phosphatase-like domain [SM00331] (137-348)
  IPR036457 PPM-type phosphatase-like domain superfamily [G3DSA:3.60.40.10] (141-354)
  IPR036457 PPM-type phosphatase-like domain superfamily [SSF81606] (158-344)
  IPR052016 Bacterial Sigma Factor Regulator [PTHR43156] (79-347)

Sequence (738 aa):
MLIRDMKRPPDSTARAGLGVAFALLAIVIAVEVADGAQANFIGLLAAAPFLAAAFASWRDVLAVGGVATAVGVTFAWPDAAGSMTARVINVGGVVIATAIAALVGSVRQRQTERLAEMSKLASVAQQAVLRPIGGQVGSLVVAGRYISATAVADIGGDLYEALDTPFGMRMVIGDVRGKGLDAVRLASTVLGSYRHVAYERDNLLDLVADLDRAVARAVGDEDFVTAAFVEERGGSITIVNCGHPAPLLLRRGEVIPLEPASNSPPLGFKPDACPRIERLEPGDRLLFYTDGLAEARRDGQFFPTAERAWGLVGHGNVSDGLVSLESALVEWVRGRLDDDIALVLMEYVGTSAKPAPVNVPSWELGTPEMLIRDMKRPPDSTARAGLGVAFALLAIVIAVEVADGAQANFIGLLAAAPFLAAAFASWRDVLAVGGVATAVGVTFAWPDAAGSMTARVINVGGVVIATAIAALVGSVRQRQTERLAEMSKLASVAQQAVLRPIGGQVGSLVVAGRYISATAVADIGGDLYEALDTPFGMRMVIGDVRGKGLDAVRLASTVLGSYRHVAYERDNLLDLVADLDRAVARAVGDEDFVTAAFVEERGGSITIVNCGHPAPLLLRRGEVIPLEPASNSPPLGFKPDACPRIERLEPGDRLLFYTDGLAEARRDGQFFPTAERAWGLVGHGNVSDGLVSLESALVEWVRGRLDDDIALVLMEYVGTSAKPAPVNVPSWELGTPE